Protein AF-A0A9E0JEH8-F1 (afdb_monomer_lite)

Foldseek 3Di:
DVVVQVVVCVVVVNQKHWDWAQCDDPPGIAIDIDGPFAAQVSFDADDDPDQVVCVVNLRHPVSCVVCPVPDHGHWDWDDDPNRIDTGRAQWDCPPDDPDIGGDDDDDDPPDDDDDDDDDDCPVVVVVVVVVLVVVQVLLVVLCQQQDQDPVVRDGRVCHPPVLSVVLNVVVLVLQADAFPVRDHVVQLQWDQDPVRRTDRDVVSNVVVCVVPVVVVCCQAAWDKAWDKWKDWFDQAAAAWAFADFQQKAKPNQGFTDIDHRGHSQVVLVRRQCSVVVSCPPQWHWDADPNSAIMIIRNRQAKIAIGHDQVNCVNNRHGGDIGHIDMDITGHSVVVVVVSVCLQPNDCNRPVNVVVVVVVVVVVVVVVVVVVVVVVVVVVVVVVVVVVVVVVVVVVVVVVVVVVVVVVVVVVVVVVD

Structure (mmCIF, N/CA/C/O backbone):
data_AF-A0A9E0JEH8-F1
#
_entry.id   AF-A0A9E0JEH8-F1
#
loop_
_atom_site.group_PDB
_atom_site.id
_atom_site.type_symbol
_atom_site.label_atom_id
_atom_site.label_alt_id
_atom_site.label_comp_id
_atom_site.label_asym_id
_atom_site.label_entity_id
_atom_site.label_seq_id
_atom_site.pdbx_PDB_ins_code
_atom_site.Cartn_x
_atom_site.Cartn_y
_atom_site.Cartn_z
_atom_site.occupancy
_atom_site.B_iso_or_equiv
_atom_site.auth_seq_id
_atom_site.auth_comp_id
_atom_site.auth_asym_id
_atom_site.auth_atom_id
_atom_site.pdbx_PDB_model_num
ATOM 1 N N . LEU A 1 1 ? -55.535 -27.041 -1.042 1.00 85.62 1 LEU A N 1
ATOM 2 C CA . LEU A 1 1 ? -54.185 -26.829 -0.463 1.00 85.62 1 LEU A CA 1
ATOM 3 C C . LEU A 1 1 ? -53.304 -25.965 -1.358 1.00 85.62 1 LEU A C 1
ATOM 5 O O . LEU A 1 1 ? -52.839 -24.955 -0.861 1.00 85.62 1 LEU A O 1
ATOM 9 N N . THR A 1 2 ? -53.113 -26.290 -2.645 1.00 91.38 2 THR A N 1
ATOM 10 C CA . THR A 1 2 ? -52.248 -25.511 -3.564 1.00 91.38 2 THR A CA 1
ATOM 11 C C . THR A 1 2 ? -52.595 -24.024 -3.615 1.00 91.38 2 THR A C 1
ATOM 13 O O . THR A 1 2 ? -51.758 -23.213 -3.249 1.00 91.38 2 THR A O 1
ATOM 16 N N . GLN A 1 3 ? -53.854 -23.680 -3.913 1.00 93.81 3 GLN A N 1
ATOM 17 C CA . GLN A 1 3 ? -54.315 -22.284 -3.923 1.00 93.81 3 GLN A CA 1
ATOM 18 C C . GLN A 1 3 ? -54.085 -21.571 -2.583 1.00 93.81 3 GLN A C 1
ATOM 20 O O . GLN A 1 3 ? -53.679 -20.421 -2.560 1.00 93.81 3 GLN A O 1
ATOM 25 N N . PHE A 1 4 ? -54.306 -22.255 -1.456 1.00 91.31 4 PHE A N 1
ATOM 26 C CA . PHE A 1 4 ? -54.103 -21.665 -0.130 1.00 91.31 4 PHE A CA 1
ATOM 27 C C . PHE A 1 4 ? -52.617 -21.430 0.178 1.00 91.31 4 PHE A C 1
ATOM 29 O O . PHE A 1 4 ? -52.262 -20.388 0.715 1.00 91.31 4 PHE A O 1
ATOM 36 N N . LYS A 1 5 ? -51.743 -22.365 -0.216 1.00 94.06 5 LYS A N 1
ATOM 37 C CA . LYS A 1 5 ? -50.283 -22.215 -0.153 1.00 94.06 5 LYS A CA 1
ATOM 38 C C . LYS A 1 5 ? -49.824 -21.005 -0.979 1.00 94.06 5 LYS A C 1
ATOM 40 O O . LYS A 1 5 ? -49.076 -20.187 -0.459 1.00 94.06 5 LYS A O 1
ATOM 45 N N . ASP A 1 6 ? -50.299 -20.878 -2.221 1.00 94.62 6 ASP A N 1
ATOM 46 C CA . ASP A 1 6 ? -49.973 -19.737 -3.092 1.00 94.62 6 ASP A CA 1
ATOM 47 C C . ASP A 1 6 ? -50.475 -18.419 -2.477 1.00 94.62 6 ASP A C 1
ATOM 49 O O . ASP A 1 6 ? -49.698 -17.488 -2.311 1.00 94.62 6 ASP A O 1
ATOM 53 N N . MET A 1 7 ? -51.720 -18.379 -1.985 1.00 94.69 7 MET A N 1
ATOM 54 C CA . MET A 1 7 ? -52.266 -17.200 -1.301 1.00 94.69 7 MET A CA 1
ATOM 55 C C . MET A 1 7 ? -51.449 -16.770 -0.077 1.00 94.69 7 MET A C 1
ATOM 57 O O . MET A 1 7 ? -51.281 -15.571 0.129 1.00 94.69 7 MET A O 1
ATOM 61 N N . ILE A 1 8 ? -50.964 -17.707 0.749 1.00 94.19 8 ILE A N 1
ATOM 62 C CA . ILE A 1 8 ? -50.114 -17.367 1.902 1.00 94.19 8 ILE A CA 1
ATOM 63 C C . ILE A 1 8 ? -48.812 -16.726 1.417 1.00 94.19 8 ILE A C 1
ATOM 65 O O . ILE A 1 8 ? -48.448 -15.657 1.905 1.00 94.19 8 ILE A O 1
ATOM 69 N N . ASN A 1 9 ? -48.133 -17.350 0.454 1.00 94.50 9 ASN A N 1
ATOM 70 C CA . ASN A 1 9 ? -46.861 -16.845 -0.065 1.00 94.50 9 ASN A CA 1
ATOM 71 C C . ASN A 1 9 ? -47.024 -15.455 -0.699 1.00 94.50 9 ASN A C 1
ATOM 73 O O . ASN A 1 9 ? -46.252 -14.549 -0.391 1.00 94.50 9 ASN A O 1
ATOM 77 N N . ASP A 1 10 ? -48.076 -15.264 -1.497 1.00 95.25 10 ASP A N 1
ATOM 78 C CA . ASP A 1 10 ? -48.354 -14.003 -2.186 1.00 95.25 10 ASP A CA 1
ATOM 79 C C . ASP A 1 10 ? -48.734 -12.886 -1.205 1.00 95.25 10 ASP A C 1
ATOM 81 O O . ASP A 1 10 ? -48.266 -11.757 -1.326 1.00 95.25 10 ASP A O 1
ATOM 85 N N . LYS A 1 11 ? -49.585 -13.178 -0.210 1.00 95.94 11 LYS A N 1
ATOM 86 C CA . LYS A 1 11 ? -50.087 -12.162 0.735 1.00 95.94 11 LYS A CA 1
ATOM 87 C C . LYS A 1 11 ? -49.102 -11.784 1.829 1.00 95.94 11 LYS A C 1
ATOM 89 O O . LYS A 1 11 ? -49.294 -10.755 2.468 1.00 95.94 11 LYS A O 1
ATOM 94 N N . THR A 1 12 ? -48.095 -12.612 2.075 1.00 94.31 12 THR A N 1
ATOM 95 C CA . THR A 1 12 ? -47.090 -12.357 3.115 1.00 94.31 12 THR A CA 1
ATOM 96 C C . THR A 1 12 ? -45.798 -11.778 2.550 1.00 94.31 12 THR A C 1
ATOM 98 O O . THR A 1 12 ? -44.872 -11.528 3.320 1.00 94.31 12 THR A O 1
ATOM 101 N N . GLU A 1 13 ? -45.741 -11.540 1.233 1.00 91.81 13 GLU A N 1
ATOM 102 C CA . GLU A 1 13 ? -44.604 -10.920 0.540 1.00 91.81 13 GLU A CA 1
ATOM 103 C C . GLU A 1 13 ? -43.275 -11.622 0.868 1.00 91.81 13 GLU A C 1
ATOM 105 O O . GLU A 1 13 ? -42.246 -10.992 1.098 1.00 91.81 13 GLU A O 1
ATOM 110 N N . GLY A 1 14 ? -43.310 -12.955 0.963 1.00 84.88 14 GLY A N 1
ATOM 111 C CA . GLY A 1 14 ? -42.133 -13.771 1.263 1.00 84.88 14 GLY A CA 1
ATOM 112 C C . GLY A 1 14 ? -41.699 -13.800 2.733 1.00 84.88 14 GLY A C 1
ATOM 113 O O . GLY A 1 14 ? -40.774 -14.540 3.052 1.00 84.88 14 GLY A O 1
ATOM 114 N N . LYS A 1 15 ? -42.368 -13.086 3.652 1.00 93.19 15 LYS A N 1
ATOM 115 C CA . LYS A 1 15 ? -42.083 -13.155 5.105 1.00 93.19 15 LYS A CA 1
ATOM 116 C C . LYS A 1 15 ? -42.472 -14.501 5.720 1.00 93.19 15 LYS A C 1
ATOM 118 O O . LYS A 1 15 ? -41.905 -14.919 6.732 1.00 93.19 15 LYS A O 1
ATOM 123 N N . ILE A 1 16 ? -43.443 -15.183 5.114 1.00 96.38 16 ILE A N 1
ATOM 124 C CA . ILE A 1 16 ? -43.879 -16.530 5.478 1.00 96.38 16 ILE A CA 1
ATOM 125 C C . ILE A 1 16 ? -43.748 -17.423 4.246 1.00 96.38 16 ILE A C 1
ATOM 127 O O . ILE A 1 16 ? -44.188 -17.073 3.157 1.00 96.38 16 ILE A O 1
ATOM 131 N N . ASN A 1 17 ? -43.173 -18.605 4.444 1.00 95.38 17 ASN A N 1
ATOM 132 C CA . ASN A 1 17 ? -43.035 -19.626 3.419 1.00 95.38 17 ASN A CA 1
ATOM 133 C C . ASN A 1 17 ? -43.994 -20.781 3.704 1.00 95.38 17 ASN A C 1
ATOM 135 O O . ASN A 1 17 ? -43.823 -21.528 4.672 1.00 95.38 17 ASN A O 1
ATOM 139 N N . ALA A 1 18 ? -44.982 -20.942 2.832 1.00 95.56 18 ALA A N 1
ATOM 140 C CA . ALA A 1 18 ? -45.895 -22.067 2.790 1.00 95.56 18 ALA A CA 1
ATOM 141 C C . ALA A 1 18 ? -45.485 -23.062 1.694 1.00 95.56 18 ALA A C 1
ATOM 143 O O . ALA A 1 18 ? -45.277 -22.700 0.531 1.00 95.56 18 ALA A O 1
ATOM 144 N N . SER A 1 19 ? -45.422 -24.344 2.043 1.00 95.56 19 SER A N 1
ATOM 145 C CA . SER A 1 19 ? -45.126 -25.443 1.123 1.00 95.56 19 SER A CA 1
ATOM 146 C C . SER A 1 19 ? -46.042 -26.638 1.373 1.00 95.56 19 SER A C 1
ATOM 148 O O . SER A 1 19 ? -46.677 -26.753 2.419 1.00 95.56 19 SER A O 1
ATOM 150 N N . ILE A 1 20 ? -46.152 -27.528 0.387 1.00 95.19 20 ILE A N 1
ATOM 151 C CA . ILE A 1 20 ? -46.909 -28.775 0.523 1.00 95.19 20 ILE A CA 1
ATOM 152 C C . ILE A 1 20 ? -45.918 -29.928 0.482 1.00 95.19 20 ILE A C 1
ATOM 154 O O . ILE A 1 20 ? -45.140 -30.037 -0.463 1.00 95.19 20 ILE A O 1
ATOM 158 N N . ILE A 1 21 ? -45.978 -30.795 1.487 1.00 94.38 21 ILE A N 1
ATOM 159 C CA . ILE A 1 21 ? -45.178 -32.017 1.565 1.00 94.38 21 ILE A CA 1
ATOM 160 C C . ILE A 1 21 ? -46.080 -33.243 1.410 1.00 94.38 21 ILE A C 1
ATOM 162 O O . ILE A 1 21 ? -47.222 -33.246 1.874 1.00 94.38 21 ILE A O 1
ATOM 166 N N . ASN A 1 22 ? -45.570 -34.282 0.748 1.00 93.25 22 ASN A N 1
ATOM 167 C CA . ASN A 1 22 ? -46.206 -35.594 0.680 1.00 93.25 22 ASN A CA 1
ATOM 168 C C . ASN A 1 22 ? -45.591 -36.498 1.761 1.00 93.25 22 ASN A C 1
ATOM 170 O O . ASN A 1 22 ? -44.428 -36.873 1.657 1.00 93.25 22 ASN A O 1
ATOM 174 N N . VAL A 1 23 ? -46.371 -36.825 2.789 1.00 90.25 23 VAL A N 1
ATOM 175 C CA . VAL A 1 23 ? -46.004 -37.672 3.934 1.00 90.25 23 VAL A CA 1
ATOM 176 C C . VAL A 1 23 ? -46.457 -39.135 3.789 1.00 90.25 23 VAL A C 1
ATOM 178 O O . VAL A 1 23 ? -46.230 -39.927 4.698 1.00 90.25 23 VAL A O 1
ATOM 181 N N . GLY A 1 24 ? -47.086 -39.515 2.668 1.00 87.12 24 GLY A N 1
ATOM 182 C CA . GLY A 1 24 ? -47.573 -40.880 2.416 1.00 87.12 24 GLY A CA 1
ATOM 183 C C . GLY A 1 24 ? -48.875 -41.265 3.147 1.00 87.12 24 GLY A C 1
ATOM 184 O O . GLY A 1 24 ? -49.413 -40.516 3.962 1.00 87.12 24 GLY A O 1
ATOM 185 N N . GLY A 1 25 ? -49.414 -42.450 2.830 1.00 89.94 25 GLY A N 1
ATOM 186 C CA . GLY A 1 25 ? -50.667 -42.978 3.397 1.00 89.94 25 GLY A CA 1
ATOM 187 C C . GLY A 1 25 ? -51.945 -42.519 2.675 1.00 89.94 25 GLY A C 1
ATOM 188 O O . GLY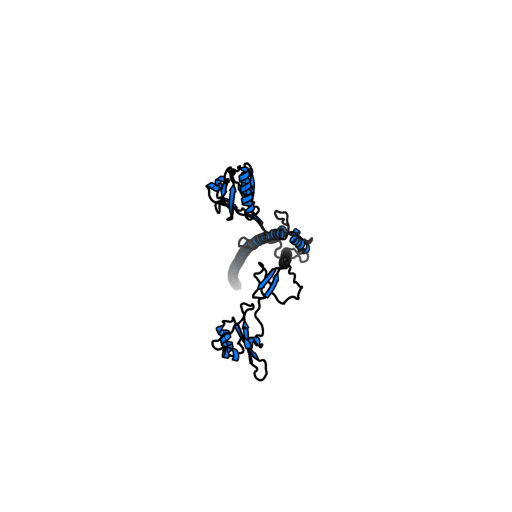 A 1 25 ? -51.890 -41.955 1.586 1.00 89.94 25 GLY A O 1
ATOM 189 N N . ALA A 1 26 ? -53.113 -42.770 3.286 1.00 85.38 26 ALA A N 1
ATOM 190 C CA . ALA A 1 26 ? -54.428 -42.493 2.683 1.00 85.38 26 ALA A CA 1
ATOM 191 C C . ALA A 1 26 ? -54.733 -40.990 2.498 1.00 85.38 26 ALA A C 1
ATOM 193 O O . ALA A 1 26 ? -55.490 -40.626 1.606 1.00 85.38 26 ALA A O 1
ATOM 194 N N . ASN A 1 27 ? -54.116 -40.119 3.308 1.00 82.44 27 ASN A N 1
ATOM 195 C CA . ASN A 1 27 ? -54.199 -38.658 3.195 1.00 82.44 27 ASN A CA 1
ATOM 196 C C . ASN A 1 27 ? -52.779 -38.067 3.174 1.00 82.44 27 ASN A C 1
ATOM 198 O O . ASN A 1 27 ? -52.298 -37.603 4.214 1.00 82.44 27 ASN A O 1
ATOM 202 N N . PRO A 1 28 ? -52.091 -38.112 2.020 1.00 88.69 28 PRO A N 1
ATOM 203 C CA . PRO A 1 28 ? -50.642 -37.948 1.956 1.00 88.69 28 PRO A CA 1
ATOM 204 C C . PRO A 1 28 ? -50.154 -36.503 2.054 1.00 88.69 28 PRO A C 1
ATOM 206 O O . PRO A 1 28 ? -48.995 -36.285 2.364 1.00 88.69 28 PRO A O 1
ATOM 209 N N . TYR A 1 29 ? -50.980 -35.490 1.800 1.00 91.38 29 TYR A N 1
ATOM 210 C CA . TYR A 1 29 ? -50.486 -34.112 1.702 1.00 91.38 29 TYR A CA 1
ATOM 211 C C . TYR A 1 29 ? -50.639 -33.332 3.015 1.00 91.38 29 TYR A C 1
ATOM 213 O O . TYR A 1 29 ? -51.670 -33.415 3.688 1.00 91.38 29 TYR A O 1
ATOM 221 N N . ARG A 1 30 ? -49.616 -32.550 3.378 1.00 90.56 30 ARG A N 1
ATOM 222 C CA . ARG A 1 30 ? -49.631 -31.600 4.506 1.00 90.56 30 ARG A CA 1
ATOM 223 C C . ARG A 1 30 ? -49.122 -30.235 4.056 1.00 90.56 30 ARG A C 1
ATOM 225 O O . ARG A 1 30 ? -48.186 -30.161 3.265 1.00 90.56 30 ARG A O 1
ATOM 232 N N . LEU A 1 31 ? -49.740 -29.172 4.567 1.00 92.69 31 LEU A N 1
ATOM 233 C CA . LEU A 1 31 ? -49.246 -27.803 4.435 1.00 92.69 31 LEU A CA 1
ATOM 234 C C . LEU A 1 31 ? -48.232 -27.541 5.550 1.00 92.69 31 LEU A C 1
ATOM 236 O O . LEU A 1 31 ? -48.542 -27.767 6.716 1.00 92.69 31 LEU A O 1
ATOM 240 N N . VAL A 1 32 ? -47.052 -27.052 5.194 1.00 94.75 32 VAL A N 1
ATOM 241 C CA . VAL A 1 32 ? -46.029 -26.591 6.134 1.00 94.75 32 VAL A CA 1
ATOM 242 C C . VAL A 1 32 ? -45.908 -25.089 5.980 1.00 94.75 32 VAL A C 1
ATOM 244 O O . VAL A 1 32 ? -45.792 -24.596 4.862 1.00 94.75 32 VAL A O 1
ATOM 247 N N . ILE A 1 33 ? -45.946 -24.372 7.098 1.00 95.56 33 ILE A N 1
ATOM 248 C CA . ILE A 1 33 ? -45.824 -22.917 7.151 1.00 95.56 33 ILE A CA 1
ATOM 249 C C . ILE A 1 33 ? -44.651 -22.603 8.078 1.00 95.56 33 ILE A C 1
ATOM 251 O O . ILE A 1 33 ? -44.633 -23.069 9.216 1.00 95.56 33 ILE A O 1
ATOM 255 N N . LYS A 1 34 ? -43.675 -21.832 7.597 1.00 95.75 34 LYS A N 1
ATOM 256 C CA . LYS A 1 34 ? -42.520 -21.378 8.384 1.00 95.75 34 LYS A CA 1
ATOM 257 C C . LYS A 1 34 ? -42.253 -19.893 8.156 1.00 95.75 34 LYS A C 1
ATOM 259 O O . LYS A 1 34 ? -42.565 -19.378 7.082 1.00 95.75 34 LYS A O 1
ATOM 264 N N . SER A 1 35 ? -41.666 -19.214 9.137 1.00 96.56 35 SER A N 1
ATOM 265 C CA . SER A 1 35 ? -41.145 -17.861 8.929 1.00 96.56 35 SER A CA 1
ATOM 266 C C . SER A 1 35 ? -39.969 -17.909 7.949 1.00 96.56 35 SER A C 1
ATOM 268 O O . SER A 1 35 ? -39.298 -18.938 7.814 1.00 96.56 35 SER A O 1
ATOM 270 N N . ALA A 1 36 ? -39.748 -16.823 7.212 1.00 94.75 36 ALA A N 1
ATOM 271 C CA . ALA A 1 36 ? -38.541 -16.668 6.403 1.00 94.75 36 ALA A CA 1
ATOM 272 C C . ALA A 1 36 ? -37.307 -16.406 7.275 1.00 94.75 36 ALA A C 1
ATOM 274 O O . ALA A 1 36 ? -36.247 -16.961 7.010 1.00 94.75 36 ALA A O 1
ATOM 275 N N . GLU A 1 37 ? -37.495 -15.639 8.349 1.00 94.38 37 GLU A N 1
ATOM 276 C CA . GLU A 1 37 ? -36.443 -15.226 9.275 1.00 94.38 37 GLU A CA 1
ATOM 277 C C . GLU A 1 37 ? -36.550 -15.946 10.627 1.00 94.38 37 GLU A C 1
ATOM 279 O O . GLU A 1 37 ? -37.633 -16.370 11.051 1.00 94.38 37 GLU A O 1
ATOM 284 N N . THR A 1 38 ? -35.416 -16.078 11.315 1.00 94.75 38 THR A N 1
ATOM 285 C CA . THR A 1 38 ? -35.325 -16.622 12.680 1.00 94.75 38 THR A CA 1
ATOM 286 C C . THR A 1 38 ? -35.615 -15.552 13.735 1.00 94.75 38 THR A C 1
ATOM 288 O O . THR A 1 38 ? -35.781 -14.378 13.415 1.00 94.75 38 THR A O 1
ATOM 291 N N . GLY A 1 39 ? -35.665 -15.944 15.008 1.00 95.38 39 GLY A N 1
ATOM 292 C CA . GLY A 1 39 ? -35.872 -15.023 16.122 1.00 95.38 39 GLY A CA 1
ATOM 293 C C . GLY A 1 39 ? -37.316 -14.980 16.610 1.00 95.38 39 GLY A C 1
ATOM 294 O O . GLY A 1 39 ? -38.264 -15.166 15.847 1.00 95.38 39 GLY A O 1
ATOM 295 N N . GLU A 1 40 ? -37.486 -14.742 17.904 1.00 95.44 40 GLU A N 1
ATOM 296 C CA . GLU A 1 40 ? -38.775 -14.790 18.598 1.00 95.44 40 GLU A CA 1
ATOM 297 C C . GLU A 1 40 ? -39.774 -13.772 18.028 1.00 95.44 40 GLU A C 1
ATOM 299 O O . GLU A 1 40 ? -40.956 -14.078 17.865 1.00 95.44 40 GLU A O 1
ATOM 304 N N . SER A 1 41 ? -39.284 -12.604 17.603 1.00 94.62 41 SER A N 1
ATOM 305 C CA . SER A 1 41 ? -40.099 -11.564 16.955 1.00 94.62 41 SER A CA 1
ATOM 306 C C . SER A 1 41 ? -40.712 -11.998 15.613 1.00 94.62 41 SER A C 1
ATOM 308 O O . SER A 1 41 ? -41.680 -11.390 15.163 1.00 94.62 41 SER A O 1
ATOM 310 N N . ASN A 1 42 ? -40.187 -13.055 14.982 1.00 95.12 42 ASN A N 1
ATOM 311 C CA . ASN A 1 42 ? -40.691 -13.606 13.721 1.00 95.12 42 ASN A CA 1
ATOM 312 C C . ASN A 1 42 ? -41.651 -14.796 13.925 1.00 95.12 42 ASN A C 1
ATOM 314 O O . ASN A 1 42 ? -41.976 -15.511 12.972 1.00 95.12 42 ASN A O 1
ATOM 318 N N . ALA A 1 43 ? -42.131 -15.023 15.154 1.00 95.06 43 ALA A N 1
ATOM 319 C CA . ALA A 1 43 ? -43.138 -16.038 15.444 1.00 95.06 43 ALA A CA 1
ATOM 320 C C . ALA A 1 43 ? -44.450 -15.785 14.673 1.00 95.06 43 ALA A C 1
ATOM 322 O O . ALA A 1 43 ? -45.020 -14.693 14.695 1.00 95.06 43 ALA A O 1
ATOM 323 N N . ILE A 1 44 ? -44.970 -16.827 14.020 1.00 94.31 44 ILE A N 1
ATOM 324 C CA . ILE A 1 44 ? -46.227 -16.751 13.265 1.00 94.31 44 ILE A CA 1
ATOM 325 C C . ILE A 1 44 ? -47.409 -16.935 14.216 1.00 94.31 44 ILE A C 1
ATOM 327 O O . ILE A 1 44 ? -47.477 -17.916 14.959 1.00 94.31 44 ILE A O 1
ATOM 331 N N . SER A 1 45 ? -48.379 -16.024 14.137 1.00 92.12 45 SER A N 1
ATOM 332 C CA . SER A 1 45 ? -49.683 -16.166 14.784 1.00 92.12 45 SER A CA 1
ATOM 333 C C . SER A 1 45 ? -50.789 -16.309 13.740 1.00 92.12 45 SER A C 1
ATOM 335 O O . SER A 1 45 ? -50.739 -15.705 12.668 1.00 92.12 45 SER A O 1
ATOM 337 N N . PHE A 1 46 ? -51.792 -17.130 14.052 1.00 92.50 46 PHE A N 1
ATOM 338 C CA . PHE A 1 46 ? -52.955 -17.345 13.197 1.00 92.50 46 PHE A CA 1
ATOM 339 C C . PHE A 1 46 ? -54.201 -16.804 13.888 1.00 92.50 46 PHE A C 1
ATOM 341 O O . PHE A 1 46 ? -54.495 -17.158 15.030 1.00 92.50 46 PHE A O 1
ATOM 348 N N . SER A 1 47 ? -54.954 -15.963 13.185 1.00 91.25 47 SER A N 1
ATOM 349 C CA . SER A 1 47 ? -56.227 -15.423 13.652 1.00 91.25 47 SER A CA 1
ATOM 350 C C . SER A 1 47 ? -57.277 -15.522 12.547 1.00 91.25 47 SER A C 1
ATOM 352 O O . SER A 1 47 ? -56.971 -15.572 11.357 1.00 91.25 47 SER A O 1
ATOM 354 N N . SER A 1 48 ? -58.538 -15.640 12.951 1.00 90.56 48 SER A N 1
ATOM 355 C CA . SER A 1 48 ? -59.683 -15.761 12.053 1.00 90.56 48 SER A CA 1
ATOM 356 C C . SER A 1 48 ? -60.924 -15.269 12.778 1.00 90.56 48 SER A C 1
ATOM 358 O O . SER A 1 48 ? -61.060 -15.469 13.985 1.00 90.56 48 SER A O 1
ATOM 360 N N . THR A 1 49 ? -61.865 -14.691 12.037 1.00 91.12 49 THR A N 1
ATOM 361 C CA . THR A 1 49 ? -63.204 -14.366 12.550 1.00 91.12 49 THR A CA 1
ATOM 362 C C . THR A 1 49 ? -64.030 -15.620 12.866 1.00 91.12 49 THR A C 1
ATOM 364 O O . THR A 1 49 ? -65.003 -15.540 13.609 1.00 91.12 49 THR A O 1
ATOM 367 N N . SER A 1 50 ? -63.632 -16.790 12.349 1.00 90.88 50 SER A N 1
ATOM 368 C CA . SER A 1 50 ? -64.211 -18.099 12.668 1.00 90.88 50 SER A CA 1
ATOM 369 C C . SER A 1 50 ? -63.146 -19.048 13.217 1.00 90.88 50 SER A C 1
ATOM 371 O O . SER A 1 50 ? -62.282 -19.534 12.478 1.00 90.88 50 SER A O 1
ATOM 373 N N . ILE A 1 51 ? -63.231 -19.356 14.515 1.00 88.19 51 ILE A N 1
ATOM 374 C CA . ILE A 1 51 ? -62.322 -20.295 15.192 1.00 88.19 51 ILE A CA 1
ATOM 375 C C . ILE A 1 51 ? -62.408 -21.707 14.587 1.00 88.19 51 ILE A C 1
ATOM 377 O O . ILE A 1 51 ? -61.404 -22.406 14.473 1.00 88.19 51 ILE A O 1
ATOM 381 N N . SER A 1 52 ? -63.595 -22.111 14.120 1.00 90.62 52 SER A N 1
ATOM 382 C CA . SER A 1 52 ? -63.826 -23.409 13.481 1.00 90.62 52 SER A CA 1
ATOM 383 C C . SER A 1 52 ? -63.031 -23.563 12.184 1.00 90.62 52 SER A C 1
ATOM 385 O O . SER A 1 52 ? -62.579 -24.664 11.883 1.00 90.62 52 SER A O 1
ATOM 387 N N . ALA A 1 53 ? -62.808 -22.472 11.441 1.00 90.62 53 ALA A N 1
ATOM 388 C CA . ALA A 1 53 ? -61.984 -22.497 10.235 1.00 90.62 53 ALA A CA 1
ATOM 389 C C . ALA A 1 53 ? -60.509 -22.787 10.560 1.00 90.62 53 ALA A C 1
ATOM 391 O O . ALA A 1 53 ? -59.906 -23.646 9.920 1.00 90.62 53 ALA A O 1
ATOM 392 N N . LEU A 1 54 ? -59.951 -22.146 11.597 1.00 91.81 54 LEU A N 1
ATOM 393 C CA . LEU A 1 54 ? -58.590 -22.444 12.064 1.00 91.81 54 LEU A CA 1
ATOM 394 C C . LEU A 1 54 ? -58.476 -23.881 12.570 1.00 91.81 54 LEU A C 1
ATOM 396 O O . LEU A 1 54 ? -57.510 -24.563 12.241 1.00 91.81 54 LEU A O 1
ATOM 400 N N . ARG A 1 55 ? -59.486 -24.366 13.300 1.00 91.88 55 ARG A N 1
ATOM 401 C CA . ARG A 1 55 ? -59.509 -25.735 13.826 1.00 91.88 55 ARG A CA 1
ATOM 402 C C . ARG A 1 55 ? -59.557 -26.790 12.721 1.00 91.88 55 ARG A C 1
ATOM 404 O O . ARG A 1 55 ? -58.844 -27.782 12.795 1.00 91.88 55 ARG A O 1
ATOM 411 N N . ASN A 1 56 ? -60.320 -26.549 11.654 1.00 89.75 56 ASN A N 1
ATOM 412 C CA . ASN A 1 56 ? -60.361 -27.433 10.483 1.00 89.75 56 ASN A CA 1
ATOM 413 C C . ASN A 1 56 ? -59.037 -27.449 9.699 1.00 89.75 56 ASN A C 1
ATOM 415 O O . ASN A 1 56 ? -58.710 -28.450 9.067 1.00 89.75 56 ASN A O 1
ATOM 419 N N . LEU A 1 57 ? -58.278 -26.349 9.739 1.00 89.94 57 LEU A N 1
ATOM 420 C CA . LEU A 1 57 ? -56.934 -26.259 9.161 1.00 89.94 57 LEU A CA 1
ATOM 421 C C . LEU A 1 57 ? -55.838 -26.762 10.115 1.00 89.94 57 LEU A C 1
ATOM 423 O O . LEU A 1 57 ? -54.685 -26.866 9.707 1.00 89.94 57 LEU A O 1
ATOM 427 N N . GLY A 1 58 ? -56.178 -27.062 11.373 1.00 91.62 58 GLY A N 1
ATOM 428 C CA . GLY A 1 58 ? -55.219 -27.441 12.407 1.00 91.62 58 GLY A CA 1
ATOM 429 C C . GLY A 1 58 ? -54.302 -26.298 12.861 1.00 91.62 58 GLY A C 1
ATOM 430 O O . GLY A 1 58 ? -53.204 -26.571 13.343 1.00 91.62 58 GLY A O 1
ATOM 431 N N . LEU A 1 59 ? -54.726 -25.042 12.685 1.00 92.62 59 LEU A N 1
ATOM 432 C CA . LEU A 1 59 ? -53.956 -23.822 12.972 1.00 92.62 59 LEU A CA 1
ATOM 433 C C . LEU A 1 59 ? -54.452 -23.065 14.217 1.00 92.62 59 LEU A C 1
ATOM 435 O O . LEU A 1 59 ? -53.919 -22.007 14.543 1.00 92.62 59 LEU A O 1
ATOM 439 N N . ASP A 1 60 ? -55.479 -23.565 14.908 1.00 93.12 60 ASP A N 1
ATOM 440 C CA . ASP A 1 60 ? -55.906 -23.014 16.197 1.00 93.12 60 ASP A CA 1
ATOM 441 C C . ASP A 1 60 ? -54.941 -23.414 17.327 1.00 93.12 60 ASP A C 1
ATOM 443 O O . ASP A 1 60 ? -54.175 -24.375 17.215 1.00 93.12 60 ASP A O 1
ATOM 447 N N . SER A 1 61 ? -54.998 -22.696 18.450 1.00 90.81 61 SER A N 1
ATOM 448 C CA . SER A 1 61 ? -54.099 -22.906 19.594 1.00 90.81 61 SER A CA 1
ATOM 449 C C . SER A 1 61 ? -54.130 -24.341 20.130 1.00 90.81 61 SER A C 1
ATOM 451 O O . SER A 1 61 ? -53.082 -24.878 20.503 1.00 90.81 61 SER A O 1
ATOM 453 N N . THR A 1 62 ? -55.300 -24.986 20.118 1.00 92.06 62 THR A N 1
ATOM 454 C CA . THR A 1 62 ? -55.479 -26.376 20.556 1.00 92.06 62 THR A CA 1
ATOM 455 C C . THR A 1 62 ? -54.725 -27.340 19.645 1.00 92.06 62 THR A C 1
ATOM 457 O O . THR A 1 62 ? -53.968 -28.174 20.135 1.00 92.06 62 THR A O 1
ATOM 460 N N . SER A 1 63 ? -54.866 -27.196 18.324 1.00 93.38 63 SER A N 1
ATOM 461 C CA . SER A 1 63 ? -54.184 -28.057 17.350 1.00 93.38 63 SER A CA 1
ATOM 462 C C . SER A 1 63 ? -52.670 -27.845 17.342 1.00 93.38 63 SER A C 1
ATOM 464 O O . SER A 1 63 ? -51.907 -28.809 17.273 1.00 93.38 63 SER A O 1
ATOM 466 N N . LEU A 1 64 ? -52.213 -26.594 17.469 1.00 92.69 64 LEU A N 1
ATOM 467 C CA . LEU A 1 64 ? -50.786 -26.276 17.575 1.00 92.69 64 LEU A CA 1
ATOM 468 C C . LEU A 1 64 ? -50.158 -26.907 18.825 1.00 92.69 64 LEU A C 1
ATOM 470 O O . LEU A 1 64 ? -49.057 -27.451 18.743 1.00 92.69 64 LEU A O 1
ATOM 474 N N . SER A 1 65 ? -50.878 -26.896 19.951 1.00 91.88 65 SER A N 1
ATOM 475 C CA . SER A 1 65 ? -50.450 -27.539 21.203 1.00 91.88 65 SER A CA 1
ATOM 476 C C . SER A 1 65 ? -50.517 -29.069 21.138 1.00 91.88 65 SER A C 1
ATOM 478 O O . SER A 1 65 ? -49.737 -29.742 21.803 1.00 91.88 65 SER A O 1
ATOM 480 N N . ALA A 1 66 ? -51.407 -29.622 20.309 1.00 93.38 66 ALA A N 1
ATOM 481 C CA . ALA A 1 66 ? -51.553 -31.060 20.085 1.00 93.38 66 ALA A CA 1
ATOM 482 C C . ALA A 1 66 ? -50.505 -31.656 19.118 1.00 93.38 66 ALA A C 1
ATOM 484 O O . ALA A 1 66 ? -50.604 -32.831 18.769 1.00 93.38 66 ALA A O 1
ATOM 485 N N . GLY A 1 67 ? -49.508 -30.872 18.688 1.00 89.19 67 GLY A N 1
ATOM 486 C CA . GLY A 1 67 ? -48.377 -31.347 17.881 1.00 89.19 67 GLY A CA 1
ATOM 487 C C . GLY A 1 67 ? -48.270 -30.746 16.478 1.00 89.19 67 GLY A C 1
ATOM 488 O O . GLY A 1 67 ? -47.301 -31.037 15.780 1.00 89.19 67 GLY A O 1
ATOM 489 N N . ASN A 1 68 ? -49.196 -29.873 16.057 1.00 93.12 68 ASN A N 1
ATOM 490 C CA . ASN A 1 68 ? -49.075 -29.208 14.751 1.00 93.12 68 ASN A CA 1
ATOM 491 C C . ASN A 1 68 ? -48.012 -28.094 14.732 1.00 93.12 68 ASN A C 1
ATOM 493 O O . ASN A 1 68 ? -47.588 -27.680 13.652 1.00 93.12 68 ASN A O 1
ATOM 497 N N . LYS A 1 69 ? -47.544 -27.610 15.894 1.00 94.62 69 LYS A N 1
ATOM 498 C CA . LYS A 1 69 ? -46.367 -26.733 15.973 1.00 94.62 69 LYS A CA 1
ATOM 499 C C . LYS A 1 69 ? -45.093 -27.576 16.037 1.00 94.62 69 LYS A C 1
ATOM 501 O O . LYS A 1 69 ? -44.768 -28.127 17.083 1.00 94.62 69 LYS A O 1
ATOM 506 N N . LEU A 1 70 ? -44.357 -27.625 14.927 1.00 93.31 70 LEU A N 1
ATOM 507 C CA . LEU A 1 70 ? -43.130 -28.424 14.812 1.00 93.31 70 LEU A CA 1
ATOM 508 C C . LEU A 1 70 ? -41.919 -27.784 15.510 1.00 93.31 70 LEU A C 1
ATOM 510 O O . LEU A 1 70 ? -41.087 -28.491 16.068 1.00 93.31 70 LEU A O 1
ATOM 514 N N . GLN A 1 71 ? -41.817 -26.452 15.483 1.00 94.19 71 GLN A N 1
ATOM 515 C CA . GLN A 1 71 ? -40.702 -25.701 16.060 1.00 94.19 71 GLN A CA 1
ATOM 516 C C . GLN A 1 71 ? -41.185 -24.319 16.516 1.00 94.19 71 GLN A C 1
ATOM 518 O O . GLN A 1 71 ? -41.955 -23.664 15.814 1.00 94.19 71 GLN A O 1
ATOM 523 N N . SER A 1 72 ? -40.752 -23.880 17.700 1.00 92.94 72 SER A N 1
ATOM 524 C CA . SER A 1 72 ? -40.967 -22.500 18.156 1.00 92.94 72 SER A CA 1
ATOM 525 C C . SER A 1 72 ? -39.863 -21.602 17.601 1.00 92.94 72 SER A C 1
ATOM 527 O O . SER A 1 72 ? -38.703 -22.010 17.576 1.00 92.94 72 SER A O 1
ATOM 529 N N . ALA A 1 73 ? -40.217 -20.384 17.191 1.00 94.69 73 ALA A N 1
ATOM 530 C CA . ALA A 1 73 ? -39.223 -19.356 16.920 1.00 94.69 73 ALA A CA 1
ATOM 531 C C . ALA A 1 73 ? -38.511 -18.982 18.228 1.00 94.69 73 ALA A C 1
ATOM 533 O O . ALA A 1 73 ? -39.136 -18.943 19.289 1.00 94.69 73 ALA A O 1
ATOM 534 N N . SER A 1 74 ? -37.208 -18.749 18.154 1.00 95.06 74 SER A N 1
ATOM 535 C CA . SER A 1 74 ? -36.382 -18.401 19.305 1.00 95.06 74 SER A CA 1
ATOM 536 C C . SER A 1 74 ? -35.222 -17.535 18.851 1.00 95.06 74 SER A C 1
ATOM 538 O O . SER A 1 74 ? -34.655 -17.784 17.783 1.00 95.06 74 SER A O 1
ATOM 540 N N . ASP A 1 75 ? -34.853 -16.570 19.682 1.00 96.56 75 ASP A N 1
ATOM 541 C CA . ASP A 1 75 ? -33.605 -15.836 19.521 1.00 96.56 75 ASP A CA 1
ATOM 542 C C . ASP A 1 75 ? -32.404 -16.727 19.877 1.00 96.56 75 ASP A C 1
ATOM 544 O O . ASP A 1 75 ? -32.491 -17.653 20.692 1.00 96.56 75 ASP A O 1
ATOM 548 N N . ALA A 1 76 ? -31.261 -16.437 19.266 1.00 96.25 76 ALA A N 1
ATOM 549 C CA . ALA A 1 76 ? -29.976 -16.962 19.678 1.00 96.25 76 ALA A CA 1
ATOM 550 C C . ALA A 1 76 ? -29.564 -16.330 21.014 1.00 96.25 76 ALA A C 1
ATOM 552 O O . ALA A 1 76 ? -29.573 -15.107 21.162 1.00 96.25 76 ALA A O 1
ATOM 553 N N . LEU A 1 77 ? -29.165 -17.172 21.968 1.00 95.00 77 LEU A N 1
ATOM 554 C CA . LEU A 1 77 ? -28.691 -16.769 23.289 1.00 95.00 77 LEU A CA 1
ATOM 555 C C . LEU A 1 77 ? -27.309 -17.374 23.538 1.00 95.00 77 LEU A C 1
ATOM 557 O O . LEU A 1 77 ? -27.149 -18.596 23.521 1.00 95.00 77 LEU A O 1
ATOM 561 N N . PHE A 1 78 ? -26.317 -16.525 23.786 1.00 94.19 78 PHE A N 1
ATOM 562 C CA . PHE A 1 78 ? -24.939 -16.941 24.048 1.00 94.19 78 PHE A CA 1
ATOM 563 C C . PHE A 1 78 ? -24.239 -15.959 24.990 1.00 94.19 78 PHE A C 1
ATOM 565 O O . PHE A 1 78 ? -24.775 -14.900 25.315 1.00 94.19 78 PHE A O 1
ATOM 572 N N . THR A 1 79 ? -23.044 -16.314 25.459 1.00 93.56 79 THR A N 1
ATOM 573 C CA . THR A 1 79 ? -22.198 -15.414 26.246 1.00 93.56 79 THR A CA 1
ATOM 574 C C . THR A 1 79 ? -20.983 -14.987 25.432 1.00 93.56 79 THR A C 1
ATOM 576 O O . THR A 1 79 ? -20.323 -15.803 24.793 1.00 93.56 79 THR A O 1
ATOM 579 N N . TYR A 1 80 ? -20.676 -13.694 25.461 1.00 93.56 80 TYR A N 1
ATOM 580 C CA . TYR A 1 80 ? -19.491 -13.110 24.843 1.00 93.56 80 TYR A CA 1
ATOM 581 C C . TYR A 1 80 ? -18.680 -12.405 25.927 1.00 93.56 80 TYR A C 1
ATOM 583 O O . TYR A 1 80 ? -19.158 -11.453 26.540 1.00 93.56 80 TYR A O 1
ATOM 591 N N . ASN A 1 81 ? -17.479 -12.911 26.222 1.00 91.62 81 ASN A N 1
ATOM 592 C CA . ASN A 1 81 ? -16.616 -12.407 27.301 1.00 91.62 81 ASN A CA 1
ATOM 593 C C . ASN A 1 81 ? -17.344 -12.237 28.654 1.00 91.62 81 ASN A C 1
ATOM 595 O O . ASN A 1 81 ? -17.128 -11.269 29.376 1.00 91.62 81 ASN A O 1
ATOM 599 N N . GLY A 1 82 ? -18.232 -13.180 28.989 1.00 90.88 82 GLY A N 1
ATOM 600 C CA . GLY A 1 82 ? -19.012 -13.170 30.234 1.00 90.88 82 GLY A CA 1
ATOM 601 C C . GLY A 1 82 ? -20.303 -12.344 30.192 1.00 90.88 82 GLY A C 1
ATOM 602 O O . GLY A 1 82 ? -21.085 -12.410 31.136 1.00 90.88 82 GLY A O 1
ATOM 603 N N . VAL A 1 83 ? -20.570 -11.620 29.103 1.00 93.12 83 VAL A N 1
ATOM 604 C CA . VAL A 1 83 ? -21.804 -10.845 28.915 1.00 93.12 83 VAL A CA 1
ATOM 605 C C . VAL A 1 83 ? -22.822 -11.681 28.146 1.00 93.12 83 VAL A C 1
ATOM 607 O O . VAL A 1 83 ? -22.491 -12.265 27.116 1.00 93.12 83 VAL A O 1
ATOM 610 N N . ALA A 1 84 ? -24.059 -11.752 28.637 1.00 95.75 84 ALA A N 1
ATOM 611 C CA . ALA A 1 84 ? -25.149 -12.412 27.924 1.00 95.75 84 ALA A CA 1
ATOM 612 C C . ALA A 1 84 ? -25.570 -11.583 26.702 1.00 95.75 84 ALA A C 1
ATOM 614 O O . ALA A 1 84 ? -25.780 -10.375 26.804 1.00 95.75 84 ALA A O 1
ATOM 615 N N . VAL A 1 85 ? -25.703 -12.244 25.556 1.00 95.81 85 VAL A N 1
ATOM 616 C CA . VAL A 1 85 ? -26.058 -11.634 24.275 1.00 95.81 85 VAL A CA 1
ATOM 617 C C . VAL A 1 85 ? -27.252 -12.372 23.683 1.00 95.81 85 VAL A C 1
ATOM 619 O O . VAL A 1 85 ? -27.251 -13.602 23.606 1.00 95.81 85 VAL A O 1
ATOM 622 N N . THR A 1 86 ? -28.236 -11.598 23.225 1.00 96.69 86 THR A N 1
ATOM 623 C CA . THR A 1 86 ? -29.420 -12.084 22.509 1.00 96.69 86 THR A CA 1
ATOM 624 C C . THR A 1 86 ? -29.433 -11.521 21.093 1.00 96.69 86 THR A C 1
ATOM 626 O O . THR A 1 86 ? -29.166 -10.328 20.899 1.00 96.69 86 THR A O 1
ATOM 629 N N . ARG A 1 87 ? -29.724 -12.364 20.098 1.00 96.44 87 ARG A N 1
ATOM 630 C CA . ARG A 1 87 ? -29.824 -11.974 18.683 1.00 96.44 87 ARG A CA 1
ATOM 631 C C . ARG A 1 87 ? -30.937 -12.732 17.974 1.00 96.44 87 ARG A C 1
ATOM 633 O O . ARG A 1 87 ? -31.141 -13.910 18.225 1.00 96.44 87 ARG A O 1
ATOM 640 N N . SER A 1 88 ? -31.621 -12.071 17.047 1.00 95.75 88 SER A N 1
ATOM 641 C CA . SER A 1 88 ? -32.675 -12.693 16.236 1.00 95.75 88 SER A CA 1
ATOM 642 C C . SER A 1 88 ? -32.129 -13.668 15.185 1.00 95.75 88 SER A C 1
ATOM 644 O O . SER A 1 88 ? -32.857 -14.550 14.728 1.00 95.75 88 SER A O 1
ATOM 646 N N . THR A 1 89 ? -30.853 -13.545 14.806 1.00 95.56 89 THR A N 1
ATOM 647 C CA . THR A 1 89 ? -30.186 -14.364 13.784 1.00 95.56 89 THR A CA 1
ATOM 648 C C . THR A 1 89 ? -28.951 -15.074 14.342 1.00 95.56 89 THR A C 1
ATOM 650 O O . THR A 1 89 ? -28.388 -14.695 15.370 1.00 95.56 89 THR A O 1
ATOM 653 N N . ASN A 1 90 ? -28.501 -16.102 13.619 1.00 95.88 90 ASN A N 1
ATOM 654 C CA . ASN A 1 90 ? -27.245 -16.800 13.903 1.00 95.88 90 ASN A CA 1
ATOM 655 C C . ASN A 1 90 ? -26.021 -16.144 13.246 1.00 95.88 90 ASN A C 1
ATOM 657 O O . ASN A 1 90 ? -24.917 -16.647 13.418 1.00 95.88 90 ASN A O 1
ATOM 661 N N . THR A 1 91 ? -26.190 -15.044 12.511 1.00 96.75 91 THR A N 1
ATOM 662 C CA . THR A 1 91 ? -25.096 -14.279 11.898 1.00 96.75 91 THR A CA 1
ATOM 663 C C . THR A 1 91 ? -25.110 -12.874 12.479 1.00 96.75 91 THR A C 1
ATOM 665 O O . THR A 1 91 ? -26.054 -12.123 12.258 1.00 96.75 91 THR A O 1
ATOM 668 N N . ILE A 1 92 ? -24.074 -12.548 13.245 1.00 95.69 92 ILE A N 1
ATOM 669 C CA . ILE A 1 92 ? -23.968 -11.341 14.055 1.00 95.69 92 ILE A CA 1
ATOM 670 C C . ILE A 1 92 ? -22.774 -10.532 13.556 1.00 95.69 92 ILE A C 1
ATOM 672 O O . ILE A 1 92 ? -21.636 -10.957 13.731 1.00 95.69 92 ILE A O 1
ATOM 676 N N . ASP A 1 93 ? -23.012 -9.374 12.961 1.00 95.56 93 ASP A N 1
ATOM 677 C CA . ASP A 1 93 ? -21.989 -8.473 12.409 1.00 95.56 93 ASP A CA 1
ATOM 678 C C . ASP A 1 93 ? -21.869 -7.140 13.171 1.00 95.56 93 ASP A C 1
ATOM 680 O O . ASP A 1 93 ? -21.043 -6.293 12.836 1.00 95.56 93 ASP A O 1
ATOM 684 N N . ASP A 1 94 ? -22.664 -6.973 14.230 1.00 93.00 94 ASP A N 1
ATOM 685 C CA . ASP A 1 94 ? -22.793 -5.730 14.994 1.00 93.00 94 ASP A CA 1
ATOM 686 C C . ASP A 1 94 ? -22.217 -5.808 16.416 1.00 93.00 94 ASP A C 1
ATOM 688 O O . ASP A 1 94 ? -22.193 -4.812 17.140 1.00 93.00 94 ASP A O 1
ATOM 692 N N . LEU A 1 95 ? -21.768 -6.989 16.852 1.00 91.69 95 LEU A N 1
ATOM 693 C CA . LEU A 1 95 ? -21.348 -7.204 18.240 1.00 91.69 95 LEU A CA 1
ATOM 694 C C . LEU A 1 95 ? -20.033 -6.489 18.567 1.00 91.69 95 LEU A C 1
ATOM 696 O O . LEU A 1 95 ? -19.815 -6.050 19.694 1.00 91.69 95 LEU A O 1
ATOM 700 N N . SER A 1 96 ? -19.143 -6.403 17.584 1.00 87.38 96 SER A N 1
ATOM 701 C CA . SER A 1 96 ? -17.865 -5.713 17.678 1.00 87.38 96 SER A CA 1
ATOM 702 C C . SER A 1 96 ? -17.475 -5.225 16.294 1.00 87.38 96 SER A C 1
ATOM 704 O O . SER A 1 96 ? -17.644 -5.942 15.310 1.00 87.38 96 SER A O 1
ATOM 706 N N . SER A 1 97 ? -16.908 -4.022 16.229 1.00 89.56 97 SER A N 1
ATOM 707 C CA . SER A 1 97 ? -16.475 -3.427 14.966 1.00 89.56 97 SER A CA 1
ATOM 708 C C . SER A 1 97 ? -15.532 -4.365 14.207 1.00 89.56 97 SER A C 1
ATOM 710 O O . SER A 1 97 ? -14.569 -4.881 14.779 1.00 89.56 97 SER A O 1
ATOM 712 N N . GLY A 1 98 ? -15.832 -4.590 12.927 1.00 87.25 98 GLY A N 1
ATOM 713 C CA . GLY A 1 98 ? -15.019 -5.406 12.025 1.00 87.25 98 GLY A CA 1
ATOM 714 C C . GLY A 1 98 ? -15.123 -6.921 12.224 1.00 87.25 98 GLY A C 1
ATOM 715 O O . GLY A 1 98 ? -14.334 -7.641 11.615 1.00 87.25 98 GLY A O 1
ATOM 716 N N . LEU A 1 99 ? -16.056 -7.420 13.046 1.00 92.38 99 LEU A N 1
ATOM 717 C CA . LEU A 1 99 ? -16.250 -8.856 13.269 1.00 92.38 99 LEU A CA 1
ATOM 718 C C . LEU A 1 99 ? -17.629 -9.324 12.815 1.00 92.38 99 LEU A C 1
ATOM 720 O O . LEU A 1 99 ? -18.643 -8.736 13.172 1.00 92.38 99 LEU A O 1
ATOM 724 N N . THR A 1 100 ? -17.654 -10.462 12.123 1.00 96.00 100 THR A N 1
ATOM 725 C CA . THR A 1 100 ? -18.874 -11.230 11.865 1.00 96.00 100 THR A CA 1
ATOM 726 C C . THR A 1 100 ? -18.755 -12.592 12.534 1.00 96.00 100 THR A C 1
ATOM 728 O O . THR A 1 100 ? -17.832 -13.359 12.259 1.00 96.00 100 THR A O 1
ATOM 731 N N . ILE A 1 101 ? -19.691 -12.902 13.423 1.00 94.69 101 ILE A N 1
ATOM 732 C CA . ILE A 1 101 ? -19.766 -14.153 14.174 1.00 94.69 101 ILE A CA 1
ATOM 733 C C . ILE A 1 101 ? -20.926 -14.968 13.616 1.00 94.69 101 ILE A C 1
ATOM 735 O O . ILE A 1 101 ? -22.045 -14.475 13.524 1.00 94.69 101 ILE A O 1
ATOM 739 N N . THR A 1 102 ? -20.667 -16.228 13.269 1.00 96.06 102 THR A N 1
ATOM 740 C CA . THR A 1 102 ? -21.717 -17.173 12.867 1.00 96.06 102 THR A CA 1
ATOM 741 C C . THR A 1 102 ? -21.845 -18.283 13.904 1.00 96.06 102 THR A C 1
ATOM 743 O O . THR A 1 102 ? -20.871 -18.970 14.214 1.00 96.06 102 THR A O 1
ATOM 746 N N . LEU A 1 103 ? -23.048 -18.448 14.451 1.00 95.50 103 LEU A N 1
ATOM 747 C CA . LEU A 1 103 ? -23.399 -19.486 15.413 1.00 95.50 103 LEU A CA 1
ATOM 748 C C . LEU A 1 103 ? -23.866 -20.731 14.659 1.00 95.50 103 LEU A C 1
ATOM 750 O O . LEU A 1 103 ? -24.900 -20.712 13.997 1.00 95.50 103 LEU A O 1
ATOM 754 N N . ASN A 1 104 ? -23.101 -21.815 14.767 1.00 94.31 104 ASN A N 1
ATOM 755 C CA . ASN A 1 104 ? -23.406 -23.058 14.055 1.00 94.31 104 ASN A CA 1
ATOM 756 C C . ASN A 1 104 ? -24.181 -24.036 14.939 1.00 94.31 104 ASN A C 1
ATOM 758 O O . ASN A 1 104 ? -25.249 -24.513 14.568 1.00 94.31 104 ASN A O 1
ATOM 762 N N . GLU A 1 105 ? -23.652 -24.312 16.131 1.00 93.31 105 GLU A N 1
ATOM 763 C CA . GLU A 1 105 ? -24.212 -25.294 17.051 1.00 93.31 105 GLU A CA 1
ATOM 764 C C . GLU A 1 105 ? -24.124 -24.810 18.495 1.00 93.31 105 GLU A C 1
ATOM 766 O O . GLU A 1 105 ? -23.247 -24.029 18.873 1.00 93.31 105 GLU A O 1
ATOM 771 N N . LYS A 1 106 ? -25.045 -25.307 19.322 1.00 91.62 106 LYS A N 1
ATOM 772 C CA . LYS A 1 106 ? -25.040 -25.040 20.755 1.00 91.62 106 LYS A CA 1
ATOM 773 C C . LYS A 1 106 ? -23.891 -25.801 21.418 1.00 91.62 106 LYS A C 1
ATOM 775 O O . LYS A 1 106 ? -23.804 -27.021 21.313 1.00 91.62 106 LYS A O 1
ATOM 780 N N . GLN A 1 107 ? -23.065 -25.085 22.172 1.00 91.94 107 GLN A N 1
ATOM 781 C CA . GLN A 1 107 ? -22.003 -25.685 22.978 1.00 91.94 107 GLN A CA 1
ATOM 782 C C . GLN A 1 107 ? -22.575 -26.510 24.141 1.00 91.94 107 GLN A C 1
ATOM 784 O O . GLN A 1 107 ? -23.613 -26.175 24.723 1.00 91.94 107 GLN A O 1
ATOM 789 N N . ALA A 1 108 ? -21.875 -27.587 24.504 1.00 92.94 108 ALA A N 1
ATOM 790 C CA . ALA A 1 108 ? -22.171 -28.338 25.718 1.00 92.94 108 ALA A CA 1
ATOM 791 C C . ALA A 1 108 ? -21.944 -27.470 26.968 1.00 92.94 108 ALA A C 1
ATOM 793 O O . ALA A 1 108 ? -21.136 -26.542 26.969 1.00 92.94 108 ALA A O 1
ATOM 794 N N . SER A 1 109 ? -22.655 -27.783 28.053 1.00 89.62 109 SER A N 1
ATOM 795 C CA . SER A 1 109 ? -22.551 -27.021 29.301 1.00 89.62 109 SER A CA 1
ATOM 796 C C . SER A 1 109 ? -21.109 -26.984 29.818 1.00 89.62 109 SER A C 1
ATOM 798 O O . SER A 1 109 ? -20.475 -28.027 29.955 1.00 89.62 109 SER A O 1
ATOM 800 N N . GLY A 1 110 ? -20.607 -25.786 30.126 1.00 87.31 110 GLY A N 1
ATOM 801 C CA . GLY A 1 110 ? -19.245 -25.569 30.628 1.00 87.31 110 GLY A CA 1
ATOM 802 C C . GLY A 1 110 ? -18.146 -25.563 29.558 1.00 87.31 110 GLY A C 1
ATOM 803 O O . GLY A 1 110 ? -16.990 -25.327 29.897 1.00 87.31 110 GLY A O 1
ATOM 804 N N . VAL A 1 111 ? -18.481 -25.786 28.284 1.00 92.31 111 VAL A N 1
ATOM 805 C CA . VAL A 1 111 ? -17.536 -25.673 27.166 1.00 92.31 111 VAL A CA 1
ATOM 806 C C . VAL A 1 111 ? -17.585 -24.258 26.603 1.00 92.31 111 VAL A C 1
ATOM 808 O O . VAL A 1 111 ? -18.663 -23.717 26.374 1.00 92.31 111 VAL A O 1
ATOM 811 N N . THR A 1 112 ? -16.417 -23.673 26.348 1.00 91.19 112 THR A N 1
ATOM 812 C CA . THR A 1 112 ? -16.278 -22.374 25.682 1.00 91.19 112 THR A CA 1
ATOM 813 C C . THR A 1 112 ? -15.382 -22.500 24.454 1.00 91.19 112 THR A C 1
ATOM 815 O O . THR A 1 112 ? -14.486 -23.344 24.392 1.00 91.19 112 THR A O 1
ATOM 818 N N . THR A 1 113 ? -15.615 -21.645 23.459 1.00 92.12 113 THR A N 1
ATOM 819 C CA . THR A 1 113 ? -14.729 -21.498 22.299 1.00 92.12 113 THR A CA 1
ATOM 820 C C . THR A 1 113 ? -13.933 -20.215 22.461 1.00 92.12 113 THR A C 1
ATOM 822 O O . THR A 1 113 ? -14.511 -19.142 22.611 1.00 92.12 113 THR A O 1
ATOM 825 N N . ASN A 1 114 ? -12.608 -20.327 22.399 1.00 91.88 114 ASN A N 1
ATOM 826 C CA . ASN A 1 114 ? -11.719 -19.174 22.375 1.00 91.88 114 ASN A CA 1
ATOM 827 C C . ASN A 1 114 ? -11.412 -18.796 20.929 1.00 91.88 114 ASN A C 1
ATOM 829 O O . ASN A 1 114 ? -10.945 -19.626 20.149 1.00 91.88 114 ASN A O 1
ATOM 833 N N . VAL A 1 115 ? -11.643 -17.531 20.594 1.00 89.94 115 VAL A N 1
ATOM 834 C CA . VAL A 1 115 ? -11.302 -16.953 19.294 1.00 89.94 115 VAL A CA 1
ATOM 835 C C . VAL A 1 115 ? -10.165 -1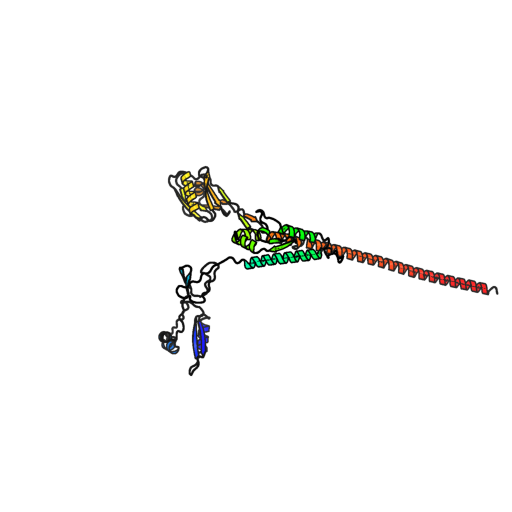5.963 19.505 1.00 89.94 115 VAL A C 1
ATOM 837 O O . VAL A 1 115 ? -10.226 -15.117 20.393 1.00 89.94 115 VAL A O 1
ATOM 840 N N . SER A 1 116 ? -9.113 -16.076 18.697 1.00 89.56 116 SER A N 1
ATOM 841 C CA . SER A 1 116 ? -7.983 -15.148 18.704 1.00 89.56 116 SER A CA 1
ATOM 842 C C . SER A 1 116 ? -7.886 -14.488 17.340 1.00 89.56 116 SER A C 1
ATOM 844 O O . SER A 1 116 ? -7.782 -15.169 16.322 1.00 89.56 116 SER A O 1
ATOM 846 N N . ILE A 1 117 ? -7.916 -13.159 17.335 1.00 87.94 117 ILE A N 1
ATOM 847 C CA . ILE A 1 117 ? -7.682 -12.354 16.142 1.00 87.94 117 ILE A CA 1
ATOM 848 C C . ILE A 1 117 ? -6.193 -12.036 16.107 1.00 87.94 117 ILE A C 1
ATOM 850 O O . ILE A 1 117 ? -5.633 -11.538 17.084 1.00 87.94 117 ILE A O 1
ATOM 854 N N . LYS A 1 118 ? -5.548 -12.358 14.989 1.00 83.88 118 LYS A N 1
ATOM 855 C CA . LYS A 1 118 ? -4.129 -12.093 14.752 1.00 83.88 118 LYS A CA 1
ATOM 856 C C . LYS A 1 118 ? -3.973 -11.395 13.415 1.00 83.88 118 LYS A C 1
ATOM 858 O O . LYS A 1 118 ? -4.777 -11.600 12.508 1.00 83.88 118 LYS A O 1
ATOM 863 N N . GLN A 1 119 ? -2.920 -10.598 13.294 1.00 82.44 119 GLN A N 1
ATOM 864 C CA . GLN A 1 119 ? -2.555 -9.999 12.021 1.00 82.44 119 GLN A CA 1
ATOM 865 C C . GLN A 1 119 ? -2.228 -11.108 11.011 1.00 82.44 119 GLN A C 1
ATOM 867 O O . GLN A 1 119 ? -1.424 -11.998 11.298 1.00 82.44 119 GLN A O 1
ATOM 872 N N . ASN A 1 120 ? -2.864 -11.068 9.840 1.00 85.06 120 ASN A N 1
ATOM 873 C CA . ASN A 1 120 ? -2.542 -11.975 8.747 1.00 85.06 120 ASN A CA 1
ATOM 874 C C . ASN A 1 120 ? -1.396 -11.379 7.923 1.00 85.06 120 ASN A C 1
ATOM 876 O O . ASN A 1 120 ? -1.551 -10.321 7.319 1.00 85.06 120 ASN A O 1
ATOM 880 N N . LEU A 1 121 ? -0.252 -12.062 7.908 1.00 88.19 121 LEU A N 1
ATOM 881 C CA . LEU A 1 121 ? 0.924 -11.661 7.133 1.00 88.19 121 LEU A CA 1
ATOM 882 C C . LEU A 1 121 ? 1.065 -12.442 5.819 1.00 88.19 121 LEU A C 1
ATOM 884 O O . LEU A 1 121 ? 2.014 -12.190 5.087 1.00 88.19 121 LEU A O 1
ATOM 888 N N . GLY A 1 122 ? 0.164 -13.389 5.524 1.00 90.94 122 GLY A N 1
ATOM 889 C CA . GLY A 1 122 ? 0.233 -14.250 4.336 1.00 90.94 122 GLY A CA 1
ATOM 890 C C . GLY A 1 122 ? 0.338 -13.442 3.046 1.00 90.94 122 GLY A C 1
ATOM 891 O O . GLY A 1 122 ? 1.371 -13.482 2.385 1.00 90.94 122 GLY A O 1
ATOM 892 N N . ASP A 1 123 ? -0.662 -12.604 2.779 1.00 90.62 123 ASP A N 1
ATOM 893 C CA . ASP A 1 123 ? -0.734 -11.802 1.550 1.00 90.62 123 ASP A CA 1
ATOM 894 C C . ASP A 1 123 ? 0.463 -10.850 1.383 1.00 90.62 123 ASP A C 1
ATOM 896 O O . ASP A 1 123 ? 0.929 -10.596 0.269 1.00 90.62 123 ASP A O 1
ATOM 900 N N . ILE A 1 124 ? 0.997 -10.329 2.496 1.00 91.81 124 ILE A N 1
ATOM 901 C CA . ILE A 1 124 ? 2.180 -9.461 2.483 1.00 91.81 124 ILE A CA 1
ATOM 902 C C . ILE A 1 124 ? 3.414 -10.270 2.075 1.00 91.81 124 ILE A C 1
ATOM 904 O O . ILE A 1 124 ? 4.153 -9.849 1.188 1.00 91.81 124 ILE A O 1
ATOM 908 N N . LYS A 1 125 ? 3.630 -11.444 2.676 1.00 93.94 125 LYS A N 1
ATOM 909 C CA . LYS A 1 125 ? 4.765 -12.319 2.345 1.00 93.94 125 LYS A CA 1
ATOM 910 C C . LYS A 1 125 ? 4.695 -12.831 0.908 1.00 93.94 125 LYS A C 1
ATOM 912 O O . LYS A 1 125 ? 5.723 -12.860 0.230 1.00 93.94 125 LYS A O 1
ATOM 917 N N . ASP A 1 126 ? 3.501 -13.152 0.423 1.00 95.94 126 ASP A N 1
ATOM 918 C CA . ASP A 1 126 ? 3.284 -13.549 -0.969 1.00 95.94 126 ASP A CA 1
ATOM 919 C C . ASP A 1 126 ? 3.620 -12.392 -1.921 1.00 95.94 126 ASP A C 1
ATOM 921 O O . ASP A 1 126 ? 4.316 -12.578 -2.922 1.00 95.94 126 ASP A O 1
ATOM 925 N N . SER A 1 127 ? 3.217 -11.167 -1.569 1.00 95.62 127 SER A N 1
ATOM 926 C CA . SER A 1 127 ? 3.543 -9.960 -2.337 1.00 95.62 127 SER A CA 1
ATOM 927 C C . SER A 1 127 ? 5.048 -9.671 -2.361 1.00 95.62 127 SER A C 1
ATOM 929 O O . SER A 1 127 ? 5.595 -9.369 -3.422 1.00 95.62 127 SER A O 1
ATOM 931 N N . LEU A 1 128 ? 5.742 -9.809 -1.225 1.00 95.75 128 LEU A N 1
ATOM 932 C CA . LEU A 1 128 ? 7.199 -9.647 -1.148 1.00 95.75 128 LEU A CA 1
ATOM 933 C C . LEU A 1 128 ? 7.934 -10.730 -1.948 1.00 95.75 128 LEU A C 1
ATOM 935 O O . LEU A 1 128 ? 8.860 -10.422 -2.696 1.00 95.75 128 LEU A O 1
ATOM 939 N N . THR A 1 129 ? 7.488 -11.983 -1.867 1.00 97.44 129 THR A N 1
ATOM 940 C CA . THR A 1 129 ? 8.042 -13.095 -2.657 1.00 97.44 129 THR A CA 1
ATOM 941 C C . THR A 1 129 ? 7.852 -12.862 -4.157 1.00 97.44 129 THR A C 1
ATOM 943 O O . THR A 1 129 ? 8.772 -13.071 -4.956 1.00 97.44 129 THR A O 1
ATOM 946 N N . SER A 1 130 ? 6.678 -12.367 -4.553 1.00 97.81 130 SER A N 1
ATOM 947 C CA . SER A 1 130 ? 6.384 -11.986 -5.935 1.00 97.81 130 SER A CA 1
ATOM 948 C C . SER A 1 130 ? 7.280 -10.840 -6.413 1.00 97.81 130 SER A C 1
ATOM 950 O O . SER A 1 130 ? 7.855 -10.925 -7.498 1.00 97.81 130 SER A O 1
ATOM 952 N N . LEU A 1 131 ? 7.487 -9.808 -5.585 1.00 95.38 131 LEU A N 1
ATOM 953 C CA . LEU A 1 131 ? 8.416 -8.714 -5.875 1.00 95.38 131 LEU A CA 1
ATOM 954 C C . LEU A 1 131 ? 9.836 -9.235 -6.118 1.00 95.38 131 LEU A C 1
ATOM 956 O O . LEU A 1 131 ? 10.439 -8.893 -7.136 1.00 95.38 131 LEU A O 1
ATOM 960 N N . VAL A 1 132 ? 10.353 -10.087 -5.227 1.00 97.50 132 VAL A N 1
ATOM 961 C CA . VAL A 1 132 ? 11.680 -10.704 -5.382 1.00 97.50 132 VAL A CA 1
ATOM 962 C C . VAL A 1 132 ? 11.776 -11.481 -6.692 1.00 97.50 132 VAL A C 1
ATOM 964 O O . VAL A 1 132 ? 12.729 -11.309 -7.453 1.00 97.50 132 VAL A O 1
ATOM 967 N N . THR A 1 133 ? 10.757 -12.284 -6.996 1.00 98.25 133 THR A N 1
ATOM 968 C CA . THR A 1 133 ? 10.688 -13.068 -8.233 1.00 98.25 133 THR A CA 1
ATOM 969 C C . THR A 1 133 ? 10.729 -12.159 -9.460 1.00 98.25 133 THR A C 1
ATOM 971 O O . THR A 1 133 ? 11.569 -12.348 -10.338 1.00 98.25 133 THR A O 1
ATOM 974 N N . LYS A 1 134 ? 9.887 -11.120 -9.511 1.00 97.44 134 LYS A N 1
ATOM 975 C CA . LYS A 1 134 ? 9.817 -10.199 -10.654 1.00 97.44 134 LYS A CA 1
ATOM 976 C C . LYS A 1 134 ? 11.066 -9.346 -10.811 1.00 97.44 134 LYS A C 1
ATOM 978 O O . LYS A 1 134 ? 11.502 -9.119 -11.939 1.00 97.44 134 LYS A O 1
ATOM 983 N N . TYR A 1 135 ? 11.676 -8.926 -9.707 1.00 95.69 135 TYR A N 1
ATOM 984 C CA . TYR A 1 135 ? 12.968 -8.253 -9.733 1.00 95.69 135 TYR A CA 1
ATOM 985 C C . TYR A 1 135 ? 14.042 -9.155 -10.351 1.00 95.69 135 TYR A C 1
ATOM 987 O O . TYR A 1 135 ? 14.725 -8.747 -11.290 1.00 95.69 135 TYR A O 1
ATOM 995 N N . ASN A 1 136 ? 14.160 -10.398 -9.879 1.00 96.88 136 ASN A N 1
ATOM 996 C CA . ASN A 1 136 ? 15.163 -11.339 -10.374 1.00 96.88 136 ASN A CA 1
ATOM 997 C C . ASN A 1 136 ? 14.926 -11.725 -11.844 1.00 96.88 136 ASN A C 1
ATOM 999 O O . ASN A 1 136 ? 15.879 -11.766 -12.622 1.00 96.88 136 ASN A O 1
ATOM 1003 N N . GLU A 1 137 ? 13.670 -11.940 -12.253 1.00 97.62 137 GLU A N 1
ATOM 1004 C CA . GLU A 1 137 ? 13.294 -12.154 -13.658 1.00 97.62 137 GLU A CA 1
ATOM 1005 C C . GLU A 1 137 ? 13.732 -10.973 -14.537 1.00 97.62 137 GLU A C 1
ATOM 1007 O O . GLU A 1 137 ? 14.370 -11.170 -15.575 1.00 97.62 137 GLU A O 1
ATOM 1012 N N . LEU A 1 138 ? 13.437 -9.739 -14.115 1.00 94.94 138 LEU A N 1
ATOM 1013 C CA . LEU A 1 138 ? 13.847 -8.533 -14.831 1.00 94.94 138 LEU A CA 1
ATOM 1014 C C . LEU A 1 138 ? 15.372 -8.448 -14.940 1.00 94.94 138 LEU A C 1
ATOM 1016 O O . LEU A 1 138 ? 15.898 -8.288 -16.040 1.00 94.94 138 LEU A O 1
ATOM 1020 N N . MET A 1 139 ? 16.089 -8.571 -13.823 1.00 93.94 139 MET A N 1
ATOM 1021 C CA . MET A 1 139 ? 17.547 -8.442 -13.799 1.00 93.94 139 MET A CA 1
ATOM 1022 C C . MET A 1 139 ? 18.233 -9.518 -14.647 1.00 93.94 139 MET A C 1
ATOM 1024 O O . MET A 1 139 ? 19.174 -9.196 -15.377 1.00 93.94 139 MET A O 1
ATOM 1028 N N . SER A 1 140 ? 17.717 -10.751 -14.629 1.00 94.56 140 SER A N 1
ATOM 1029 C CA . SER A 1 140 ? 18.169 -11.848 -15.490 1.00 94.56 140 SER A CA 1
ATOM 1030 C C . SER A 1 140 ? 17.954 -11.531 -16.973 1.00 94.56 140 SER A C 1
ATOM 1032 O O . SER A 1 140 ? 18.900 -11.566 -17.764 1.00 94.56 140 SER A O 1
ATOM 1034 N N . ASN A 1 141 ? 16.747 -11.103 -17.357 1.00 94.56 141 ASN A N 1
ATOM 1035 C CA . ASN A 1 141 ? 16.444 -10.722 -18.740 1.00 94.56 141 ASN A CA 1
ATOM 1036 C C . ASN A 1 141 ? 17.327 -9.563 -19.224 1.00 94.56 141 ASN A C 1
ATOM 1038 O O . ASN A 1 141 ? 17.881 -9.606 -20.324 1.00 94.56 141 ASN A O 1
ATOM 1042 N N . LEU A 1 142 ? 17.519 -8.542 -18.385 1.00 93.62 142 LEU A N 1
ATOM 1043 C CA . LEU A 1 142 ? 18.406 -7.423 -18.688 1.00 93.62 142 LEU A CA 1
ATOM 1044 C C . LEU A 1 142 ? 19.870 -7.866 -18.777 1.00 93.62 142 LEU A C 1
ATOM 1046 O O . LEU A 1 142 ? 20.627 -7.312 -19.571 1.00 93.62 142 LEU A O 1
ATOM 1050 N N . GLN A 1 143 ? 20.305 -8.848 -17.987 1.00 91.44 143 GLN A N 1
ATOM 1051 C CA . GLN A 1 143 ? 21.643 -9.427 -18.094 1.00 91.44 143 GLN A CA 1
ATOM 1052 C C . GLN A 1 143 ? 21.829 -10.150 -19.426 1.00 91.44 143 GLN A C 1
ATOM 1054 O O . GLN A 1 143 ? 22.779 -9.827 -20.135 1.00 91.44 143 GLN A O 1
ATOM 1059 N N . VAL A 1 144 ? 20.909 -11.038 -19.808 1.00 92.44 144 VAL A N 1
ATOM 1060 C CA . VAL A 1 144 ? 20.952 -11.739 -21.102 1.00 92.44 144 VAL A CA 1
ATOM 1061 C C . VAL A 1 144 ? 20.974 -10.744 -22.262 1.00 92.44 144 VAL A C 1
ATOM 1063 O O . VAL A 1 144 ? 21.790 -10.870 -23.171 1.00 92.44 144 VAL A O 1
ATOM 1066 N N . ALA A 1 145 ? 20.145 -9.701 -22.209 1.00 93.81 145 ALA A N 1
ATOM 1067 C CA . ALA A 1 145 ? 20.047 -8.734 -23.295 1.00 93.81 145 ALA A CA 1
ATOM 1068 C C . ALA A 1 145 ? 21.259 -7.789 -23.421 1.00 93.81 145 ALA A C 1
ATOM 1070 O O . ALA A 1 145 ? 21.448 -7.198 -24.482 1.00 93.81 145 ALA A O 1
ATOM 1071 N N . THR A 1 146 ? 22.079 -7.635 -22.374 1.00 94.31 146 THR A N 1
ATOM 1072 C CA . THR A 1 146 ? 23.232 -6.704 -22.358 1.00 94.31 146 THR A CA 1
ATOM 1073 C C . THR A 1 146 ? 24.599 -7.387 -22.337 1.00 94.31 146 THR A C 1
ATOM 1075 O O . THR A 1 146 ? 25.608 -6.722 -22.577 1.00 94.31 146 THR A O 1
ATOM 1078 N N . LYS A 1 147 ? 24.657 -8.691 -22.039 1.00 92.94 147 LYS A N 1
ATOM 1079 C CA . LYS A 1 147 ? 25.901 -9.464 -21.939 1.00 92.94 147 LYS A CA 1
ATOM 1080 C C . LYS A 1 147 ? 26.539 -9.659 -23.320 1.00 92.94 147 LYS A C 1
ATOM 1082 O O . LYS A 1 147 ? 25.855 -9.939 -24.300 1.00 92.94 147 LYS A O 1
ATOM 1087 N N . TYR A 1 148 ? 27.868 -9.588 -23.358 1.00 93.31 148 TYR A N 1
ATOM 1088 C CA . TYR A 1 148 ? 28.660 -10.187 -24.429 1.00 93.31 148 TYR A CA 1
ATOM 1089 C C . TYR A 1 148 ? 28.997 -11.629 -24.060 1.00 93.31 148 TYR A C 1
ATOM 1091 O O . TYR A 1 148 ? 29.563 -11.876 -22.989 1.00 93.31 148 TYR A O 1
ATOM 1099 N N . ASP A 1 149 ? 28.653 -12.578 -24.921 1.00 90.56 149 ASP A N 1
ATOM 1100 C CA . ASP A 1 149 ? 29.014 -13.970 -24.711 1.00 90.56 149 ASP A CA 1
ATOM 1101 C C . ASP A 1 149 ? 30.344 -14.293 -25.401 1.00 90.56 149 ASP A C 1
ATOM 1103 O O . ASP A 1 149 ? 30.488 -14.190 -26.621 1.00 90.56 149 ASP A O 1
ATOM 1107 N N . ASN A 1 150 ? 31.348 -14.645 -24.594 1.00 89.19 150 ASN A N 1
ATOM 1108 C CA . ASN A 1 150 ? 32.694 -14.918 -25.082 1.00 89.19 150 ASN A CA 1
ATOM 1109 C C . ASN A 1 150 ? 32.810 -16.259 -25.810 1.00 89.19 150 ASN A C 1
ATOM 1111 O O . ASN A 1 150 ? 33.752 -16.406 -26.590 1.00 89.19 150 ASN A O 1
ATOM 1115 N N . ASP A 1 151 ? 31.892 -17.198 -25.589 1.00 91.25 151 ASP A N 1
ATOM 1116 C CA . ASP A 1 151 ? 31.953 -18.530 -26.186 1.00 91.25 151 ASP A CA 1
ATOM 1117 C C . ASP A 1 151 ? 31.320 -18.504 -27.574 1.00 91.25 151 ASP A C 1
ATOM 1119 O O . ASP A 1 151 ? 31.923 -18.938 -28.555 1.00 91.25 151 ASP A O 1
ATOM 1123 N N . THR A 1 152 ? 30.138 -17.894 -27.687 1.00 92.12 152 THR A N 1
ATOM 1124 C CA . THR A 1 152 ? 29.436 -17.750 -28.971 1.00 92.12 152 THR A CA 1
ATOM 1125 C C . THR A 1 152 ? 29.893 -16.529 -29.773 1.00 92.12 152 THR A C 1
ATOM 1127 O O . THR A 1 152 ? 29.507 -16.378 -30.931 1.00 92.12 152 THR A O 1
ATOM 1130 N N . LYS A 1 153 ? 30.703 -15.640 -29.175 1.00 92.75 153 LYS A N 1
ATOM 1131 C CA . LYS A 1 153 ? 31.112 -14.336 -29.735 1.00 92.75 153 LYS A CA 1
ATOM 1132 C C . LYS A 1 153 ? 29.932 -13.433 -30.105 1.00 92.75 153 LYS A C 1
ATOM 1134 O O . LYS A 1 153 ? 30.083 -12.520 -30.920 1.00 92.75 153 LYS A O 1
ATOM 1139 N N . THR A 1 154 ? 28.766 -13.659 -29.498 1.00 90.94 154 THR A N 1
ATOM 1140 C CA . THR A 1 154 ? 27.548 -12.890 -29.768 1.00 90.94 154 THR A CA 1
ATOM 1141 C C . THR A 1 154 ? 27.298 -11.841 -28.696 1.00 90.94 154 THR A C 1
ATOM 1143 O O . THR A 1 154 ? 27.342 -12.124 -27.498 1.00 90.94 154 THR A O 1
ATOM 1146 N N . ALA A 1 155 ? 26.964 -10.638 -29.147 1.00 92.25 155 ALA A N 1
ATOM 1147 C CA . ALA A 1 155 ? 26.456 -9.567 -28.309 1.00 92.25 155 ALA A CA 1
ATOM 1148 C C . ALA A 1 155 ? 24.953 -9.736 -28.055 1.00 92.25 155 ALA A C 1
ATOM 1150 O O . ALA A 1 155 ? 24.198 -10.026 -28.987 1.00 92.25 155 ALA A O 1
ATOM 1151 N N . GLY A 1 156 ? 24.506 -9.500 -26.821 1.00 92.88 156 GLY A N 1
ATOM 1152 C CA . GLY A 1 156 ? 23.092 -9.270 -26.541 1.00 92.88 156 GLY A CA 1
ATOM 1153 C C . GLY A 1 156 ? 22.573 -8.047 -27.307 1.00 92.88 156 GLY A C 1
ATOM 1154 O O . GLY A 1 156 ? 23.313 -7.093 -27.554 1.00 92.88 156 GLY A O 1
ATOM 1155 N N . ILE A 1 157 ? 21.288 -8.061 -27.674 1.00 93.88 157 ILE A N 1
ATOM 1156 C CA . ILE A 1 157 ? 20.666 -7.036 -28.537 1.00 93.88 157 ILE A CA 1
ATOM 1157 C C . ILE A 1 157 ? 20.779 -5.600 -28.000 1.00 93.88 157 ILE A C 1
ATOM 1159 O O . ILE A 1 157 ? 20.686 -4.647 -28.767 1.00 93.88 157 ILE A O 1
ATOM 1163 N N . PHE A 1 158 ? 20.979 -5.443 -26.692 1.00 94.75 158 PHE A N 1
ATOM 1164 C CA . PHE A 1 158 ? 21.101 -4.162 -26.005 1.00 94.75 158 PHE A CA 1
ATOM 1165 C C . PHE A 1 158 ? 22.489 -3.944 -25.395 1.00 94.75 158 PHE A C 1
ATOM 1167 O O . PHE A 1 158 ? 22.665 -3.092 -24.519 1.00 94.75 158 PHE A O 1
ATOM 1174 N N . GLN A 1 159 ? 23.499 -4.693 -25.841 1.00 93.75 159 GLN A N 1
ATOM 1175 C CA . GLN A 1 159 ? 24.872 -4.447 -25.424 1.00 93.75 159 GLN A CA 1
ATOM 1176 C C . GLN A 1 159 ? 25.280 -3.002 -25.756 1.00 93.75 159 GLN A C 1
ATOM 1178 O O . GLN A 1 159 ? 25.119 -2.528 -26.876 1.00 93.75 159 GLN A O 1
ATOM 1183 N N . GLY A 1 160 ? 25.810 -2.293 -24.756 1.00 91.75 160 GLY A N 1
ATOM 1184 C CA . GLY A 1 160 ? 26.234 -0.895 -24.890 1.00 91.75 160 GLY A CA 1
ATOM 1185 C C . GLY A 1 160 ? 25.111 0.146 -24.803 1.00 91.75 160 GLY A C 1
ATOM 1186 O O . GLY A 1 160 ? 25.414 1.335 -24.768 1.00 91.75 160 GLY A O 1
ATOM 1187 N N . VAL A 1 161 ? 23.838 -0.255 -24.696 1.00 95.38 161 VAL A N 1
ATOM 1188 C CA . VAL A 1 161 ? 22.722 0.693 -24.550 1.00 95.38 161 VAL A CA 1
ATOM 1189 C C . VAL A 1 161 ? 22.727 1.294 -23.144 1.00 95.38 161 VAL A C 1
ATOM 1191 O O . VAL A 1 161 ? 22.389 0.638 -22.154 1.00 95.38 161 VAL A O 1
ATOM 1194 N N . THR A 1 162 ? 23.114 2.567 -23.047 1.00 95.31 162 THR A N 1
ATOM 1195 C CA . THR A 1 162 ? 23.305 3.270 -21.772 1.00 95.31 162 THR A CA 1
ATOM 1196 C C . THR A 1 162 ? 22.033 3.307 -20.933 1.00 95.31 162 THR A C 1
ATOM 1198 O O . THR A 1 162 ? 22.100 3.029 -19.745 1.00 95.31 162 THR A O 1
ATOM 1201 N N . GLN A 1 163 ? 20.873 3.559 -21.540 1.00 95.19 163 GLN A N 1
ATOM 1202 C CA . GLN A 1 163 ? 19.581 3.663 -20.853 1.00 95.19 163 GLN A CA 1
ATOM 1203 C C . GLN A 1 163 ? 19.240 2.381 -20.083 1.00 95.19 163 GLN A C 1
ATOM 1205 O O . GLN A 1 163 ? 18.734 2.439 -18.965 1.00 95.19 163 GLN A O 1
ATOM 1210 N N . ILE A 1 164 ? 19.562 1.216 -20.649 1.00 95.12 164 ILE A N 1
ATOM 1211 C CA . ILE A 1 164 ? 19.306 -0.077 -20.009 1.00 95.12 164 ILE A CA 1
ATOM 1212 C C . ILE A 1 164 ? 20.306 -0.329 -18.878 1.00 95.12 164 ILE A C 1
ATOM 1214 O O . ILE A 1 164 ? 19.916 -0.756 -17.792 1.00 95.12 164 ILE A O 1
ATOM 1218 N N . ASN A 1 165 ? 21.586 -0.016 -19.087 1.00 93.31 165 ASN A N 1
ATOM 1219 C CA . ASN A 1 165 ? 22.592 -0.130 -18.029 1.00 93.31 165 ASN A CA 1
ATOM 1220 C C . ASN A 1 165 ? 22.309 0.827 -16.858 1.00 93.31 165 ASN A C 1
ATOM 1222 O O . ASN A 1 165 ? 22.483 0.451 -15.697 1.00 93.31 165 ASN A O 1
ATOM 1226 N N . SER A 1 166 ? 21.816 2.032 -17.150 1.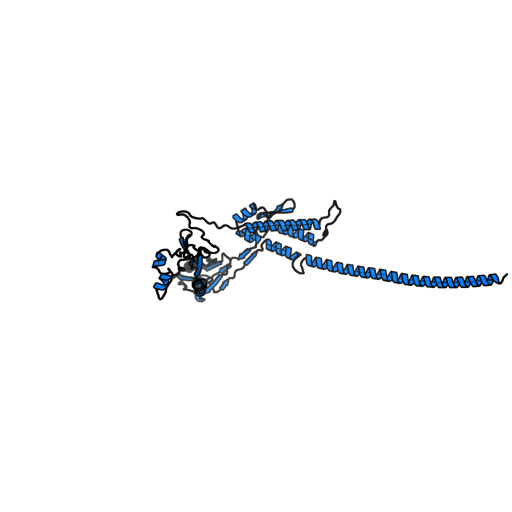00 95.31 166 SER A N 1
ATOM 1227 C CA . SER A 1 166 ? 21.361 2.999 -16.152 1.00 95.31 166 SER A CA 1
ATOM 1228 C C . SER A 1 166 ? 20.170 2.474 -15.356 1.00 95.31 166 SER A C 1
ATOM 1230 O O . SER A 1 166 ? 20.194 2.601 -14.135 1.00 95.31 166 SER A O 1
ATOM 1232 N N . LEU A 1 167 ? 19.190 1.817 -15.996 1.00 96.00 167 LEU A N 1
ATOM 1233 C CA . LEU A 1 167 ? 18.074 1.186 -15.281 1.00 96.00 167 LEU A CA 1
ATOM 1234 C C . LEU A 1 167 ? 18.575 0.122 -14.299 1.00 96.00 167 LEU A C 1
ATOM 1236 O O . LEU A 1 167 ? 18.202 0.157 -13.130 1.00 96.00 167 LEU A O 1
ATOM 1240 N N . LYS A 1 168 ? 19.452 -0.791 -14.747 1.00 92.88 168 LYS A N 1
ATOM 1241 C CA . LYS A 1 168 ? 20.026 -1.843 -13.885 1.00 92.88 168 LYS A CA 1
ATOM 1242 C C . LYS A 1 168 ? 20.711 -1.235 -12.660 1.00 92.88 168 LYS A C 1
ATOM 1244 O O . LYS A 1 168 ? 20.435 -1.638 -11.536 1.00 92.88 168 LYS A O 1
ATOM 1249 N N . SER A 1 169 ? 21.562 -0.232 -12.885 1.00 93.62 169 SER A N 1
ATOM 1250 C CA . SER A 1 169 ? 22.285 0.467 -11.817 1.00 93.62 169 SER A CA 1
ATOM 1251 C C . SER A 1 169 ? 21.339 1.195 -10.857 1.00 93.62 169 SER A C 1
ATOM 1253 O O . SER A 1 169 ? 21.478 1.068 -9.642 1.00 93.62 169 SER A O 1
ATOM 1255 N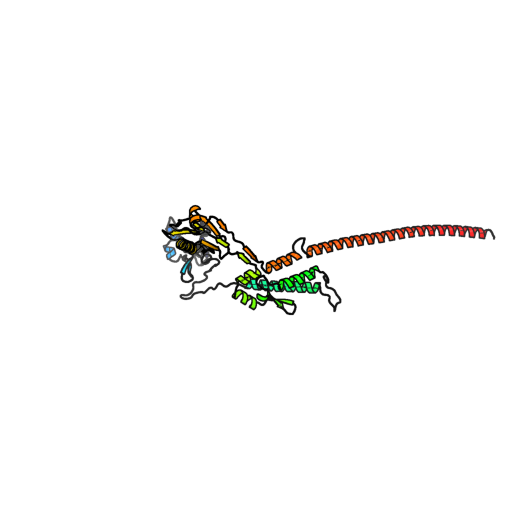 N . ALA A 1 170 ? 20.335 1.904 -11.379 1.00 95.56 170 ALA A N 1
ATOM 1256 C CA . ALA A 1 170 ? 19.367 2.624 -10.560 1.00 95.56 170 ALA A CA 1
ATOM 1257 C C . ALA A 1 170 ? 18.512 1.668 -9.715 1.00 95.56 170 ALA A C 1
ATOM 1259 O O . ALA A 1 170 ? 18.299 1.930 -8.536 1.00 95.56 170 ALA A O 1
ATOM 1260 N N . MET A 1 171 ? 18.099 0.531 -10.281 1.00 93.69 171 MET A N 1
ATOM 1261 C CA . MET A 1 171 ? 17.351 -0.506 -9.567 1.00 93.69 171 MET A CA 1
ATOM 1262 C C . MET A 1 171 ? 18.169 -1.142 -8.444 1.00 93.69 171 MET A C 1
ATOM 1264 O O . MET A 1 171 ? 17.679 -1.273 -7.325 1.00 93.69 171 MET A O 1
ATOM 1268 N N . SER A 1 172 ? 19.425 -1.509 -8.714 1.00 91.06 172 SER A N 1
ATOM 1269 C CA . SER A 1 172 ? 20.323 -2.037 -7.681 1.00 91.06 172 SER A CA 1
ATOM 1270 C C . SER A 1 172 ? 20.639 -0.995 -6.609 1.00 91.06 172 SER A C 1
ATOM 1272 O O . SER A 1 172 ? 20.688 -1.336 -5.433 1.00 91.06 172 SER A O 1
ATOM 1274 N N . LYS A 1 173 ? 20.809 0.279 -6.983 1.00 92.94 173 LYS A N 1
ATOM 1275 C CA . LYS A 1 173 ? 21.021 1.365 -6.021 1.00 92.94 173 LYS A CA 1
ATOM 1276 C C . LYS A 1 173 ? 19.810 1.537 -5.107 1.00 92.94 173 LYS A C 1
ATOM 1278 O O . LYS A 1 173 ? 20.000 1.606 -3.902 1.00 92.94 173 LYS A O 1
ATOM 1283 N N . GLN A 1 174 ? 18.601 1.559 -5.667 1.00 93.75 174 GLN A N 1
ATOM 1284 C CA . GLN A 1 174 ? 17.356 1.722 -4.910 1.00 93.75 174 GLN A CA 1
ATOM 1285 C C . GLN A 1 174 ? 17.112 0.585 -3.907 1.00 93.75 174 GLN A C 1
ATOM 1287 O O . GLN A 1 174 ? 16.525 0.788 -2.854 1.00 93.75 174 GLN A O 1
ATOM 1292 N N . LEU A 1 175 ? 17.598 -0.620 -4.199 1.00 92.44 175 LEU A N 1
ATOM 1293 C CA . LEU A 1 175 ? 17.535 -1.745 -3.267 1.00 92.44 175 LEU A CA 1
ATOM 1294 C C . LEU A 1 175 ? 18.455 -1.565 -2.043 1.00 92.44 175 LEU A C 1
ATOM 1296 O O . LEU A 1 175 ? 18.193 -2.122 -0.981 1.00 92.44 175 LEU A O 1
ATOM 1300 N N . LEU A 1 176 ? 19.531 -0.789 -2.198 1.00 91.56 176 LEU A N 1
ATOM 1301 C CA . LEU A 1 176 ? 20.571 -0.571 -1.190 1.00 91.56 176 LEU A CA 1
ATOM 1302 C C . LEU A 1 176 ? 20.445 0.779 -0.470 1.00 91.56 176 LEU A C 1
ATOM 1304 O O . LEU A 1 176 ? 21.284 1.098 0.373 1.00 91.56 176 LEU A O 1
ATOM 1308 N N . THR A 1 177 ? 19.447 1.599 -0.807 1.00 92.31 177 THR A N 1
ATOM 1309 C CA . THR A 1 177 ? 19.239 2.885 -0.136 1.00 92.31 177 THR A CA 1
ATOM 1310 C C . THR A 1 177 ? 18.761 2.685 1.294 1.00 92.31 177 THR A C 1
ATOM 1312 O O . THR A 1 177 ? 17.937 1.815 1.577 1.00 92.31 177 THR A O 1
ATOM 1315 N N . THR A 1 178 ? 19.249 3.547 2.181 1.00 93.50 178 THR A N 1
ATOM 1316 C CA . THR A 1 178 ? 18.706 3.719 3.525 1.00 93.50 178 THR A CA 1
ATOM 1317 C C . THR A 1 178 ? 17.778 4.920 3.554 1.00 93.50 178 THR A C 1
ATOM 1319 O O . THR A 1 178 ? 18.067 5.936 2.916 1.00 93.50 178 THR A O 1
ATOM 1322 N N . ASP A 1 179 ? 16.704 4.832 4.326 1.00 90.56 179 ASP A N 1
ATOM 1323 C CA . ASP A 1 179 ? 15.854 5.985 4.595 1.00 90.56 179 ASP A CA 1
ATOM 1324 C C . ASP A 1 179 ? 16.497 6.955 5.608 1.00 90.56 179 ASP A C 1
ATOM 1326 O O . ASP A 1 179 ? 17.609 6.748 6.101 1.00 90.56 179 ASP A O 1
ATOM 1330 N N . GLU A 1 180 ? 15.784 8.032 5.947 1.00 85.62 180 GLU A N 1
ATOM 1331 C CA . GLU A 1 180 ? 16.245 9.045 6.910 1.00 85.62 180 GLU A CA 1
ATOM 1332 C C . GLU A 1 180 ? 16.463 8.512 8.336 1.00 85.62 180 GLU A C 1
ATOM 1334 O O . GLU A 1 180 ? 17.092 9.183 9.153 1.00 85.62 180 GLU A O 1
ATOM 1339 N N . LEU A 1 181 ? 15.911 7.341 8.662 1.00 87.38 181 LEU A N 1
ATOM 1340 C CA . LEU A 1 181 ? 16.078 6.670 9.952 1.00 87.38 181 LEU A CA 1
ATOM 1341 C C . LEU A 1 181 ? 17.196 5.619 9.908 1.00 87.38 181 LEU A C 1
ATOM 1343 O O . LEU A 1 181 ? 17.439 4.944 10.906 1.00 87.38 181 LEU A O 1
ATOM 1347 N N . GLY A 1 182 ? 17.886 5.486 8.770 1.00 91.62 182 GLY A N 1
ATOM 1348 C CA . GLY A 1 182 ? 18.939 4.499 8.559 1.00 91.62 182 GLY A CA 1
ATOM 1349 C C . GLY A 1 182 ? 18.416 3.088 8.286 1.00 91.62 182 GLY A C 1
ATOM 1350 O O . GLY A 1 182 ? 19.200 2.145 8.341 1.00 91.62 182 GLY A O 1
ATOM 1351 N N . ARG A 1 183 ? 17.118 2.927 8.003 1.00 94.44 183 ARG A N 1
ATOM 1352 C CA . ARG A 1 183 ? 16.478 1.634 7.723 1.00 94.44 183 ARG A CA 1
ATOM 1353 C C . ARG A 1 183 ? 16.676 1.268 6.257 1.00 94.44 183 ARG A C 1
ATOM 1355 O O . ARG A 1 183 ? 16.626 2.133 5.385 1.00 94.44 183 ARG A O 1
ATOM 1362 N N . SER A 1 184 ? 16.868 -0.013 5.975 1.00 95.38 184 SER A N 1
ATOM 1363 C CA . SER A 1 184 ? 17.095 -0.563 4.636 1.00 95.38 184 SER A CA 1
ATOM 1364 C C . SER A 1 184 ? 16.198 -1.769 4.377 1.00 95.38 184 SER A C 1
ATOM 1366 O O . SER A 1 184 ? 15.723 -2.411 5.309 1.00 95.38 184 SER A O 1
ATOM 1368 N N . LEU A 1 185 ? 16.021 -2.154 3.109 1.00 96.00 185 LEU A N 1
ATOM 1369 C CA . LEU A 1 185 ? 15.274 -3.371 2.760 1.00 96.00 185 LEU A CA 1
ATOM 1370 C C . LEU A 1 185 ? 15.857 -4.633 3.421 1.00 96.00 185 LEU A C 1
ATOM 1372 O O . LEU A 1 185 ? 15.106 -5.544 3.781 1.00 96.00 185 LEU A O 1
ATOM 1376 N N . SER A 1 186 ? 17.171 -4.650 3.668 1.00 95.75 186 SER A N 1
ATOM 1377 C CA . SER A 1 186 ? 17.841 -5.767 4.335 1.00 95.75 186 SER A CA 1
ATOM 1378 C C . SER A 1 186 ? 17.381 -5.963 5.783 1.00 95.75 186 SER A C 1
ATOM 1380 O O . SER A 1 186 ? 17.242 -7.106 6.222 1.00 95.75 186 SER A O 1
ATOM 1382 N N . ASP A 1 187 ? 17.026 -4.880 6.487 1.00 96.25 187 ASP A N 1
ATOM 1383 C CA . ASP A 1 187 ? 16.485 -4.945 7.849 1.00 96.25 187 ASP A CA 1
ATOM 1384 C C . ASP A 1 187 ? 15.158 -5.708 7.900 1.00 96.25 187 ASP A C 1
ATOM 1386 O O . ASP A 1 187 ? 14.850 -6.334 8.912 1.00 96.25 187 ASP A O 1
ATOM 1390 N N . TYR A 1 188 ? 14.402 -5.692 6.800 1.00 96.56 188 TYR A N 1
ATOM 1391 C CA . TYR A 1 188 ? 13.108 -6.360 6.638 1.00 96.56 188 TYR A CA 1
ATOM 1392 C C . TYR A 1 188 ? 13.218 -7.692 5.884 1.00 96.56 188 TYR A C 1
ATOM 1394 O O . TYR A 1 188 ? 12.209 -8.255 5.463 1.00 96.56 188 TYR A O 1
ATOM 1402 N N . GLY A 1 189 ? 14.436 -8.217 5.726 1.00 96.38 189 GLY A N 1
ATOM 1403 C CA . GLY A 1 189 ? 14.688 -9.525 5.126 1.00 96.38 189 GLY A CA 1
ATOM 1404 C C . GLY A 1 189 ? 14.768 -9.536 3.601 1.00 96.38 189 GLY A C 1
ATOM 1405 O O . GLY A 1 189 ? 14.749 -10.620 3.033 1.00 96.38 189 GLY A O 1
ATOM 1406 N N . LEU A 1 190 ? 14.862 -8.384 2.933 1.00 97.50 190 LEU A N 1
ATOM 1407 C CA . LEU A 1 190 ? 15.035 -8.281 1.480 1.00 97.50 190 LEU A CA 1
ATOM 1408 C C . LEU A 1 190 ? 16.469 -7.848 1.164 1.00 97.50 190 LEU A C 1
ATOM 1410 O O . LEU A 1 190 ? 16.812 -6.675 1.305 1.00 97.50 190 LEU A O 1
ATOM 1414 N N . ALA A 1 191 ? 17.320 -8.784 0.750 1.00 96.06 191 ALA A N 1
ATOM 1415 C CA . ALA A 1 191 ? 18.744 -8.516 0.544 1.00 96.06 191 ALA A CA 1
ATOM 1416 C C . ALA A 1 191 ? 19.303 -9.209 -0.703 1.00 96.06 191 ALA A C 1
ATOM 1418 O O . ALA A 1 191 ? 18.834 -10.270 -1.107 1.00 96.06 191 ALA A O 1
ATOM 1419 N N . LEU A 1 192 ? 20.333 -8.607 -1.303 1.00 94.38 192 LEU A N 1
ATOM 1420 C CA . LEU A 1 192 ? 21.112 -9.250 -2.359 1.00 94.38 192 LEU A CA 1
ATOM 1421 C C . LEU A 1 192 ? 22.061 -10.280 -1.745 1.00 94.38 192 LEU A C 1
ATOM 1423 O O . LEU A 1 192 ? 22.817 -9.961 -0.826 1.00 94.38 192 LEU A O 1
ATOM 1427 N N . ASN A 1 193 ? 22.066 -11.493 -2.288 1.00 92.44 193 ASN A N 1
ATOM 1428 C CA . ASN A 1 193 ? 23.073 -12.491 -1.955 1.00 92.44 193 ASN A CA 1
ATOM 1429 C C . ASN A 1 193 ? 24.423 -12.174 -2.631 1.00 92.44 193 ASN A C 1
ATOM 1431 O O . ASN A 1 193 ? 24.559 -11.232 -3.417 1.00 92.44 193 ASN A O 1
ATOM 1435 N N . SER A 1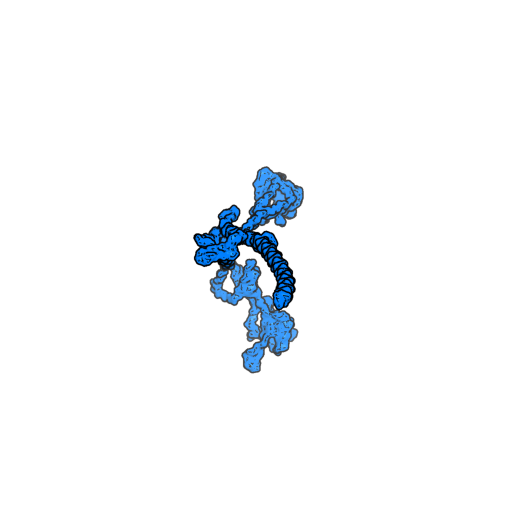 194 ? 25.441 -12.995 -2.362 1.00 88.44 194 SER A N 1
ATOM 1436 C CA . SER A 1 194 ? 26.790 -12.834 -2.932 1.00 88.44 194 SER A CA 1
ATOM 1437 C C . SER A 1 194 ? 26.844 -12.906 -4.464 1.00 88.44 194 SER A C 1
ATOM 1439 O O . SER A 1 194 ? 27.810 -12.439 -5.062 1.00 88.44 194 SER A O 1
ATOM 1441 N N . SER A 1 195 ? 25.813 -13.466 -5.102 1.00 86.62 195 SER A N 1
ATOM 1442 C CA . SER A 1 195 ? 25.672 -13.550 -6.560 1.00 86.62 195 SER A CA 1
ATOM 1443 C C . SER A 1 195 ? 24.873 -12.383 -7.157 1.00 86.62 195 SER A C 1
ATOM 1445 O O . SER A 1 195 ? 24.666 -12.347 -8.368 1.00 86.62 195 SER A O 1
ATOM 1447 N N . GLY A 1 196 ? 24.419 -11.429 -6.336 1.00 87.50 196 GLY A N 1
ATOM 1448 C CA . GLY A 1 196 ? 23.609 -10.291 -6.776 1.00 87.50 196 GLY A CA 1
ATOM 1449 C C . GLY A 1 196 ? 22.148 -10.641 -7.073 1.00 87.50 196 GLY A C 1
ATOM 1450 O O . GLY A 1 196 ? 21.476 -9.879 -7.765 1.00 87.50 196 GLY A O 1
ATOM 1451 N N . VAL A 1 197 ? 21.658 -11.776 -6.566 1.00 93.69 197 VAL A N 1
ATOM 1452 C CA . VAL A 1 197 ? 20.246 -12.179 -6.644 1.00 93.69 197 VAL A CA 1
ATOM 1453 C C . VAL A 1 197 ? 19.536 -11.697 -5.384 1.00 93.69 197 VAL A C 1
ATOM 1455 O O . VAL A 1 197 ? 20.057 -11.864 -4.283 1.00 93.69 197 VAL A O 1
ATOM 1458 N N . LEU A 1 198 ? 18.363 -11.085 -5.538 1.00 97.31 198 LEU A N 1
ATOM 1459 C CA . LEU A 1 198 ? 17.548 -10.652 -4.407 1.00 97.31 198 LEU A CA 1
ATOM 1460 C C . LEU A 1 198 ? 16.891 -11.869 -3.750 1.00 97.31 198 LEU A C 1
ATOM 1462 O O . LEU A 1 198 ? 16.327 -12.717 -4.439 1.00 97.31 198 LEU A O 1
ATOM 1466 N N . GLU A 1 199 ? 16.938 -11.937 -2.426 1.00 97.62 199 GLU A N 1
ATOM 1467 C CA . GLU A 1 199 ? 16.327 -12.987 -1.617 1.00 97.62 199 GLU A CA 1
ATOM 1468 C C . GLU A 1 199 ? 15.401 -12.383 -0.560 1.00 97.62 199 GLU A C 1
ATOM 1470 O O . GLU A 1 199 ? 15.635 -11.278 -0.064 1.00 97.62 199 GLU A O 1
ATOM 1475 N N . PHE A 1 200 ? 14.353 -13.133 -0.211 1.00 98.06 200 PHE A N 1
ATOM 1476 C CA . PHE A 1 200 ? 13.445 -12.807 0.882 1.00 98.06 200 PHE A CA 1
ATOM 1477 C C . PHE A 1 200 ? 13.619 -13.803 2.030 1.00 98.06 200 PHE A C 1
ATOM 1479 O O . PHE A 1 200 ? 13.399 -15.002 1.871 1.00 98.06 200 PHE A O 1
ATOM 1486 N N . THR A 1 201 ? 13.998 -13.297 3.200 1.00 97.94 201 THR A N 1
ATOM 1487 C CA . THR A 1 201 ? 14.152 -14.075 4.431 1.00 97.94 201 THR A CA 1
ATOM 1488 C C . THR A 1 201 ? 12.932 -13.868 5.327 1.00 97.94 201 THR A C 1
ATOM 1490 O O . THR A 1 201 ? 12.872 -12.916 6.110 1.00 97.94 201 THR A O 1
ATOM 1493 N N . GLU A 1 202 ? 11.960 -14.783 5.237 1.00 95.62 202 GLU A N 1
ATOM 1494 C CA . GLU A 1 202 ? 10.696 -14.713 5.990 1.00 95.62 202 GLU A CA 1
ATOM 1495 C C . GLU A 1 202 ? 10.890 -14.573 7.505 1.00 95.62 202 GLU A C 1
ATOM 1497 O O . GLU A 1 202 ? 10.135 -13.857 8.160 1.00 95.62 202 GLU A O 1
ATOM 1502 N N . SER A 1 203 ? 11.891 -15.240 8.085 1.00 96.19 203 SER A N 1
ATOM 1503 C CA . SER A 1 203 ? 12.147 -15.176 9.528 1.00 96.19 203 SER A CA 1
ATOM 1504 C C . SER A 1 203 ? 12.526 -13.764 9.981 1.00 96.19 203 SER A C 1
ATOM 1506 O O . SER A 1 203 ? 11.950 -13.274 10.950 1.00 96.19 203 SER A O 1
ATOM 1508 N N . THR A 1 204 ? 13.414 -13.082 9.252 1.00 97.00 204 THR A N 1
ATOM 1509 C CA . THR A 1 204 ? 13.804 -11.688 9.521 1.00 97.00 204 THR A CA 1
ATOM 1510 C C . THR A 1 204 ? 12.599 -10.756 9.450 1.00 97.00 204 THR A C 1
ATOM 1512 O O . THR A 1 204 ? 12.380 -9.955 10.360 1.00 97.00 204 THR A O 1
ATOM 1515 N N . PHE A 1 205 ? 11.774 -10.907 8.410 1.00 96.69 205 PHE A N 1
ATOM 1516 C CA . PHE A 1 205 ? 10.550 -10.125 8.253 1.00 96.69 205 PHE A CA 1
ATOM 1517 C C . PHE A 1 205 ? 9.571 -10.353 9.412 1.00 96.69 205 PHE A C 1
ATOM 1519 O O . PHE A 1 205 ? 9.111 -9.397 10.034 1.00 96.69 205 PHE A O 1
ATOM 1526 N N . ASN A 1 206 ? 9.310 -11.614 9.767 1.00 94.38 206 ASN A N 1
ATOM 1527 C CA . ASN A 1 206 ? 8.410 -11.965 10.867 1.00 94.38 206 ASN A CA 1
ATOM 1528 C C . ASN A 1 206 ? 8.898 -11.400 12.208 1.00 94.38 206 ASN A C 1
ATOM 1530 O O . ASN A 1 206 ? 8.087 -10.914 12.998 1.00 94.38 206 ASN A O 1
ATOM 1534 N N . THR A 1 207 ? 10.209 -11.429 12.466 1.00 95.62 207 THR A N 1
ATOM 1535 C CA . THR A 1 207 ? 10.796 -10.819 13.664 1.00 95.62 207 THR A CA 1
ATOM 1536 C C . THR A 1 207 ? 10.589 -9.307 13.677 1.00 95.62 207 THR A C 1
ATOM 1538 O O . THR A 1 207 ? 10.179 -8.771 14.704 1.00 95.62 207 THR A O 1
ATOM 1541 N N . LYS A 1 208 ? 10.807 -8.610 12.554 1.00 95.38 208 LYS A N 1
ATOM 1542 C CA . LYS A 1 208 ? 10.561 -7.162 12.474 1.00 95.38 208 LYS A CA 1
ATOM 1543 C C . LYS A 1 208 ? 9.102 -6.802 12.717 1.00 95.38 208 LYS A C 1
ATOM 1545 O O . LYS A 1 208 ? 8.842 -5.956 13.564 1.00 95.38 208 LYS A O 1
ATOM 1550 N N . VAL A 1 209 ? 8.167 -7.483 12.054 1.00 94.12 209 VAL A N 1
ATOM 1551 C CA . VAL A 1 209 ? 6.727 -7.241 12.237 1.00 94.12 209 VAL A CA 1
ATOM 1552 C C . VAL A 1 209 ? 6.290 -7.515 13.676 1.00 94.12 209 VAL A C 1
ATOM 1554 O O . VAL A 1 209 ? 5.508 -6.753 14.234 1.00 94.12 209 VAL A O 1
ATOM 1557 N N . SER A 1 210 ? 6.811 -8.577 14.296 1.00 92.88 210 SER A N 1
ATOM 1558 C CA . SER A 1 210 ? 6.473 -8.913 15.685 1.00 92.88 210 SER A CA 1
ATOM 1559 C C . SER A 1 210 ? 6.997 -7.882 16.687 1.00 92.88 210 SER A C 1
ATOM 1561 O O . SER A 1 210 ? 6.384 -7.695 17.735 1.00 92.88 210 SER A O 1
ATOM 1563 N N . ASN A 1 211 ? 8.121 -7.228 16.378 1.00 94.75 211 ASN A N 1
ATOM 1564 C CA . ASN A 1 211 ? 8.707 -6.197 17.230 1.00 94.75 211 ASN A CA 1
ATOM 1565 C C . ASN A 1 211 ? 8.004 -4.845 17.057 1.00 94.75 211 ASN A C 1
ATOM 1567 O O . ASN A 1 211 ? 7.707 -4.192 18.053 1.00 94.75 211 ASN A O 1
ATOM 1571 N N . ASP A 1 212 ? 7.754 -4.428 15.813 1.00 93.56 212 ASP A N 1
ATOM 1572 C CA . ASP A 1 212 ? 7.079 -3.169 15.499 1.00 93.56 212 ASP A CA 1
ATOM 1573 C C . ASP A 1 212 ? 6.409 -3.226 14.115 1.00 93.56 212 ASP A C 1
ATOM 1575 O O . ASP A 1 212 ? 6.994 -2.899 13.080 1.00 93.56 212 ASP A O 1
ATOM 1579 N N . ALA A 1 213 ? 5.144 -3.648 14.086 1.00 91.44 213 ALA A N 1
ATOM 1580 C CA . ALA A 1 213 ? 4.365 -3.709 12.852 1.00 91.44 213 ALA A CA 1
ATOM 1581 C C . ALA A 1 213 ? 4.132 -2.322 12.224 1.00 91.44 213 ALA A C 1
ATOM 1583 O O . ALA A 1 213 ? 3.968 -2.227 11.006 1.00 91.44 213 ALA A O 1
ATOM 1584 N N . LYS A 1 214 ? 4.123 -1.254 13.034 1.00 90.69 214 LYS A N 1
ATOM 1585 C CA . LYS A 1 214 ? 3.890 0.107 12.549 1.00 90.69 214 LYS A CA 1
ATOM 1586 C C . LYS A 1 214 ? 5.126 0.654 11.846 1.00 90.69 214 LYS A C 1
ATOM 1588 O O . LYS A 1 214 ? 4.987 1.276 10.798 1.00 90.69 214 LYS A O 1
ATOM 1593 N N . ASP A 1 215 ? 6.316 0.361 12.365 1.00 92.62 215 ASP A N 1
ATOM 1594 C CA . ASP A 1 215 ? 7.584 0.672 11.700 1.00 92.62 215 ASP A CA 1
ATOM 1595 C C . ASP A 1 215 ? 7.678 0.006 10.319 1.00 92.62 215 ASP A C 1
ATOM 1597 O O . ASP A 1 215 ? 8.044 0.669 9.346 1.00 92.62 215 ASP A O 1
ATOM 1601 N N . VAL A 1 216 ? 7.275 -1.269 10.217 1.00 93.88 216 VAL A N 1
ATOM 1602 C CA . VAL A 1 216 ? 7.207 -2.000 8.939 1.00 93.88 216 VAL A CA 1
ATOM 1603 C C . VAL A 1 216 ? 6.239 -1.317 7.974 1.00 93.88 216 VAL A C 1
ATOM 1605 O O . VAL A 1 216 ? 6.592 -1.080 6.817 1.00 93.88 216 VAL A O 1
ATOM 1608 N N . GLU A 1 217 ? 5.031 -0.974 8.431 1.00 92.56 217 GLU A N 1
ATOM 1609 C CA . GLU A 1 217 ? 4.062 -0.249 7.604 1.00 92.56 217 GLU A CA 1
ATOM 1610 C C . GLU A 1 217 ? 4.641 1.083 7.107 1.00 92.56 217 GLU A C 1
ATOM 1612 O O . GLU A 1 217 ? 4.604 1.359 5.907 1.00 92.56 217 GLU A O 1
ATOM 1617 N N . ASP A 1 218 ? 5.231 1.867 8.009 1.00 93.19 218 ASP A N 1
ATOM 1618 C CA . ASP A 1 218 ? 5.792 3.185 7.713 1.00 93.19 218 ASP A CA 1
ATOM 1619 C C . ASP A 1 218 ? 6.982 3.118 6.761 1.00 93.19 218 ASP A C 1
ATOM 1621 O O . ASP A 1 218 ? 7.162 4.010 5.936 1.00 93.19 218 ASP A O 1
ATOM 1625 N N . PHE A 1 219 ? 7.801 2.071 6.850 1.00 94.88 219 PHE A N 1
ATOM 1626 C CA . PHE A 1 219 ? 8.917 1.865 5.934 1.00 94.88 219 PHE A CA 1
ATOM 1627 C C . PHE A 1 219 ? 8.446 1.558 4.509 1.00 94.88 219 PHE A C 1
ATOM 1629 O O . PHE A 1 219 ? 8.933 2.144 3.541 1.00 94.88 219 PHE A O 1
ATOM 1636 N N . PHE A 1 220 ? 7.477 0.654 4.360 1.00 94.38 220 PHE A N 1
ATOM 1637 C CA . PHE A 1 220 ? 7.042 0.205 3.038 1.00 94.38 220 PHE A CA 1
ATOM 1638 C C . PHE A 1 220 ? 6.038 1.149 2.374 1.00 94.38 220 PHE A C 1
ATOM 1640 O O . PHE A 1 220 ? 6.162 1.431 1.179 1.00 94.38 220 PHE A O 1
ATOM 1647 N N . ARG A 1 221 ? 5.039 1.632 3.123 1.00 92.00 221 ARG A N 1
ATOM 1648 C CA . ARG A 1 221 ? 3.974 2.508 2.604 1.00 92.00 221 ARG A CA 1
ATOM 1649 C C . ARG A 1 221 ? 4.313 3.990 2.705 1.00 92.00 221 ARG A C 1
ATOM 1651 O O . ARG A 1 221 ? 3.740 4.781 1.958 1.00 92.00 221 ARG A O 1
ATOM 1658 N N . GLY A 1 222 ? 5.239 4.351 3.585 1.00 92.56 222 GLY A N 1
ATOM 1659 C CA . GLY A 1 222 ? 5.480 5.733 3.966 1.00 92.56 222 GLY A CA 1
ATOM 1660 C C . GLY A 1 222 ? 4.604 6.135 5.143 1.00 92.56 222 GLY A C 1
ATOM 1661 O O . GLY A 1 222 ? 3.660 5.438 5.521 1.00 92.56 222 GLY A O 1
ATOM 1662 N N . SER A 1 223 ? 4.917 7.282 5.727 1.00 89.44 223 SER A N 1
ATOM 1663 C CA . SER A 1 223 ? 4.233 7.781 6.911 1.00 89.44 223 SER A CA 1
ATOM 1664 C C . SER A 1 223 ? 3.980 9.272 6.816 1.00 89.44 223 SER A C 1
ATOM 1666 O O . SER A 1 223 ? 4.686 10.018 6.142 1.00 89.44 223 SER A O 1
ATOM 1668 N N . THR A 1 224 ? 2.943 9.733 7.502 1.00 85.19 224 THR A N 1
ATOM 1669 C CA . THR A 1 224 ? 2.729 11.157 7.732 1.00 85.19 224 THR A CA 1
ATOM 1670 C C . THR A 1 224 ? 2.796 11.376 9.227 1.00 85.19 224 THR A C 1
ATOM 1672 O O . THR A 1 224 ? 1.949 10.890 9.972 1.00 85.19 224 THR A O 1
ATOM 1675 N N . SER A 1 225 ? 3.833 12.075 9.669 1.00 78.44 225 SER A N 1
ATOM 1676 C CA . SER A 1 225 ? 3.908 12.573 11.036 1.00 78.44 225 SER A CA 1
ATOM 1677 C C . SER A 1 225 ? 3.510 14.038 11.049 1.00 78.44 225 SER A C 1
ATOM 1679 O O . SER A 1 225 ? 3.613 14.735 10.043 1.00 78.44 225 SER A O 1
ATOM 1681 N N . TYR A 1 226 ? 3.041 14.523 12.187 1.00 77.06 226 TYR A N 1
ATOM 1682 C CA . TYR A 1 226 ? 2.739 15.933 12.361 1.00 77.06 226 TYR A CA 1
ATOM 1683 C C . TYR A 1 226 ? 3.732 16.524 13.346 1.00 77.06 226 TYR A C 1
ATOM 1685 O O . TYR A 1 226 ? 4.046 15.924 14.376 1.00 77.06 226 TYR A O 1
ATOM 1693 N N . LYS A 1 227 ? 4.248 17.707 13.024 1.00 77.94 227 LYS A N 1
ATOM 1694 C CA . LYS A 1 227 ? 5.051 18.473 13.968 1.00 77.94 227 LYS A CA 1
ATOM 1695 C C . LYS A 1 227 ? 4.171 18.862 15.149 1.00 77.94 227 LYS A C 1
ATOM 1697 O O . LYS A 1 227 ? 2.995 19.176 14.989 1.00 77.94 227 LYS A O 1
ATOM 1702 N N . THR A 1 228 ? 4.763 18.872 16.334 1.00 79.19 228 THR A N 1
ATOM 1703 C CA . THR A 1 228 ? 4.098 19.349 17.541 1.00 79.19 228 THR A CA 1
ATOM 1704 C C . THR A 1 228 ? 3.649 20.797 17.355 1.00 79.19 228 THR A C 1
ATOM 1706 O O . THR A 1 228 ? 4.480 21.688 17.169 1.00 79.19 228 THR A O 1
ATOM 1709 N N . ASN A 1 229 ? 2.343 21.035 17.448 1.00 84.88 229 ASN A N 1
ATOM 1710 C CA . ASN A 1 229 ? 1.791 22.384 17.483 1.00 84.88 229 ASN A CA 1
ATOM 1711 C C . ASN A 1 229 ? 1.831 22.921 18.907 1.00 84.88 229 ASN A C 1
ATOM 1713 O O . ASN A 1 229 ? 1.507 22.202 19.855 1.00 84.88 229 ASN A O 1
ATOM 1717 N N . LYS A 1 230 ? 2.203 24.194 19.049 1.00 89.56 230 LYS A N 1
ATOM 1718 C CA . LYS A 1 230 ? 2.200 24.892 20.332 1.00 89.56 230 LYS A CA 1
ATOM 1719 C C . LYS A 1 230 ? 1.427 26.191 20.210 1.00 89.56 230 LYS A C 1
ATOM 1721 O O . LYS A 1 230 ? 1.752 27.022 19.366 1.00 89.56 230 LYS A O 1
ATOM 1726 N N . PHE A 1 231 ? 0.443 26.370 21.078 1.00 93.06 231 PHE A N 1
ATOM 1727 C CA . PHE A 1 231 ? -0.146 27.670 21.355 1.00 93.06 231 PHE A CA 1
ATOM 1728 C C . PHE A 1 231 ? 0.466 28.223 22.641 1.00 93.06 231 PHE A C 1
ATOM 1730 O O . PHE A 1 231 ? 0.589 27.508 23.636 1.00 93.06 231 PHE A O 1
ATOM 1737 N N . ALA A 1 232 ? 0.841 29.497 22.612 1.00 92.62 232 ALA A N 1
ATOM 1738 C CA . ALA A 1 232 ? 1.408 30.199 23.747 1.00 92.62 232 ALA A CA 1
ATOM 1739 C C . ALA A 1 232 ? 0.437 31.253 24.264 1.00 92.62 232 ALA A C 1
ATOM 1741 O O . ALA A 1 232 ? 0.220 32.266 23.601 1.00 92.62 232 ALA A O 1
ATOM 1742 N N . GLY A 1 233 ? -0.110 31.015 25.456 1.00 92.81 233 GLY A N 1
ATOM 1743 C CA . GLY A 1 233 ? -0.855 32.025 26.185 1.00 92.81 233 GLY A CA 1
ATOM 1744 C C . GLY A 1 233 ? 0.057 33.075 26.821 1.00 92.81 233 GLY A C 1
ATOM 1745 O O . GLY A 1 233 ? 1.263 32.883 27.011 1.00 92.81 233 GLY A O 1
ATOM 1746 N N . SER A 1 234 ? -0.559 34.191 27.179 1.00 95.81 234 SER A N 1
ATOM 1747 C CA . SER A 1 234 ? -0.009 35.222 28.058 1.00 95.81 234 SER A CA 1
ATOM 1748 C C . SER A 1 234 ? -0.249 34.847 29.528 1.00 95.81 234 SER A C 1
ATOM 1750 O O . SER A 1 234 ? -0.801 33.789 29.825 1.00 95.81 234 SER A O 1
ATOM 1752 N N . THR A 1 235 ? 0.170 35.702 30.461 1.00 96.56 235 THR A N 1
ATOM 1753 C CA . THR A 1 235 ? -0.094 35.521 31.897 1.00 96.56 235 THR A CA 1
ATOM 1754 C C . THR A 1 235 ? -1.593 35.414 32.183 1.00 96.56 235 THR A C 1
ATOM 1756 O O . THR A 1 235 ? -2.371 36.251 31.727 1.00 96.56 235 THR A O 1
ATOM 1759 N N . VAL A 1 236 ? -1.981 34.409 32.970 1.00 97.19 236 VAL A N 1
ATOM 1760 C CA . VAL A 1 236 ? -3.345 34.263 33.493 1.00 97.19 236 VAL A CA 1
ATOM 1761 C C . VAL A 1 236 ? -3.593 35.323 34.571 1.00 97.19 236 VAL A C 1
ATOM 1763 O O . VAL A 1 236 ? -2.734 35.573 35.418 1.00 97.19 236 VAL A O 1
ATOM 1766 N N . ALA A 1 237 ? -4.758 35.968 34.545 1.00 96.88 237 ALA A N 1
ATOM 1767 C CA . ALA A 1 237 ? -5.122 36.993 35.515 1.00 96.88 237 ALA A CA 1
ATOM 1768 C C . ALA A 1 237 ? -5.323 36.410 36.925 1.00 96.88 237 ALA A C 1
ATOM 1770 O O . ALA A 1 237 ? -5.783 35.280 37.094 1.00 96.88 237 ALA A O 1
ATOM 1771 N N . ALA A 1 238 ? -5.007 37.209 37.947 1.00 95.56 238 ALA A N 1
ATOM 1772 C CA . ALA A 1 238 ? -5.403 36.945 39.330 1.00 95.56 238 ALA A CA 1
ATOM 1773 C C . ALA A 1 238 ? -6.856 37.392 39.582 1.00 95.56 238 ALA A C 1
ATOM 1775 O O . ALA A 1 238 ? -7.418 38.166 38.805 1.00 95.56 238 ALA A O 1
ATOM 1776 N N . GLY A 1 239 ? -7.435 36.953 40.698 1.00 95.12 239 GLY A N 1
ATOM 1777 C CA . GLY A 1 239 ? -8.819 37.225 41.073 1.00 95.12 239 GLY A CA 1
ATOM 1778 C C . GLY A 1 239 ? -9.786 36.156 40.567 1.00 95.12 239 GLY A C 1
ATOM 1779 O O . GLY A 1 239 ? -9.394 35.015 40.305 1.00 95.12 239 GLY A O 1
ATOM 1780 N N . ASP A 1 240 ? -11.058 36.528 40.474 1.00 96.31 240 ASP A N 1
ATOM 1781 C CA . ASP A 1 240 ? -12.143 35.608 40.137 1.00 96.31 240 ASP A CA 1
ATOM 1782 C C . ASP A 1 240 ? -12.151 35.287 38.638 1.00 96.31 240 ASP A C 1
ATOM 1784 O O . ASP A 1 240 ? -12.174 36.188 37.796 1.00 96.31 240 ASP A O 1
ATOM 1788 N N . LEU A 1 241 ? -12.196 33.997 38.300 1.00 96.31 241 LEU A N 1
ATOM 1789 C CA . LEU A 1 241 ? -12.440 33.513 36.942 1.00 96.31 241 LEU A CA 1
ATOM 1790 C C . LEU A 1 241 ? -13.677 32.619 36.945 1.00 96.31 241 LEU A C 1
ATOM 1792 O O . LEU A 1 241 ? -13.864 31.806 37.846 1.00 96.31 241 LEU A O 1
ATOM 1796 N N . SER A 1 242 ? -14.525 32.744 35.928 1.00 95.81 242 SER A N 1
ATOM 1797 C CA . SER A 1 242 ? -15.703 31.890 35.766 1.00 95.81 242 SER A CA 1
ATOM 1798 C C . SER A 1 242 ? -15.970 31.650 34.287 1.00 95.81 242 SER A C 1
ATOM 1800 O O . SER A 1 242 ? -16.255 32.594 33.545 1.00 95.81 242 SER A O 1
ATOM 1802 N N . PHE A 1 243 ? -15.848 30.389 33.879 1.00 97.00 243 PHE A N 1
ATOM 1803 C CA . PHE A 1 243 ? -16.082 29.897 32.527 1.00 97.00 243 PHE A CA 1
ATOM 1804 C C . PHE A 1 243 ? -17.202 28.858 32.569 1.00 97.00 243 PHE A C 1
ATOM 1806 O O . PHE A 1 243 ? -17.046 27.769 33.125 1.00 97.00 243 PHE A O 1
ATOM 1813 N N . ALA A 1 244 ? -18.339 29.227 31.997 1.00 93.94 244 ALA A N 1
ATOM 1814 C CA . ALA A 1 244 ? -19.485 28.379 31.736 1.00 93.94 244 ALA A CA 1
ATOM 1815 C C . ALA A 1 244 ? -19.337 27.679 30.374 1.00 93.94 244 ALA A C 1
ATOM 1817 O O . ALA A 1 244 ? -18.283 27.715 29.732 1.00 93.94 244 ALA A O 1
ATOM 1818 N N . ASP A 1 245 ? -20.395 26.998 29.945 1.00 93.00 245 ASP A N 1
ATOM 1819 C CA . ASP A 1 245 ? -20.398 26.276 28.680 1.00 93.00 245 ASP A CA 1
ATOM 1820 C C . ASP A 1 245 ? -20.169 27.217 27.481 1.00 93.00 245 ASP A C 1
ATOM 1822 O O . ASP A 1 245 ? -20.734 28.306 27.415 1.00 93.00 245 ASP A O 1
ATOM 1826 N N . GLN A 1 246 ? -19.333 26.786 26.534 1.00 92.69 246 GLN A N 1
ATOM 1827 C CA . GLN A 1 246 ? -18.952 27.480 25.298 1.00 92.69 246 GLN A CA 1
ATOM 1828 C C . GLN A 1 246 ? -18.155 28.787 25.455 1.00 92.69 246 GLN A C 1
ATOM 1830 O O . GLN A 1 246 ? -17.783 29.402 24.455 1.00 92.69 246 GLN A O 1
ATOM 1835 N N . GLU A 1 247 ? -17.818 29.199 26.677 1.00 96.06 247 GLU A N 1
ATOM 1836 C CA . GLU A 1 247 ? -17.030 30.418 26.910 1.00 96.06 247 GLU A CA 1
ATOM 1837 C C . GLU A 1 247 ? -15.520 30.214 26.725 1.00 96.06 247 GLU A C 1
ATOM 1839 O O . GLU A 1 247 ? -14.803 31.169 26.430 1.00 96.06 247 GLU A O 1
ATOM 1844 N N . LEU A 1 248 ? -15.054 28.970 26.845 1.00 97.44 248 LEU A N 1
ATOM 1845 C CA . LEU A 1 248 ? -13.760 28.489 26.369 1.00 97.44 248 LEU A CA 1
ATOM 1846 C C . LEU A 1 248 ? -14.000 27.143 25.690 1.00 97.44 248 LEU A C 1
ATOM 1848 O O . LEU A 1 248 ? -14.433 26.186 26.325 1.00 97.44 248 LEU A O 1
ATOM 1852 N N . VAL A 1 249 ? -13.706 27.068 24.400 1.00 97.12 249 VAL A N 1
ATOM 1853 C CA . VAL A 1 249 ? -13.822 25.854 23.597 1.00 97.12 249 VAL A CA 1
ATOM 1854 C C . VAL A 1 249 ? -12.473 25.583 22.959 1.00 97.12 249 VAL A C 1
ATOM 1856 O O . VAL A 1 249 ? -11.935 26.441 22.261 1.00 97.12 249 VAL A O 1
ATOM 1859 N N . ILE A 1 250 ? -11.935 24.387 23.184 1.00 96.25 250 ILE A N 1
ATOM 1860 C CA . ILE A 1 250 ? -10.687 23.933 22.571 1.00 96.25 250 ILE A CA 1
ATOM 1861 C C . ILE A 1 250 ? -10.997 22.683 21.749 1.00 96.25 250 ILE A C 1
ATOM 1863 O O . ILE A 1 250 ? -11.481 21.690 22.290 1.00 96.25 250 ILE A O 1
ATOM 1867 N N . ASN A 1 251 ? -10.750 22.731 20.438 1.00 94.19 251 ASN A N 1
ATOM 1868 C CA . ASN A 1 251 ? -11.053 21.645 19.492 1.00 94.19 251 ASN A CA 1
ATOM 1869 C C . ASN A 1 251 ? -12.494 21.110 19.613 1.00 94.19 251 ASN A C 1
ATOM 1871 O O . ASN A 1 251 ? -12.734 19.904 19.588 1.00 94.19 251 ASN A O 1
ATOM 1875 N N . GLY A 1 252 ? -13.462 22.015 19.787 1.00 94.38 252 GLY A N 1
ATOM 1876 C CA . GLY A 1 252 ? -14.881 21.673 19.925 1.00 94.38 252 GLY A CA 1
ATOM 1877 C C . GLY A 1 252 ? -15.304 21.176 21.312 1.00 94.38 252 GLY A C 1
ATOM 1878 O O . GLY A 1 252 ? -16.493 20.961 21.527 1.00 94.38 252 GLY A O 1
ATOM 1879 N N . ILE A 1 253 ? -14.375 21.032 22.264 1.00 96.56 253 ILE A N 1
ATOM 1880 C CA . ILE A 1 253 ? -14.681 20.646 23.646 1.00 96.56 253 ILE A CA 1
ATOM 1881 C C . ILE A 1 253 ? -14.752 21.895 24.520 1.00 96.56 253 ILE A C 1
ATOM 1883 O O . ILE A 1 253 ? -13.798 22.668 24.609 1.00 96.56 253 ILE A O 1
ATOM 1887 N N . SER A 1 254 ? -15.899 22.074 25.166 1.00 96.69 254 SER A N 1
ATOM 1888 C CA . SER A 1 254 ? -16.159 23.144 26.126 1.00 96.69 254 SER A CA 1
ATOM 1889 C C . SER A 1 254 ? -15.418 22.892 27.441 1.00 96.69 254 SER A C 1
ATOM 1891 O O . SER A 1 254 ? -15.456 21.785 27.984 1.00 96.69 254 SER A O 1
ATOM 1893 N N . ILE A 1 255 ? -14.732 23.913 27.950 1.00 97.56 255 ILE A N 1
ATOM 1894 C CA . ILE A 1 255 ? -13.933 23.861 29.174 1.00 97.56 255 ILE A CA 1
ATOM 1895 C C . ILE A 1 255 ? -14.568 24.783 30.203 1.00 97.56 255 ILE A C 1
ATOM 1897 O O . ILE A 1 255 ? -14.429 26.004 30.138 1.00 97.56 255 ILE A O 1
ATOM 1901 N N . SER A 1 256 ? -15.240 24.188 31.183 1.00 95.12 256 SER A N 1
ATOM 1902 C CA . SER A 1 256 ? -15.862 24.934 32.274 1.00 95.12 256 SER A CA 1
ATOM 1903 C C . SER A 1 256 ? -15.051 24.812 33.558 1.00 95.12 256 SER A C 1
ATOM 1905 O O . SER A 1 256 ? -14.693 23.709 33.981 1.00 95.12 256 SER A O 1
ATOM 1907 N N . PHE A 1 257 ? -14.769 25.948 34.192 1.00 95.94 257 PHE A N 1
ATOM 1908 C CA . PHE A 1 257 ? -14.097 26.021 35.488 1.00 95.94 257 PHE A CA 1
ATOM 1909 C C . PHE A 1 257 ? -14.354 27.375 36.159 1.00 95.94 257 PHE A C 1
ATOM 1911 O O . PHE A 1 257 ? -14.719 28.351 35.504 1.00 95.94 257 PHE A O 1
ATOM 1918 N N . SER A 1 258 ? -14.135 27.445 37.469 1.00 95.69 258 SER A N 1
ATOM 1919 C CA . SER A 1 258 ? -14.241 28.691 38.226 1.00 95.69 258 SER A CA 1
ATOM 1920 C C . SER A 1 258 ? -13.228 28.750 39.363 1.00 95.69 258 SER A C 1
ATOM 1922 O O . SER A 1 258 ? -12.928 27.726 39.978 1.00 95.69 258 SER A O 1
ATOM 1924 N N . THR A 1 259 ? -12.760 29.950 39.680 1.00 95.38 259 THR A N 1
ATOM 1925 C CA . THR A 1 259 ? -11.875 30.258 40.808 1.00 95.38 259 THR A CA 1
ATOM 1926 C C . THR A 1 259 ? -12.332 31.547 41.499 1.00 95.38 259 THR A C 1
ATOM 1928 O O . THR A 1 259 ? -13.021 32.367 40.891 1.00 95.38 259 THR A O 1
ATOM 1931 N N . THR A 1 260 ? -11.986 31.734 42.777 1.00 93.19 260 THR A N 1
ATOM 1932 C CA . THR A 1 260 ? -12.435 32.894 43.571 1.00 93.19 260 THR A CA 1
ATOM 1933 C C . THR A 1 260 ? -11.304 33.410 44.456 1.00 93.19 260 THR A C 1
ATOM 1935 O O . THR A 1 260 ? -10.780 32.661 45.271 1.00 93.19 260 THR A O 1
ATOM 1938 N N . GLY A 1 261 ? -10.923 34.680 44.305 1.00 84.31 261 GLY A N 1
ATOM 1939 C CA . GLY A 1 261 ? -9.890 35.351 45.099 1.00 84.31 261 GLY A CA 1
ATOM 1940 C C . GLY A 1 261 ? -8.466 34.822 44.894 1.00 84.31 261 GLY A C 1
ATOM 1941 O O . GLY A 1 261 ? -7.587 35.110 45.703 1.00 84.31 261 GLY A O 1
ATOM 1942 N N . ASN A 1 262 ? -8.235 34.041 43.838 1.00 91.62 262 ASN A N 1
ATOM 1943 C CA . ASN A 1 262 ? -6.999 33.296 43.622 1.00 91.62 262 ASN A CA 1
ATOM 1944 C C . ASN A 1 262 ? -5.856 34.160 43.073 1.00 91.62 262 ASN A C 1
ATOM 1946 O O . ASN A 1 262 ? -6.070 35.172 42.398 1.00 91.62 262 ASN A O 1
ATOM 1950 N N . THR A 1 263 ? -4.616 33.727 43.307 1.00 96.88 263 THR A N 1
ATOM 1951 C CA . THR A 1 263 ? -3.454 34.311 42.630 1.00 96.88 263 THR A CA 1
ATOM 1952 C C . THR A 1 263 ? -3.421 33.904 41.150 1.00 96.88 263 THR A C 1
ATOM 1954 O O . THR A 1 263 ? -4.094 32.966 40.723 1.00 96.88 263 THR A O 1
ATOM 1957 N N . ALA A 1 264 ? -2.607 34.594 40.346 1.00 96.19 264 ALA A N 1
ATOM 1958 C CA . ALA A 1 264 ? -2.386 34.219 38.947 1.00 96.19 264 ALA A CA 1
ATOM 1959 C C . ALA A 1 264 ? -1.810 32.794 38.798 1.00 96.19 264 ALA A C 1
ATOM 1961 O O . ALA A 1 264 ? -2.127 32.102 37.835 1.00 96.19 264 ALA A O 1
ATOM 1962 N N . GLU A 1 265 ? -0.983 32.347 39.749 1.00 96.75 265 GLU A N 1
ATOM 1963 C CA . GLU A 1 265 ? -0.397 31.000 39.763 1.00 96.75 265 GLU A CA 1
ATOM 1964 C C . GLU A 1 265 ? -1.464 29.929 40.024 1.00 96.75 265 GLU A C 1
ATOM 1966 O O . GLU A 1 265 ? -1.588 28.977 39.249 1.00 96.75 265 GLU A O 1
ATOM 1971 N N . ASP A 1 266 ? -2.305 30.136 41.042 1.00 96.81 266 ASP A N 1
ATOM 1972 C CA . ASP A 1 266 ? -3.419 29.232 41.355 1.00 96.81 266 ASP A CA 1
ATOM 1973 C C . ASP A 1 266 ? -4.417 29.149 40.192 1.00 96.81 266 ASP A C 1
ATOM 1975 O O . ASP A 1 266 ? -4.917 28.072 39.858 1.00 96.81 266 ASP A O 1
ATOM 1979 N N . ASN A 1 267 ? -4.684 30.282 39.533 1.00 97.50 267 ASN A N 1
ATOM 1980 C CA . ASN A 1 267 ? -5.549 30.335 38.357 1.00 97.50 267 ASN A CA 1
ATOM 1981 C C . ASN A 1 267 ? -4.943 29.604 37.151 1.00 97.50 267 ASN A C 1
ATOM 1983 O O . ASN A 1 267 ? -5.660 28.874 36.465 1.00 97.50 267 ASN A O 1
ATOM 1987 N N . ALA A 1 268 ? -3.636 29.735 36.907 1.00 97.50 268 ALA A N 1
ATOM 1988 C CA . ALA A 1 268 ? -2.954 28.995 35.846 1.00 97.50 268 ALA A CA 1
ATOM 1989 C C . ALA A 1 268 ? -2.993 27.476 36.088 1.00 97.50 268 ALA A C 1
ATOM 1991 O O . ALA A 1 268 ? -3.246 26.710 35.155 1.00 97.50 268 ALA A O 1
ATOM 1992 N N . LEU A 1 269 ? -2.817 27.037 37.339 1.00 97.31 269 LEU A N 1
ATOM 1993 C CA . LEU A 1 269 ? -2.928 25.628 37.718 1.00 97.31 269 LEU A CA 1
ATOM 1994 C C . LEU A 1 269 ? -4.359 25.097 37.571 1.00 97.31 269 LEU A C 1
ATOM 1996 O O . LEU A 1 269 ? -4.562 24.006 37.034 1.00 97.31 269 LEU A O 1
ATOM 2000 N N . ALA A 1 270 ? -5.362 25.869 37.995 1.00 97.25 270 ALA A N 1
ATOM 2001 C CA . ALA A 1 270 ? -6.767 25.510 37.821 1.00 97.25 270 ALA A CA 1
ATOM 2002 C C . ALA A 1 270 ? -7.136 25.365 36.335 1.00 97.25 270 ALA A C 1
ATOM 2004 O O . ALA A 1 270 ? -7.748 24.365 35.953 1.00 97.25 270 ALA A O 1
ATOM 2005 N N . LEU A 1 271 ? -6.701 26.307 35.491 1.00 97.56 271 LEU A N 1
ATOM 2006 C CA . LEU A 1 271 ? -6.911 26.268 34.043 1.00 97.56 271 LEU A CA 1
ATOM 2007 C C . LEU A 1 271 ? -6.226 25.056 33.400 1.00 97.56 271 LEU A C 1
ATOM 2009 O O . LEU A 1 271 ? -6.855 24.322 32.638 1.00 97.56 271 LEU A O 1
ATOM 2013 N N . GLN A 1 272 ? -4.955 24.809 33.729 1.00 97.50 272 GLN A N 1
ATOM 2014 C CA . GLN A 1 272 ? -4.215 23.648 33.235 1.00 97.50 272 GLN A CA 1
ATOM 2015 C C . GLN A 1 272 ? -4.953 22.342 33.559 1.00 97.50 272 GLN A C 1
ATOM 2017 O O . GLN A 1 272 ? -5.136 21.488 32.688 1.00 97.50 272 GLN A O 1
ATOM 2022 N N . ASN A 1 273 ? -5.385 22.192 34.812 1.00 97.06 273 ASN A N 1
ATOM 2023 C CA . ASN A 1 273 ? -6.097 21.007 35.270 1.00 97.06 273 ASN A CA 1
ATOM 2024 C C . ASN A 1 273 ? -7.457 20.861 34.586 1.00 97.06 273 ASN A C 1
ATOM 2026 O O . ASN A 1 273 ? -7.804 19.751 34.190 1.00 97.06 273 ASN A O 1
ATOM 2030 N N . ALA A 1 274 ? -8.205 21.952 34.405 1.00 97.25 274 ALA A N 1
ATOM 2031 C CA . ALA A 1 274 ? -9.484 21.932 33.702 1.00 97.25 274 ALA A CA 1
ATOM 2032 C C . ALA A 1 274 ? -9.324 21.449 32.252 1.00 97.25 274 ALA A C 1
ATOM 2034 O O . ALA A 1 274 ? -10.034 20.538 31.827 1.00 97.25 274 ALA A O 1
ATOM 2035 N N . ILE A 1 275 ? -8.338 21.984 31.524 1.00 96.81 275 ILE A N 1
ATOM 2036 C CA . ILE A 1 275 ? -8.067 21.604 30.131 1.00 96.81 275 ILE A CA 1
ATOM 2037 C C . ILE A 1 275 ? -7.608 20.144 30.037 1.00 96.81 275 ILE A C 1
ATOM 2039 O O . ILE A 1 275 ? -8.142 19.378 29.237 1.00 96.81 275 ILE A O 1
ATOM 2043 N N . ASN A 1 276 ? -6.660 19.725 30.880 1.00 96.12 276 ASN A N 1
ATOM 2044 C CA . ASN A 1 276 ? -6.152 18.350 30.862 1.00 96.12 276 ASN A CA 1
ATOM 2045 C C . ASN A 1 276 ? -7.216 17.328 31.293 1.00 96.12 276 ASN A C 1
ATOM 2047 O O . ASN A 1 276 ? -7.241 16.209 30.782 1.00 96.12 276 ASN A O 1
ATOM 2051 N N . LYS A 1 277 ? -8.121 17.705 32.205 1.00 96.12 277 LYS A N 1
ATOM 2052 C CA . LYS A 1 277 ? -9.240 16.861 32.646 1.00 96.12 277 LYS A CA 1
ATOM 2053 C C . LYS A 1 277 ? -10.342 16.744 31.594 1.00 96.12 277 LYS A C 1
ATOM 2055 O O . LYS A 1 277 ? -11.023 15.723 31.566 1.00 96.12 277 LYS A O 1
ATOM 2060 N N . ALA A 1 278 ? -10.504 17.742 30.726 1.00 94.25 278 ALA A N 1
ATOM 2061 C CA . ALA A 1 278 ? -11.488 17.706 29.646 1.00 94.25 278 ALA A CA 1
ATOM 2062 C C . ALA A 1 278 ? -11.201 16.620 28.592 1.00 94.25 278 ALA A C 1
ATOM 2064 O O . ALA A 1 278 ? -12.065 16.326 27.771 1.00 94.25 278 ALA A O 1
ATOM 2065 N N . GLY A 1 279 ? -10.013 16.000 28.622 1.00 89.06 279 GLY A N 1
ATOM 2066 C CA . GLY A 1 279 ? -9.709 14.828 27.800 1.00 89.06 279 GLY A CA 1
ATOM 2067 C C . GLY A 1 279 ? -9.631 15.141 26.308 1.00 89.06 279 GLY A C 1
ATOM 2068 O O . GLY A 1 279 ? -9.972 14.296 25.482 1.00 89.06 279 GLY A O 1
ATOM 2069 N N . ILE A 1 280 ? -9.195 16.354 25.957 1.00 91.81 280 ILE A N 1
ATOM 2070 C CA . ILE A 1 280 ? -9.041 16.769 24.564 1.00 91.81 280 ILE A CA 1
ATOM 2071 C C . ILE A 1 280 ? -7.991 15.879 23.905 1.00 91.81 280 ILE A C 1
ATOM 2073 O O . ILE A 1 280 ? -6.819 15.890 24.284 1.00 91.81 280 ILE A O 1
ATOM 2077 N N . SER A 1 281 ? -8.417 15.097 22.913 1.00 88.25 281 SER A N 1
ATOM 2078 C CA . SER A 1 281 ? -7.534 14.156 22.228 1.00 88.25 281 SER A CA 1
ATOM 2079 C C . SER A 1 281 ? -6.293 14.876 21.698 1.00 88.25 281 SER A C 1
ATOM 2081 O O . SER A 1 281 ? -6.396 15.895 21.019 1.00 88.25 281 SER A O 1
ATOM 2083 N N . GLY A 1 282 ? -5.113 14.367 22.050 1.00 85.75 282 GLY A N 1
ATOM 2084 C CA . GLY A 1 282 ? -3.824 14.874 21.583 1.00 85.75 282 GLY A CA 1
ATOM 2085 C C . GLY A 1 282 ? -3.382 16.238 22.124 1.00 85.75 282 GLY A C 1
ATOM 2086 O O . GLY A 1 282 ? -2.229 16.580 21.890 1.00 85.75 282 GLY A O 1
ATOM 2087 N N . VAL A 1 283 ? -4.206 16.986 22.867 1.00 92.12 283 VAL A N 1
ATOM 2088 C CA . VAL A 1 283 ? -3.848 18.312 23.406 1.00 92.12 283 VAL A CA 1
ATOM 2089 C C . VAL A 1 283 ? -3.533 18.219 24.897 1.00 92.12 283 VAL A C 1
ATOM 2091 O O . VAL A 1 283 ? -4.288 17.642 25.673 1.00 92.12 283 VAL A O 1
ATOM 2094 N N . GLN A 1 284 ? -2.419 18.819 25.311 1.00 93.50 284 GLN A N 1
ATOM 2095 C CA . GLN A 1 284 ? -2.034 18.966 26.711 1.00 93.50 284 GLN A CA 1
ATOM 2096 C C . GLN A 1 284 ? -1.803 20.440 27.050 1.00 93.50 284 GLN A C 1
ATOM 2098 O O . GLN A 1 284 ? -1.114 21.147 26.321 1.00 93.50 284 GLN A O 1
ATOM 2103 N N . ALA A 1 285 ? -2.320 20.884 28.193 1.00 96.25 285 ALA A N 1
ATOM 2104 C CA . ALA A 1 285 ? -1.983 22.168 28.788 1.00 96.25 285 ALA A CA 1
ATOM 2105 C C . ALA A 1 285 ? -0.761 22.052 29.716 1.00 96.25 285 ALA A C 1
ATOM 2107 O O . ALA A 1 285 ? -0.690 21.166 30.581 1.00 96.25 285 ALA A O 1
ATOM 2108 N N . LEU A 1 286 ? 0.183 22.981 29.574 1.00 96.12 286 LEU A N 1
ATOM 2109 C CA . LEU A 1 286 ? 1.379 23.120 30.408 1.00 96.12 286 LEU A CA 1
ATOM 2110 C C . LEU A 1 286 ? 1.488 24.544 30.959 1.00 96.12 286 LEU A C 1
ATOM 2112 O O . LEU A 1 286 ? 1.168 25.502 30.259 1.00 96.12 286 LEU A O 1
ATOM 2116 N N . ILE A 1 287 ? 1.976 24.689 32.191 1.00 96.81 287 ILE A N 1
ATOM 2117 C CA . ILE A 1 287 ? 2.320 25.996 32.765 1.00 96.81 287 ILE A CA 1
ATOM 2118 C C . ILE A 1 287 ? 3.732 26.368 32.311 1.00 96.81 287 ILE A C 1
ATOM 2120 O O . ILE A 1 287 ? 4.649 25.548 32.395 1.00 96.81 287 ILE A O 1
ATOM 2124 N N . GLY A 1 288 ? 3.921 27.597 31.836 1.00 94.00 288 GLY A N 1
ATOM 2125 C CA . GLY A 1 288 ? 5.252 28.148 31.588 1.00 94.00 288 GLY A CA 1
ATOM 2126 C C . GLY A 1 288 ? 5.562 29.351 32.472 1.00 94.00 288 GLY A C 1
ATOM 2127 O O . GLY A 1 288 ? 5.050 29.493 33.579 1.00 94.00 288 GLY A O 1
ATOM 2128 N N . LYS A 1 289 ? 6.480 30.203 32.012 1.00 93.38 289 LYS A N 1
ATOM 2129 C CA . LYS A 1 289 ? 6.977 31.331 32.812 1.00 93.38 289 LYS A CA 1
ATOM 2130 C C . LYS A 1 289 ? 5.894 32.398 32.983 1.00 93.38 289 LYS A C 1
ATOM 2132 O O . LYS A 1 289 ? 5.102 32.616 32.078 1.00 93.38 289 LYS A O 1
ATOM 2137 N N . ASN A 1 290 ? 5.923 33.122 34.100 1.00 93.81 290 ASN A N 1
ATOM 2138 C CA . ASN A 1 290 ? 4.978 34.206 34.401 1.00 93.81 290 ASN A CA 1
ATOM 2139 C C . ASN A 1 290 ? 3.507 33.749 34.414 1.00 93.81 290 ASN A C 1
ATOM 2141 O O . ASN A 1 290 ? 2.637 34.482 33.943 1.00 93.81 290 ASN A O 1
ATOM 2145 N N . ASN A 1 291 ? 3.231 32.551 34.939 1.00 95.62 291 ASN A N 1
ATOM 2146 C CA . ASN A 1 291 ? 1.875 32.014 35.117 1.00 95.62 291 ASN A CA 1
ATOM 2147 C C . ASN A 1 291 ? 1.057 31.971 33.814 1.00 95.62 291 ASN A C 1
ATOM 2149 O O . ASN A 1 291 ? -0.155 32.174 33.827 1.00 95.62 291 ASN A O 1
ATOM 2153 N N . SER A 1 292 ? 1.716 31.770 32.673 1.00 96.75 292 SER A N 1
ATOM 2154 C CA . SER A 1 292 ? 1.045 31.533 31.398 1.00 96.75 292 SER A CA 1
ATOM 2155 C C . SER A 1 292 ? 0.772 30.048 31.192 1.00 96.75 292 SER A C 1
ATOM 2157 O O . SER A 1 292 ? 1.495 29.182 31.695 1.00 96.75 292 SER A O 1
ATOM 2159 N N . VAL A 1 293 ? -0.270 29.754 30.417 1.00 97.31 293 VAL A N 1
ATOM 2160 C CA . VAL A 1 293 ? -0.626 28.391 30.016 1.00 97.31 293 VAL A CA 1
ATOM 2161 C C . VAL A 1 293 ? -0.394 28.231 28.514 1.00 97.31 293 VAL A C 1
ATOM 2163 O O . VAL A 1 293 ? -0.795 29.071 27.711 1.00 97.31 293 VAL A O 1
ATOM 2166 N N . TYR A 1 294 ? 0.274 27.146 28.134 1.00 95.00 294 TYR A N 1
ATOM 2167 C CA . TYR A 1 294 ? 0.550 26.766 26.751 1.00 95.00 294 TYR A CA 1
ATOM 2168 C C . TYR A 1 294 ? -0.218 25.494 26.429 1.00 95.00 294 TYR A C 1
ATOM 2170 O O . TYR A 1 294 ? -0.330 24.611 27.279 1.00 95.00 294 TYR A O 1
ATOM 2178 N N . LEU A 1 295 ? -0.699 25.382 25.195 1.00 94.94 295 LEU A N 1
ATOM 2179 C CA . LEU A 1 295 ? -1.294 24.151 24.686 1.00 94.94 295 LEU A CA 1
ATOM 2180 C C . LEU A 1 295 ? -0.305 23.487 23.739 1.00 94.94 295 LEU A C 1
ATOM 2182 O O . LEU A 1 295 ? 0.191 24.128 22.816 1.00 94.94 295 LEU A O 1
ATOM 2186 N N . GLU A 1 296 ? -0.025 22.212 23.959 1.00 92.25 296 GLU A N 1
ATOM 2187 C CA . GLU A 1 296 ? 0.844 21.395 23.123 1.00 92.25 296 GLU A CA 1
ATOM 2188 C C . GLU A 1 296 ? 0.043 20.237 22.530 1.00 92.25 296 GLU A C 1
ATOM 2190 O O . GLU A 1 296 ? -0.577 19.459 23.254 1.00 92.25 296 GLU A O 1
ATOM 2195 N N . SER A 1 297 ? 0.068 20.111 21.205 1.00 88.88 297 SER A N 1
ATOM 2196 C CA . SER A 1 297 ? -0.538 18.987 20.498 1.00 88.88 297 SER A CA 1
ATOM 2197 C C . SER A 1 297 ? 0.493 17.871 20.325 1.00 88.88 297 SER A C 1
ATOM 2199 O O . SER A 1 297 ? 1.368 17.952 19.459 1.00 88.88 297 SER A O 1
ATOM 2201 N N . LYS A 1 298 ? 0.408 16.816 21.142 1.00 77.44 298 LYS A N 1
ATOM 2202 C CA . LYS A 1 298 ? 1.308 15.646 21.099 1.00 77.44 298 LYS A CA 1
ATOM 2203 C C . LYS A 1 298 ? 1.209 14.860 19.800 1.00 77.44 298 LYS A C 1
ATOM 2205 O O . LYS A 1 298 ? 2.169 14.214 19.401 1.00 77.44 298 LYS A O 1
ATOM 2210 N N . THR A 1 299 ? 0.050 14.913 19.158 1.00 72.62 299 THR A N 1
ATOM 2211 C CA . THR A 1 299 ? -0.220 14.249 17.879 1.00 72.62 299 THR A CA 1
ATOM 2212 C C . THR A 1 299 ? -0.056 15.194 16.690 1.00 72.62 299 THR A C 1
ATOM 2214 O O . THR A 1 299 ? -0.261 14.769 15.559 1.00 72.62 299 THR A O 1
ATOM 2217 N N . GLY A 1 300 ? 0.287 16.468 16.939 1.00 73.81 300 GLY A N 1
ATOM 2218 C CA . GLY A 1 300 ? 0.417 17.517 15.927 1.00 73.81 300 GLY A CA 1
ATOM 2219 C C . GLY A 1 300 ? -0.893 17.901 15.231 1.00 73.81 300 GLY A C 1
ATOM 2220 O O . GLY A 1 300 ? -0.853 18.554 14.197 1.00 73.81 300 GLY A O 1
ATOM 2221 N N . MET A 1 301 ? -2.043 17.524 15.802 1.00 81.31 301 MET A N 1
ATOM 2222 C CA . MET A 1 301 ? -3.366 18.001 15.387 1.00 81.31 301 MET A CA 1
ATOM 2223 C C . MET A 1 301 ? -3.517 19.511 15.590 1.00 81.31 301 MET A C 1
ATOM 2225 O O . MET A 1 301 ? -2.801 20.116 16.400 1.00 81.31 301 MET A O 1
ATOM 2229 N N . ASP A 1 302 ? -4.484 20.091 14.881 1.00 89.62 302 ASP A N 1
ATOM 2230 C CA . ASP A 1 302 ? -4.875 21.489 15.026 1.00 89.62 302 ASP A CA 1
ATOM 2231 C C . ASP A 1 302 ? -5.217 21.820 16.484 1.00 89.62 302 ASP A C 1
ATOM 2233 O O . ASP A 1 302 ? -5.729 20.982 17.233 1.00 89.62 302 ASP A O 1
ATOM 2237 N N . ILE A 1 303 ? -4.926 23.052 16.888 1.00 92.88 303 ILE A N 1
ATOM 2238 C CA . ILE A 1 303 ? -5.409 23.628 18.142 1.00 92.88 303 ILE A CA 1
ATOM 2239 C C . ILE A 1 303 ? -6.292 24.808 17.766 1.00 92.88 303 ILE A C 1
ATOM 2241 O O . ILE A 1 303 ? -5.798 25.857 17.359 1.00 92.88 303 ILE A O 1
ATOM 2245 N N . GLU A 1 304 ? -7.596 24.629 17.894 1.00 95.19 304 GLU A N 1
ATOM 2246 C CA . GLU A 1 304 ? -8.595 25.665 17.700 1.00 95.19 304 GLU A CA 1
ATOM 2247 C C . GLU A 1 304 ? -9.106 26.133 19.058 1.00 95.19 304 GLU A C 1
ATOM 2249 O O . GLU A 1 304 ? -9.657 25.343 19.821 1.00 95.19 304 GLU A O 1
ATOM 2254 N N . ILE A 1 305 ? -8.937 27.421 19.343 1.00 96.94 305 ILE A N 1
ATOM 2255 C CA . ILE A 1 305 ? -9.437 28.086 20.544 1.00 96.94 305 ILE A CA 1
ATOM 2256 C C . ILE A 1 305 ? -10.564 29.024 20.121 1.00 96.94 305 ILE A C 1
ATOM 2258 O O . ILE A 1 305 ? -10.366 29.932 19.312 1.00 96.94 305 ILE A O 1
ATOM 2262 N N . LYS A 1 306 ? -11.746 28.819 20.696 1.00 97.38 306 LYS A N 1
ATOM 2263 C CA . LYS A 1 306 ? -12.941 29.656 20.541 1.00 97.38 306 LYS A CA 1
ATOM 2264 C C . LYS A 1 306 ? -13.488 30.012 21.921 1.00 97.38 306 LYS A C 1
ATOM 2266 O O . LYS A 1 306 ? -13.153 29.364 22.908 1.00 97.38 306 LYS A O 1
ATOM 2271 N N . GLY A 1 307 ? -14.321 31.042 22.000 1.00 96.19 307 GLY A N 1
ATOM 2272 C CA . GLY A 1 307 ? -14.918 31.467 23.262 1.00 96.19 307 GLY A CA 1
ATOM 2273 C C . GLY A 1 307 ? -15.198 32.960 23.307 1.00 96.19 307 GLY A C 1
ATOM 2274 O O . GLY A 1 307 ? -15.034 33.668 22.310 1.00 96.19 307 GLY A O 1
ATOM 2275 N N . ASP A 1 308 ? -15.601 33.435 24.480 1.00 96.19 308 ASP A N 1
ATOM 2276 C CA . ASP A 1 308 ? -15.811 34.860 24.718 1.00 96.19 308 ASP A CA 1
ATOM 2277 C C . ASP A 1 308 ? -14.465 35.600 24.745 1.00 96.19 308 ASP A C 1
ATOM 2279 O O . ASP A 1 308 ? -13.556 35.242 25.493 1.00 96.19 308 ASP A O 1
ATOM 2283 N N . ALA A 1 309 ? -14.319 36.649 23.935 1.00 96.19 309 ALA A N 1
ATOM 2284 C CA . ALA A 1 309 ? -13.034 37.323 23.750 1.00 96.19 309 ALA A CA 1
ATOM 2285 C C . ALA A 1 309 ? -12.484 37.961 25.041 1.00 96.19 309 ALA A C 1
ATOM 2287 O O . ALA A 1 309 ? -11.271 37.929 25.277 1.00 96.19 309 ALA A O 1
ATOM 2288 N N . ALA A 1 310 ? -13.353 38.526 25.885 1.00 95.75 310 ALA A N 1
ATOM 2289 C CA . ALA A 1 310 ? -12.937 39.152 27.136 1.00 95.75 310 ALA A CA 1
ATOM 2290 C C . ALA A 1 310 ? -12.498 38.092 28.154 1.00 95.75 310 ALA A C 1
ATOM 2292 O O . ALA A 1 310 ? -11.472 38.260 28.817 1.00 95.75 310 ALA A O 1
ATOM 2293 N N . LYS A 1 311 ? -13.219 36.968 28.219 1.00 96.44 311 LYS A N 1
ATOM 2294 C CA . LYS A 1 311 ? -12.842 35.830 29.062 1.00 96.44 311 LYS A CA 1
ATOM 2295 C C . LYS A 1 311 ? -11.565 35.148 28.580 1.00 96.44 311 LYS A C 1
ATOM 2297 O O . LYS A 1 311 ? -10.678 34.904 29.385 1.00 96.44 311 LYS A O 1
ATOM 2302 N N . LEU A 1 312 ? -11.392 34.913 27.280 1.00 97.38 312 LEU A N 1
ATOM 2303 C CA . LEU A 1 312 ? -10.132 34.377 26.749 1.00 97.38 312 LEU A CA 1
ATOM 2304 C C . LEU A 1 312 ? -8.944 35.276 27.124 1.00 97.38 312 LEU A C 1
ATOM 2306 O O . LEU A 1 312 ? -7.913 34.777 27.569 1.00 97.38 312 LEU A O 1
ATOM 2310 N N . THR A 1 313 ? -9.118 36.598 27.054 1.00 97.06 313 THR A N 1
ATOM 2311 C CA . THR A 1 313 ? -8.070 37.553 27.443 1.00 97.06 313 THR A CA 1
ATOM 2312 C C . THR A 1 313 ? -7.686 37.424 28.923 1.00 97.06 313 THR A C 1
ATOM 2314 O O . THR A 1 313 ? -6.502 37.523 29.247 1.00 97.06 313 THR A O 1
ATOM 2317 N N . SER A 1 314 ? -8.635 37.149 29.830 1.00 96.50 314 SER A N 1
ATOM 2318 C CA . SER A 1 314 ? -8.337 37.005 31.267 1.00 96.50 314 SER A CA 1
ATOM 2319 C C . SER A 1 314 ? -7.509 35.760 31.599 1.00 96.50 314 SER A C 1
ATOM 2321 O O . SER A 1 314 ? -6.804 35.744 32.605 1.00 96.50 314 SER A O 1
ATOM 2323 N N . ILE A 1 315 ? -7.516 34.746 30.734 1.00 97.25 315 ILE A N 1
ATOM 2324 C CA . ILE A 1 315 ? -6.647 33.563 30.837 1.00 97.25 315 ILE A CA 1
ATOM 2325 C C . ILE A 1 315 ? -5.424 33.634 29.914 1.00 97.25 315 ILE A C 1
ATOM 2327 O O . ILE A 1 315 ? -4.733 32.639 29.705 1.00 97.25 315 ILE A O 1
ATOM 2331 N N . GLY A 1 316 ? -5.152 34.809 29.343 1.00 96.19 316 GLY A N 1
ATOM 2332 C CA . GLY A 1 316 ? -4.029 35.029 28.438 1.00 96.19 316 GLY A CA 1
ATOM 2333 C C . GLY A 1 316 ? -4.187 34.360 27.070 1.00 96.19 316 GLY A C 1
ATOM 2334 O O . GLY A 1 316 ? -3.201 34.227 26.347 1.00 96.19 316 GLY A O 1
ATOM 2335 N N . PHE A 1 317 ? -5.387 33.914 26.705 1.00 97.50 317 PHE A N 1
ATOM 2336 C CA . PHE A 1 317 ? -5.682 33.286 25.420 1.00 97.50 317 PHE A CA 1
ATOM 2337 C C . PHE A 1 317 ? -6.279 34.300 24.438 1.00 97.50 317 PHE A C 1
ATOM 2339 O O . PHE A 1 317 ? -6.748 35.377 24.805 1.00 97.50 317 PHE A O 1
ATOM 2346 N N . SER A 1 318 ? -6.297 33.928 23.164 1.00 96.00 318 SER A N 1
ATOM 2347 C CA . SER A 1 318 ? -7.058 34.607 22.120 1.00 96.00 318 SER A CA 1
ATOM 2348 C C . SER A 1 318 ? -7.709 33.565 21.218 1.00 96.00 318 SER A C 1
ATOM 2350 O O . SER A 1 318 ? -7.211 32.444 21.097 1.00 96.00 318 SER A O 1
ATOM 2352 N N . ALA A 1 319 ? -8.841 33.917 20.603 1.00 96.25 319 ALA A N 1
ATOM 2353 C CA . ALA A 1 319 ? -9.478 33.035 19.634 1.00 96.25 319 ALA A CA 1
ATOM 2354 C C . ALA A 1 319 ? -8.556 32.881 18.415 1.00 96.25 319 ALA A C 1
ATOM 2356 O O . ALA A 1 319 ? -8.178 33.873 17.789 1.00 96.25 319 ALA A O 1
ATOM 2357 N N . THR A 1 320 ? -8.151 31.650 18.115 1.00 95.62 320 THR A N 1
ATOM 2358 C CA . THR A 1 320 ? -7.163 31.363 17.071 1.00 95.62 320 THR A CA 1
ATOM 2359 C C . THR A 1 320 ? -7.206 29.899 16.648 1.00 95.62 320 THR A C 1
ATOM 2361 O O . THR A 1 320 ? -7.701 29.047 17.385 1.00 95.62 320 THR A O 1
ATOM 2364 N N . SER A 1 321 ? -6.624 29.612 15.486 1.00 93.50 321 SER A N 1
ATOM 2365 C CA . SER A 1 321 ? -6.410 28.258 14.980 1.00 93.50 321 SER A CA 1
ATOM 2366 C C . SER A 1 321 ? -4.929 28.072 14.662 1.00 93.50 321 SER A C 1
ATOM 2368 O O . SER A 1 321 ? -4.375 28.751 13.797 1.00 93.50 321 SER A O 1
ATOM 2370 N N . VAL A 1 322 ? -4.278 27.149 15.368 1.00 90.25 322 VAL A N 1
ATOM 2371 C CA . VAL A 1 322 ? -2.912 26.702 15.081 1.00 90.25 322 VAL A CA 1
ATOM 2372 C C . VAL A 1 322 ? -3.008 25.413 14.279 1.00 90.25 322 VAL A C 1
ATOM 2374 O O . VAL A 1 322 ? -3.379 24.378 14.827 1.00 90.25 322 VAL A O 1
ATOM 2377 N N . TYR A 1 323 ? -2.689 25.487 12.989 1.00 86.56 323 TYR A N 1
ATOM 2378 C CA . TYR A 1 323 ? -2.832 24.360 12.069 1.00 86.56 323 TYR A CA 1
ATOM 2379 C C . TYR A 1 323 ? -1.644 23.396 12.114 1.00 86.56 323 TYR A C 1
ATOM 2381 O O . TYR A 1 323 ? -0.486 23.803 12.223 1.00 86.56 323 TYR A O 1
ATOM 2389 N N . ALA A 1 324 ? -1.951 22.109 11.987 1.00 80.75 324 ALA A N 1
ATOM 2390 C CA . ALA A 1 324 ? -1.034 20.993 11.844 1.00 80.75 324 ALA A CA 1
ATOM 2391 C C . ALA A 1 324 ? -0.065 21.193 10.679 1.00 80.75 324 ALA A C 1
ATOM 2393 O O . ALA A 1 324 ? -0.460 21.448 9.542 1.00 80.75 324 ALA A O 1
ATOM 2394 N N . GLN A 1 325 ? 1.226 21.006 10.955 1.00 79.31 325 GLN A N 1
ATOM 2395 C CA . GLN A 1 325 ? 2.241 20.883 9.913 1.00 79.31 325 GLN A CA 1
ATOM 2396 C C . GLN A 1 325 ? 2.637 19.420 9.770 1.00 79.31 325 GLN A C 1
ATOM 2398 O O . GLN A 1 325 ? 3.337 18.873 10.622 1.00 79.31 325 GLN A O 1
ATOM 2403 N N . SER A 1 326 ? 2.204 18.788 8.684 1.00 80.50 326 SER A N 1
ATOM 2404 C CA . SER A 1 326 ? 2.590 17.418 8.363 1.00 80.50 326 SER A CA 1
ATOM 2405 C C . SER A 1 326 ? 3.986 17.348 7.746 1.00 80.50 326 SER A C 1
ATOM 2407 O O . SER A 1 326 ? 4.344 18.157 6.890 1.00 80.50 326 SER A O 1
ATOM 2409 N N . VAL A 1 327 ? 4.741 16.325 8.120 1.00 80.38 327 VAL A N 1
ATOM 2410 C CA . VAL A 1 327 ? 5.923 15.839 7.417 1.00 80.38 327 VAL A CA 1
ATOM 2411 C C . VAL A 1 327 ? 5.554 14.483 6.829 1.00 80.38 327 VAL A C 1
ATOM 2413 O O . VAL A 1 327 ? 5.335 13.519 7.562 1.00 80.38 327 VAL A O 1
ATOM 2416 N N . SER A 1 328 ? 5.450 14.427 5.503 1.00 85.62 328 SER A N 1
ATOM 2417 C CA . SER A 1 328 ? 5.274 13.165 4.788 1.00 85.62 328 SER A CA 1
ATOM 2418 C C . SER A 1 328 ? 6.635 12.551 4.511 1.00 85.62 328 SER A C 1
ATOM 2420 O O . SER A 1 328 ? 7.562 13.246 4.098 1.00 85.62 328 SER A O 1
ATOM 2422 N N . ARG A 1 329 ? 6.730 11.247 4.728 1.00 86.94 329 ARG A N 1
ATOM 2423 C CA . ARG A 1 329 ? 7.864 10.409 4.370 1.00 86.94 329 ARG A CA 1
ATOM 2424 C C . ARG A 1 329 ? 7.376 9.391 3.369 1.00 86.94 329 ARG A C 1
ATOM 2426 O O . ARG A 1 329 ? 6.401 8.685 3.628 1.00 86.94 329 ARG A O 1
ATOM 2433 N N . ASP A 1 330 ? 8.050 9.344 2.238 1.00 92.25 330 ASP A N 1
ATOM 2434 C CA . ASP A 1 330 ? 7.728 8.388 1.200 1.00 92.25 330 ASP A CA 1
ATOM 2435 C C . ASP A 1 330 ? 8.210 6.997 1.607 1.00 92.25 330 ASP A C 1
ATOM 2437 O O . ASP A 1 330 ? 9.229 6.840 2.280 1.00 92.25 330 ASP A O 1
ATOM 2441 N N . GLY A 1 331 ? 7.402 5.992 1.280 1.00 93.56 331 GLY A N 1
ATOM 2442 C CA . GLY A 1 331 ? 7.751 4.600 1.517 1.00 93.56 331 GLY A CA 1
ATOM 2443 C C . GLY A 1 331 ? 8.607 4.057 0.389 1.00 93.56 331 GLY A C 1
ATOM 2444 O O . GLY A 1 331 ? 8.504 4.509 -0.753 1.00 93.56 331 GLY A O 1
ATOM 2445 N N . VAL A 1 332 ? 9.359 2.998 0.675 1.00 94.00 332 VAL A N 1
ATOM 2446 C CA . VAL A 1 332 ? 10.257 2.382 -0.311 1.00 94.00 332 VAL A CA 1
ATOM 2447 C C . VAL A 1 332 ? 9.533 2.018 -1.608 1.00 94.00 332 VAL A C 1
ATOM 2449 O O . VAL A 1 332 ? 10.066 2.222 -2.696 1.00 94.00 332 VAL A O 1
ATOM 2452 N N . PHE A 1 333 ? 8.292 1.527 -1.543 1.00 91.44 333 PHE A N 1
ATOM 2453 C CA . PHE A 1 333 ? 7.554 1.178 -2.760 1.00 91.44 333 PHE A CA 1
ATOM 2454 C C . PHE A 1 333 ? 7.144 2.388 -3.598 1.00 91.44 333 PHE A C 1
ATOM 2456 O O . PHE A 1 333 ? 7.059 2.269 -4.822 1.00 91.44 333 PHE A O 1
ATOM 2463 N N . LYS A 1 334 ? 6.928 3.550 -2.972 1.00 94.44 334 LYS A N 1
ATOM 2464 C CA . LYS A 1 334 ? 6.706 4.793 -3.707 1.00 94.44 334 LYS A CA 1
ATOM 2465 C C . LYS A 1 334 ? 7.975 5.181 -4.459 1.00 94.44 334 LYS A C 1
ATOM 2467 O O . LYS A 1 334 ? 7.893 5.407 -5.663 1.00 94.44 334 LYS A O 1
ATOM 2472 N N . ASP A 1 335 ? 9.130 5.128 -3.805 1.00 93.94 335 ASP A N 1
ATOM 2473 C CA . ASP A 1 335 ? 10.412 5.445 -4.440 1.00 93.94 335 ASP A CA 1
ATOM 2474 C C . ASP A 1 335 ? 10.720 4.503 -5.618 1.00 93.94 335 ASP A C 1
ATOM 2476 O O . ASP A 1 335 ? 11.124 4.944 -6.696 1.00 93.94 335 ASP A O 1
ATOM 2480 N N . PHE A 1 336 ? 10.473 3.195 -5.457 1.00 93.44 336 PHE A N 1
ATOM 2481 C CA . PHE A 1 336 ? 10.588 2.219 -6.548 1.00 93.44 336 PHE A CA 1
ATOM 2482 C C . PHE A 1 336 ? 9.647 2.549 -7.713 1.00 93.44 336 PHE A C 1
ATOM 2484 O O . PHE A 1 336 ? 10.047 2.468 -8.877 1.00 93.44 336 PHE A O 1
ATOM 2491 N N . ASN A 1 337 ? 8.401 2.919 -7.415 1.00 94.62 337 ASN A N 1
ATOM 2492 C CA . ASN A 1 337 ? 7.410 3.258 -8.428 1.00 94.62 337 ASN A CA 1
ATOM 2493 C C . ASN A 1 337 ? 7.765 4.552 -9.176 1.00 94.62 337 ASN A C 1
ATOM 2495 O O . ASN A 1 337 ? 7.627 4.608 -10.395 1.00 94.62 337 ASN A O 1
ATOM 2499 N N . GLU A 1 338 ? 8.266 5.573 -8.482 1.00 95.25 338 GLU A N 1
ATOM 2500 C CA . GLU A 1 338 ? 8.741 6.814 -9.102 1.00 95.25 338 GLU A CA 1
ATOM 2501 C C . GLU A 1 338 ? 9.980 6.576 -9.968 1.00 95.25 338 GLU A C 1
ATOM 2503 O O . GLU A 1 338 ? 10.046 7.054 -11.107 1.00 95.25 338 GLU A O 1
ATOM 2508 N N . LEU A 1 339 ? 10.924 5.764 -9.480 1.00 96.00 339 LEU A N 1
ATOM 2509 C CA . LEU A 1 339 ? 12.086 5.345 -10.251 1.00 96.00 339 LEU A CA 1
ATOM 2510 C C . LEU A 1 339 ? 11.658 4.645 -11.543 1.00 96.00 339 LEU A C 1
ATOM 2512 O O . LEU A 1 339 ? 12.063 5.073 -12.622 1.00 96.00 339 LEU A O 1
ATOM 2516 N N . LEU A 1 340 ? 10.817 3.611 -11.465 1.00 95.69 340 LEU A N 1
ATOM 2517 C CA . LEU A 1 340 ? 10.314 2.920 -12.655 1.00 95.69 340 LEU A CA 1
ATOM 2518 C C . LEU A 1 340 ? 9.533 3.872 -13.565 1.00 95.69 340 LEU A C 1
ATOM 2520 O O . LEU A 1 340 ? 9.744 3.871 -14.779 1.00 95.69 340 LEU A O 1
ATOM 2524 N N . GLY A 1 341 ? 8.709 4.745 -12.984 1.00 97.25 341 GLY A N 1
ATOM 2525 C CA . GLY A 1 341 ? 7.959 5.772 -13.696 1.00 97.25 341 GLY A CA 1
ATOM 2526 C C . GLY A 1 341 ? 8.848 6.683 -14.542 1.00 97.25 341 GLY A C 1
ATOM 2527 O O . GLY A 1 341 ? 8.514 6.953 -15.693 1.00 97.25 341 GLY A O 1
ATOM 2528 N N . SER A 1 342 ? 10.026 7.072 -14.045 1.00 97.69 342 SER A N 1
ATOM 2529 C CA . SER A 1 342 ? 10.989 7.873 -14.819 1.00 97.69 342 SER A CA 1
ATOM 2530 C C . SER A 1 342 ? 11.507 7.167 -16.086 1.00 97.69 342 SER A C 1
ATOM 2532 O O . SER A 1 342 ? 11.889 7.825 -17.058 1.00 97.69 342 SER A O 1
ATOM 2534 N N . TYR A 1 343 ? 11.478 5.830 -16.116 1.00 97.44 343 TYR A N 1
ATOM 2535 C CA . TYR A 1 343 ? 11.909 5.031 -17.264 1.00 97.44 343 TYR A CA 1
ATOM 2536 C C . TYR A 1 343 ? 10.777 4.679 -18.222 1.00 97.44 343 TYR A C 1
ATOM 2538 O O . TYR A 1 343 ? 11.025 4.653 -19.429 1.00 97.44 343 TYR A O 1
ATOM 2546 N N . ILE A 1 344 ? 9.566 4.428 -17.712 1.00 96.25 344 ILE A N 1
ATOM 2547 C CA . ILE A 1 344 ? 8.481 3.821 -18.503 1.00 96.25 344 ILE A CA 1
ATOM 2548 C C . ILE A 1 344 ? 7.217 4.680 -18.628 1.00 96.25 344 ILE A C 1
ATOM 2550 O O . ILE A 1 344 ? 6.414 4.437 -19.528 1.00 96.25 344 ILE A O 1
ATOM 2554 N N . THR A 1 345 ? 7.009 5.664 -17.751 1.00 95.38 345 THR A N 1
ATOM 2555 C CA . THR A 1 345 ? 5.726 6.372 -17.641 1.00 95.38 345 THR A CA 1
ATOM 2556 C C . THR A 1 345 ? 5.797 7.773 -18.240 1.00 95.38 345 THR A C 1
ATOM 2558 O O . THR A 1 345 ? 6.548 8.637 -17.792 1.00 95.38 345 THR A O 1
ATOM 2561 N N . GLY A 1 346 ? 4.936 8.030 -19.226 1.00 95.00 346 GLY A N 1
ATOM 2562 C CA . GLY A 1 346 ? 4.781 9.338 -19.861 1.00 95.00 346 GLY A CA 1
ATOM 2563 C C . GLY A 1 346 ? 5.773 9.612 -20.996 1.00 95.00 346 GLY A C 1
ATOM 2564 O O . GLY A 1 346 ? 6.777 8.921 -21.175 1.00 95.00 346 GLY A O 1
ATOM 2565 N N . GLU A 1 347 ? 5.488 10.663 -21.768 1.00 94.50 347 GLU A N 1
ATOM 2566 C CA . GLU A 1 347 ? 6.212 10.989 -23.011 1.00 94.50 347 GLU A CA 1
ATOM 2567 C C . GLU A 1 347 ? 7.679 11.389 -22.799 1.00 94.50 347 GLU A C 1
ATOM 2569 O O . GLU A 1 347 ? 8.506 11.276 -23.700 1.00 94.50 347 GLU A O 1
ATOM 2574 N N . LYS A 1 348 ? 8.015 11.856 -21.592 1.00 94.94 348 LYS A N 1
ATOM 2575 C CA . LYS A 1 348 ? 9.377 12.268 -21.218 1.00 94.94 348 LYS A CA 1
ATOM 2576 C C . LYS A 1 348 ? 10.172 11.167 -20.515 1.00 94.94 348 LYS A C 1
ATOM 2578 O O . LYS A 1 348 ? 11.278 11.434 -20.053 1.00 94.94 348 LYS A O 1
ATOM 2583 N N . SER A 1 349 ? 9.616 9.963 -20.404 1.00 97.56 349 SER A N 1
ATOM 2584 C CA . SER A 1 349 ? 10.323 8.838 -19.801 1.00 97.56 349 SER A CA 1
ATOM 2585 C C . SER A 1 349 ? 11.528 8.417 -20.643 1.00 97.56 349 SER A C 1
ATOM 2587 O O . SER A 1 349 ? 11.548 8.576 -21.868 1.00 97.56 349 SER A O 1
ATOM 2589 N N . ILE A 1 350 ? 12.554 7.875 -19.983 1.00 97.50 350 ILE A N 1
ATOM 2590 C CA . ILE A 1 350 ? 13.844 7.568 -20.618 1.00 97.50 350 ILE A CA 1
ATOM 2591 C C . ILE A 1 350 ? 13.670 6.626 -21.815 1.00 97.50 350 ILE A C 1
ATOM 2593 O O . ILE A 1 350 ? 14.260 6.865 -22.872 1.00 97.50 350 ILE A O 1
ATOM 2597 N N . PHE A 1 351 ? 12.848 5.580 -21.688 1.00 96.88 351 PHE A N 1
ATOM 2598 C CA . PHE A 1 351 ? 12.645 4.646 -22.793 1.00 96.88 351 PHE A CA 1
ATOM 2599 C C . PHE A 1 351 ? 11.778 5.217 -23.906 1.00 96.88 351 PHE A C 1
ATOM 2601 O O . PHE A 1 351 ? 12.036 4.899 -25.065 1.00 96.88 351 PHE A O 1
ATOM 2608 N N . LYS A 1 352 ? 10.834 6.118 -23.608 1.00 97.19 352 LYS A N 1
ATOM 2609 C CA . LYS A 1 352 ? 10.055 6.781 -24.658 1.00 97.19 352 LYS A CA 1
ATOM 2610 C C . LYS A 1 352 ? 10.909 7.733 -25.492 1.00 97.19 352 LYS A C 1
ATOM 2612 O O . LYS A 1 352 ? 10.833 7.727 -26.720 1.00 97.19 352 LYS A O 1
ATOM 2617 N N . LEU A 1 353 ? 11.790 8.490 -24.840 1.00 97.56 353 LEU A N 1
ATOM 2618 C CA . LEU A 1 353 ? 12.754 9.351 -25.528 1.00 97.56 353 LEU A CA 1
ATOM 2619 C C . LEU A 1 353 ? 13.749 8.533 -26.363 1.00 97.56 353 LEU A C 1
ATOM 2621 O O . LEU A 1 353 ? 14.075 8.914 -27.489 1.00 97.56 353 LEU A O 1
ATOM 2625 N N . PHE A 1 354 ? 14.200 7.388 -25.845 1.00 97.06 354 PHE A N 1
ATOM 2626 C CA . PHE A 1 354 ? 15.065 6.479 -26.593 1.00 97.06 354 PHE A CA 1
ATOM 2627 C C . PHE A 1 354 ? 14.350 5.871 -27.812 1.00 97.06 354 PHE A C 1
ATOM 2629 O O . PHE A 1 354 ? 14.899 5.893 -28.912 1.00 97.06 354 PHE A O 1
ATOM 2636 N N . GLU A 1 355 ? 13.101 5.421 -27.664 1.00 96.75 355 GLU A N 1
ATOM 2637 C CA . GLU A 1 355 ? 12.261 4.936 -28.770 1.00 96.75 355 GLU A CA 1
ATOM 2638 C C . GLU A 1 355 ? 12.083 6.005 -29.865 1.00 96.75 355 GLU A C 1
ATOM 2640 O O . GLU A 1 355 ? 12.223 5.720 -31.061 1.00 96.75 355 GLU A O 1
ATOM 2645 N N . ALA A 1 356 ? 11.828 7.257 -29.473 1.00 97.31 356 ALA A N 1
ATOM 2646 C CA . ALA A 1 356 ? 11.698 8.376 -30.402 1.00 97.31 356 ALA A CA 1
ATOM 2647 C C . ALA A 1 356 ? 13.009 8.659 -31.160 1.00 97.31 356 ALA A C 1
ATOM 2649 O O . ALA A 1 356 ? 12.990 8.925 -32.369 1.00 97.31 356 ALA A O 1
ATOM 2650 N N . SER A 1 357 ? 14.155 8.553 -30.478 1.00 96.81 357 SER A N 1
ATOM 2651 C CA . SER A 1 357 ? 15.479 8.685 -31.095 1.00 96.81 357 SER A CA 1
ATOM 2652 C C . SER A 1 357 ? 15.723 7.594 -32.142 1.00 96.81 357 SER A C 1
ATOM 2654 O O . SER A 1 357 ? 16.046 7.919 -33.286 1.00 96.81 357 SER A O 1
ATOM 2656 N N . LEU A 1 358 ? 15.456 6.328 -31.806 1.00 96.75 358 LEU A N 1
ATOM 2657 C CA . LEU A 1 358 ? 15.578 5.202 -32.740 1.00 96.75 358 LEU A CA 1
ATOM 2658 C C . LEU A 1 358 ? 14.649 5.351 -33.953 1.00 96.75 358 LEU A C 1
ATOM 2660 O O . LEU A 1 358 ? 15.033 5.068 -35.089 1.00 96.75 358 LEU A O 1
ATOM 2664 N N . THR A 1 359 ? 13.429 5.841 -33.736 1.00 98.06 359 THR A N 1
ATOM 2665 C CA . THR A 1 359 ? 12.463 6.098 -34.815 1.00 98.06 359 THR A CA 1
ATOM 2666 C C . THR A 1 359 ? 12.953 7.197 -35.760 1.00 98.06 359 THR A C 1
ATOM 2668 O O . THR A 1 359 ? 12.837 7.080 -36.987 1.00 98.06 359 THR A O 1
ATOM 2671 N N . THR A 1 360 ? 13.552 8.249 -35.201 1.00 98.31 360 THR A N 1
ATOM 2672 C CA . THR A 1 360 ? 14.147 9.348 -35.970 1.00 98.31 360 THR A CA 1
ATOM 2673 C C . THR A 1 360 ? 15.327 8.854 -36.804 1.00 98.31 360 THR A C 1
ATOM 2675 O O . THR A 1 360 ? 15.385 9.112 -38.009 1.00 98.31 360 THR A O 1
ATOM 2678 N N . GLU A 1 361 ? 16.229 8.081 -36.199 1.00 98.12 361 GLU A N 1
ATOM 2679 C CA . GLU A 1 361 ? 17.382 7.499 -36.885 1.00 98.12 361 GLU A CA 1
ATOM 2680 C C . GLU A 1 361 ? 16.952 6.561 -38.020 1.00 98.12 361 GLU A C 1
ATOM 2682 O O . GLU A 1 361 ? 17.401 6.715 -39.159 1.00 98.12 361 GLU A O 1
ATOM 2687 N N . LYS A 1 362 ? 15.998 5.657 -37.762 1.00 98.25 362 LYS A N 1
ATOM 2688 C CA . LYS A 1 362 ? 15.419 4.770 -38.783 1.00 98.25 362 LYS A CA 1
ATOM 2689 C C . LYS A 1 362 ? 14.871 5.558 -39.972 1.00 98.25 362 LYS A C 1
ATOM 2691 O O . LYS A 1 362 ? 15.088 5.179 -41.127 1.00 98.25 362 LYS A O 1
ATOM 2696 N N . THR A 1 363 ? 14.171 6.657 -39.703 1.00 98.44 363 THR A N 1
ATOM 2697 C CA . THR A 1 363 ? 13.600 7.520 -40.744 1.00 98.44 363 THR A CA 1
ATOM 2698 C C . THR A 1 363 ? 14.701 8.177 -41.579 1.00 98.44 363 THR A C 1
ATOM 2700 O O . THR A 1 363 ? 14.652 8.136 -42.812 1.00 98.44 363 THR A O 1
ATOM 2703 N N . ALA A 1 364 ? 15.736 8.715 -40.928 1.00 98.44 364 ALA A N 1
ATOM 2704 C CA . ALA A 1 364 ? 16.881 9.322 -41.601 1.00 98.44 364 ALA A CA 1
ATOM 2705 C C . ALA A 1 364 ? 17.643 8.308 -42.472 1.00 98.44 364 ALA A C 1
ATOM 2707 O O . ALA A 1 364 ? 17.909 8.575 -43.645 1.00 98.44 364 ALA A O 1
ATOM 2708 N N . LEU A 1 365 ? 17.927 7.116 -41.940 1.00 98.50 365 LEU A N 1
ATOM 2709 C CA . LEU A 1 365 ? 18.596 6.038 -42.672 1.00 98.50 365 LEU A CA 1
ATOM 2710 C C . LEU A 1 365 ? 17.777 5.571 -43.879 1.00 98.50 365 LEU A C 1
ATOM 2712 O O . LEU A 1 365 ? 18.328 5.389 -44.965 1.00 98.50 365 LEU A O 1
ATOM 2716 N N . THR A 1 366 ? 16.458 5.443 -43.726 1.00 98.25 366 THR A N 1
ATOM 2717 C CA . THR A 1 366 ? 15.558 5.060 -44.824 1.00 98.25 366 THR A CA 1
ATOM 2718 C C . THR A 1 366 ? 15.590 6.095 -45.950 1.00 98.25 366 THR A C 1
ATOM 2720 O O . THR A 1 366 ? 15.728 5.737 -47.122 1.00 98.25 366 THR A O 1
ATOM 2723 N N . LYS A 1 367 ? 15.551 7.388 -45.605 1.00 98.25 367 LYS A N 1
ATOM 2724 C CA . LYS A 1 367 ? 15.665 8.484 -46.577 1.00 98.25 367 LYS A CA 1
ATOM 2725 C C . LYS A 1 367 ? 17.026 8.493 -47.277 1.00 98.25 367 LYS A C 1
ATOM 2727 O O . LYS A 1 367 ? 17.088 8.622 -48.503 1.00 98.25 367 LYS A O 1
ATOM 2732 N N . ASN A 1 368 ? 18.107 8.324 -46.517 1.00 98.31 368 ASN A N 1
ATOM 2733 C CA . ASN A 1 368 ? 19.467 8.287 -47.052 1.00 98.31 368 ASN A CA 1
ATOM 2734 C C . ASN A 1 368 ? 19.654 7.117 -48.020 1.00 98.31 368 ASN A C 1
ATOM 2736 O O . ASN A 1 368 ? 20.196 7.312 -49.109 1.00 98.31 368 ASN A O 1
ATOM 2740 N N . ARG A 1 369 ? 19.141 5.931 -47.670 1.00 98.12 369 ARG A N 1
ATOM 2741 C CA . ARG A 1 369 ? 19.129 4.762 -48.554 1.00 98.12 369 ARG A CA 1
ATOM 2742 C C . ARG A 1 369 ? 18.373 5.058 -49.846 1.00 98.12 369 ARG A C 1
ATOM 2744 O O . ARG A 1 369 ? 18.924 4.827 -50.916 1.00 98.12 369 ARG A O 1
ATOM 2751 N N . ALA A 1 370 ? 17.163 5.614 -49.766 1.00 98.19 370 ALA A N 1
ATOM 2752 C CA . ALA A 1 370 ? 16.368 5.945 -50.950 1.00 98.19 370 ALA A CA 1
ATOM 2753 C C . ALA A 1 370 ? 17.091 6.941 -51.878 1.00 98.19 370 ALA A C 1
ATOM 2755 O O . ALA A 1 370 ? 17.139 6.745 -53.089 1.00 98.19 370 ALA A O 1
ATOM 2756 N N . SER A 1 371 ? 17.729 7.972 -51.314 1.00 97.94 371 SER A N 1
ATOM 2757 C CA . SER A 1 371 ? 18.522 8.937 -52.092 1.00 97.94 371 SER A CA 1
ATOM 2758 C C . SER A 1 371 ? 19.800 8.331 -52.679 1.00 97.94 371 SER A C 1
ATOM 2760 O O . SER A 1 371 ? 20.235 8.726 -53.758 1.00 97.94 371 SER A O 1
ATOM 2762 N N . ALA A 1 372 ? 20.435 7.384 -51.985 1.00 97.94 372 ALA A N 1
ATOM 2763 C CA . ALA A 1 372 ? 21.583 6.656 -52.516 1.00 97.94 372 ALA A CA 1
ATOM 2764 C C . ALA A 1 372 ? 21.186 5.761 -53.698 1.00 97.94 372 ALA A C 1
ATOM 2766 O O . ALA A 1 372 ? 21.837 5.838 -54.734 1.00 97.94 372 ALA A O 1
ATOM 2767 N N . VAL A 1 373 ? 20.095 4.998 -53.566 1.00 97.94 373 VAL A N 1
ATOM 2768 C CA . VAL A 1 373 ? 19.546 4.159 -54.645 1.00 97.94 373 VAL A CA 1
ATOM 2769 C C . VAL A 1 373 ? 19.200 5.013 -55.863 1.00 97.94 373 VAL A C 1
ATOM 2771 O O . VAL A 1 373 ? 19.729 4.760 -56.936 1.00 97.94 373 VAL A O 1
ATOM 2774 N N . LYS A 1 374 ? 18.468 6.121 -55.678 1.00 98.06 374 LYS A N 1
ATOM 2775 C CA . LYS A 1 374 ? 18.131 7.034 -56.781 1.00 98.06 374 LYS A CA 1
ATOM 2776 C C . LYS A 1 374 ? 19.365 7.542 -57.542 1.00 98.06 374 LYS A C 1
ATOM 2778 O O . LYS A 1 374 ? 19.363 7.572 -58.765 1.00 98.06 374 LYS A O 1
ATOM 2783 N N . ARG A 1 375 ? 20.437 7.919 -56.833 1.00 97.44 375 ARG A N 1
ATOM 2784 C CA . ARG A 1 375 ? 21.693 8.373 -57.466 1.00 97.44 375 ARG A CA 1
ATOM 2785 C C . ARG A 1 375 ? 22.401 7.268 -58.248 1.00 97.44 375 ARG A C 1
ATOM 2787 O O . ARG A 1 375 ? 23.090 7.564 -59.223 1.00 97.44 375 ARG A O 1
ATOM 2794 N N . ILE A 1 376 ? 22.293 6.022 -57.790 1.00 97.69 376 ILE A N 1
ATOM 2795 C CA . ILE A 1 376 ? 22.820 4.859 -58.508 1.00 97.69 376 ILE A CA 1
ATOM 2796 C C . ILE A 1 376 ? 22.014 4.660 -59.795 1.00 97.69 376 ILE A C 1
ATOM 2798 O O . ILE A 1 376 ? 22.618 4.589 -60.864 1.00 97.69 376 ILE A O 1
ATOM 2802 N N . ASP A 1 377 ? 20.684 4.677 -59.707 1.00 97.19 377 ASP A N 1
ATOM 2803 C CA . ASP A 1 377 ? 19.790 4.514 -60.858 1.00 97.19 377 ASP A CA 1
ATOM 2804 C C . ASP A 1 377 ? 20.030 5.607 -61.914 1.00 97.19 377 ASP A C 1
ATOM 2806 O O . ASP A 1 377 ? 20.256 5.306 -63.082 1.00 97.19 377 ASP A O 1
ATOM 2810 N N . GLU A 1 378 ? 20.126 6.877 -61.502 1.00 97.38 378 GLU A N 1
ATOM 2811 C CA . GLU A 1 378 ? 20.443 8.002 -62.399 1.00 97.38 378 GLU A CA 1
ATOM 2812 C C . GLU A 1 378 ? 21.791 7.822 -63.124 1.00 97.38 378 GLU A C 1
ATOM 2814 O O . GLU A 1 378 ? 21.931 8.192 -64.293 1.00 97.38 378 GLU A O 1
ATOM 2819 N N . ARG A 1 379 ? 22.804 7.237 -62.466 1.00 96.56 379 ARG A N 1
ATOM 2820 C CA . ARG A 1 379 ? 24.088 6.928 -63.118 1.00 96.56 379 ARG A CA 1
ATOM 2821 C C . ARG A 1 379 ? 23.956 5.821 -64.153 1.00 96.56 379 ARG A C 1
ATOM 2823 O O . ARG A 1 379 ? 24.571 5.943 -65.213 1.00 96.56 379 ARG A O 1
ATOM 2830 N N . TYR A 1 380 ? 23.185 4.776 -63.863 1.00 95.88 380 TYR A N 1
ATOM 2831 C CA . TYR A 1 380 ? 22.923 3.708 -64.825 1.00 95.88 380 TYR A CA 1
ATOM 2832 C C . TYR A 1 380 ? 22.155 4.224 -66.041 1.00 95.88 380 TYR A C 1
ATOM 2834 O O . TYR A 1 380 ? 22.560 3.927 -67.161 1.00 95.88 380 TYR A O 1
ATOM 2842 N N . GLU A 1 381 ? 21.153 5.081 -65.849 1.00 96.06 381 GLU A N 1
ATOM 2843 C CA . GLU A 1 381 ? 20.424 5.727 -66.949 1.00 96.06 381 GLU A CA 1
ATOM 2844 C C . GLU A 1 381 ? 21.345 6.591 -67.828 1.00 96.06 381 GLU A C 1
ATOM 2846 O O . GLU A 1 381 ? 21.320 6.515 -69.061 1.00 96.06 381 GLU A O 1
ATOM 2851 N N . MET A 1 382 ? 22.245 7.368 -67.212 1.00 95.31 382 MET A N 1
ATOM 2852 C CA . MET A 1 382 ? 23.255 8.128 -67.958 1.00 95.31 382 MET A CA 1
ATOM 2853 C C . MET A 1 382 ? 24.222 7.219 -68.728 1.00 95.31 382 MET A C 1
ATOM 2855 O O . MET A 1 382 ? 24.594 7.537 -69.860 1.00 95.31 382 MET A O 1
ATOM 2859 N N . MET A 1 383 ? 24.653 6.102 -68.135 1.00 94.62 383 MET A N 1
ATOM 2860 C CA . MET A 1 383 ? 25.516 5.126 -68.806 1.00 94.62 383 MET A CA 1
ATOM 2861 C C . MET A 1 383 ? 24.797 4.448 -69.973 1.00 94.62 383 MET A C 1
ATOM 2863 O O . MET A 1 383 ? 25.379 4.365 -71.050 1.00 94.62 383 MET A O 1
ATOM 2867 N N . ALA A 1 384 ? 23.539 4.041 -69.795 1.00 95.06 384 ALA A N 1
ATOM 2868 C CA . ALA A 1 384 ? 22.711 3.457 -70.847 1.00 95.06 384 ALA A CA 1
ATOM 2869 C C . ALA A 1 384 ? 22.538 4.432 -72.021 1.00 95.06 384 ALA A C 1
ATOM 2871 O O . ALA A 1 384 ? 22.764 4.067 -73.174 1.00 95.06 384 ALA A O 1
ATOM 2872 N N . THR A 1 385 ? 22.256 5.705 -71.726 1.00 94.44 385 THR A N 1
ATOM 2873 C CA . THR A 1 385 ? 22.159 6.767 -72.740 1.00 94.44 385 THR A CA 1
ATOM 2874 C C . THR A 1 385 ? 23.474 6.944 -73.507 1.00 94.44 385 THR A C 1
ATOM 2876 O O . THR A 1 385 ? 23.476 7.047 -74.734 1.00 94.44 385 THR A O 1
ATOM 2879 N N . ARG A 1 386 ? 24.617 6.956 -72.807 1.00 92.69 386 ARG A N 1
ATOM 2880 C CA . ARG A 1 386 ? 25.942 7.044 -73.446 1.00 92.69 386 ARG A CA 1
ATOM 2881 C C . ARG A 1 386 ? 26.256 5.819 -74.299 1.00 92.69 386 ARG A C 1
ATOM 2883 O O . ARG A 1 386 ? 26.812 5.977 -75.379 1.00 92.69 386 ARG A O 1
ATOM 2890 N N . PHE A 1 387 ? 25.898 4.627 -73.832 1.00 94.12 387 PHE A N 1
ATOM 2891 C CA . PHE A 1 387 ? 26.109 3.383 -74.565 1.00 94.12 387 PHE A CA 1
ATOM 2892 C C . PHE A 1 387 ? 25.322 3.383 -75.881 1.00 94.12 387 PHE A C 1
ATOM 2894 O O . PHE A 1 387 ? 25.910 3.188 -76.939 1.00 94.12 387 PHE A O 1
ATOM 2901 N N . ALA A 1 388 ? 24.039 3.758 -75.840 1.00 93.44 388 ALA A N 1
ATOM 2902 C CA . ALA A 1 388 ? 23.219 3.919 -77.042 1.00 93.44 388 ALA A CA 1
ATOM 2903 C C . ALA A 1 388 ? 23.796 4.965 -78.022 1.00 93.44 388 ALA A C 1
ATOM 2905 O O . ALA A 1 388 ? 23.751 4.785 -79.241 1.00 93.44 388 ALA A O 1
ATOM 2906 N N . ALA A 1 389 ? 24.378 6.055 -77.508 1.00 92.19 389 ALA A N 1
ATOM 2907 C CA . ALA A 1 389 ? 25.062 7.043 -78.341 1.00 92.19 389 ALA A CA 1
ATOM 2908 C C . ALA A 1 389 ? 26.330 6.473 -79.006 1.00 92.19 389 ALA A C 1
ATOM 2910 O O . ALA A 1 389 ? 26.562 6.734 -80.189 1.00 92.19 389 ALA A O 1
ATOM 2911 N N . TYR A 1 390 ? 27.131 5.679 -78.285 1.00 93.31 390 TYR A N 1
ATOM 2912 C CA . TYR A 1 390 ? 28.289 4.990 -78.861 1.00 93.31 390 TYR A CA 1
ATOM 2913 C C . TYR A 1 390 ? 27.885 3.974 -79.928 1.00 93.31 390 TYR A C 1
ATOM 2915 O O . TYR A 1 390 ? 28.485 3.986 -81.000 1.00 93.31 390 TYR A O 1
ATOM 2923 N N . ASP A 1 391 ? 26.836 3.182 -79.699 1.00 92.75 391 ASP A N 1
ATOM 2924 C CA . ASP A 1 391 ? 26.300 2.253 -80.703 1.00 92.75 391 ASP A CA 1
ATOM 2925 C C . ASP A 1 391 ? 25.911 2.986 -81.998 1.00 92.75 391 ASP A C 1
ATOM 2927 O O . ASP A 1 391 ? 26.238 2.545 -83.103 1.00 92.75 391 ASP A O 1
ATOM 2931 N N . SER A 1 392 ? 25.287 4.165 -81.883 1.00 91.00 392 SER A N 1
ATOM 2932 C CA . SER A 1 392 ? 24.961 5.009 -83.040 1.00 91.00 392 SER A CA 1
ATOM 2933 C C . SER A 1 392 ? 26.209 5.505 -83.786 1.00 91.00 392 SER A C 1
ATOM 2935 O O . SER A 1 392 ? 26.238 5.506 -85.020 1.00 91.00 392 SER A O 1
ATOM 2937 N N . ILE A 1 393 ? 27.260 5.908 -83.063 1.00 91.62 393 ILE A N 1
ATOM 2938 C CA . ILE A 1 393 ? 28.535 6.338 -83.660 1.00 91.62 393 ILE A CA 1
ATOM 2939 C C . ILE A 1 393 ? 29.225 5.166 -84.368 1.00 91.62 393 ILE A C 1
ATOM 2941 O O . ILE A 1 393 ? 29.660 5.327 -85.507 1.00 91.62 393 ILE A O 1
ATOM 2945 N N . ILE A 1 394 ? 29.285 3.992 -83.733 1.00 90.88 394 ILE A N 1
ATOM 2946 C CA . ILE A 1 394 ? 29.857 2.770 -84.317 1.00 90.88 394 ILE A CA 1
ATOM 2947 C C . ILE A 1 394 ? 29.113 2.407 -85.604 1.00 90.88 394 ILE A C 1
ATOM 2949 O O . ILE A 1 394 ? 29.744 2.143 -86.623 1.00 90.88 394 ILE A O 1
ATOM 2953 N N . SER A 1 395 ? 27.778 2.471 -85.601 1.00 91.94 395 SER A N 1
ATOM 2954 C CA . SER A 1 395 ? 26.972 2.238 -86.804 1.00 91.94 395 SER A CA 1
ATOM 2955 C C . SER A 1 395 ? 27.326 3.208 -87.941 1.00 91.94 395 SER A C 1
ATOM 2957 O O . SER A 1 395 ? 27.522 2.781 -89.079 1.00 91.94 395 SER A O 1
ATOM 2959 N N . LYS A 1 396 ? 27.492 4.507 -87.646 1.00 91.06 396 LYS A N 1
ATOM 2960 C CA . LYS A 1 396 ? 27.928 5.503 -88.642 1.00 91.06 396 LYS A CA 1
ATOM 2961 C C . LYS A 1 396 ? 29.333 5.224 -89.176 1.00 91.06 396 LYS A C 1
ATOM 2963 O O . LYS A 1 396 ? 29.526 5.297 -90.386 1.00 91.06 396 LYS A O 1
ATOM 2968 N N . LEU A 1 397 ? 30.286 4.897 -88.302 1.00 91.12 397 LEU A N 1
ATOM 2969 C CA . LEU A 1 397 ? 31.656 4.557 -88.695 1.00 91.12 397 LEU A CA 1
ATOM 2970 C C . LEU A 1 397 ? 31.690 3.312 -89.580 1.00 91.12 397 LEU A C 1
ATOM 2972 O O . LEU A 1 397 ? 32.342 3.333 -90.617 1.00 91.12 397 LEU A O 1
ATOM 2976 N N . ASN A 1 398 ? 30.933 2.269 -89.230 1.00 90.06 398 ASN A N 1
ATOM 2977 C CA . ASN A 1 398 ? 30.809 1.067 -90.052 1.00 90.06 398 ASN A CA 1
ATOM 2978 C C . ASN A 1 398 ? 30.229 1.389 -91.435 1.00 90.06 398 ASN A C 1
ATOM 2980 O O . ASN A 1 398 ? 30.749 0.919 -92.442 1.00 90.06 398 ASN A O 1
ATOM 2984 N N . ASN A 1 399 ? 29.200 2.239 -91.513 1.00 91.00 399 ASN A N 1
ATOM 2985 C CA . ASN A 1 399 ? 28.639 2.671 -92.795 1.00 91.00 399 ASN A CA 1
ATOM 2986 C C . ASN A 1 399 ? 29.650 3.466 -93.637 1.00 91.00 399 ASN A C 1
ATOM 2988 O O . ASN A 1 399 ? 29.763 3.230 -94.837 1.00 91.00 399 ASN A O 1
ATOM 2992 N N . GLN A 1 400 ? 30.404 4.383 -93.021 1.00 90.44 400 GLN A N 1
ATOM 2993 C CA . GLN A 1 400 ? 31.463 5.136 -93.702 1.00 90.44 400 GLN A CA 1
ATOM 2994 C C . GLN A 1 400 ? 32.602 4.229 -94.174 1.00 90.44 400 GLN A C 1
ATOM 2996 O O . GLN A 1 400 ? 33.088 4.392 -95.290 1.00 90.44 400 GLN A O 1
ATOM 3001 N N . PHE A 1 401 ? 33.004 3.261 -93.350 1.00 91.75 401 PHE A N 1
ATOM 3002 C CA . PHE A 1 401 ? 34.036 2.291 -93.694 1.00 91.75 401 PHE A CA 1
ATOM 3003 C C . PHE A 1 401 ? 33.596 1.398 -94.855 1.00 91.75 401 PHE A C 1
ATOM 3005 O O . PHE A 1 401 ? 34.349 1.226 -95.806 1.00 91.75 401 PHE A O 1
ATOM 3012 N N . ASN A 1 402 ? 32.357 0.900 -94.832 1.00 89.12 402 ASN A N 1
ATOM 3013 C CA . ASN A 1 402 ? 31.791 0.128 -95.937 1.00 89.12 402 ASN A CA 1
ATOM 3014 C C . ASN A 1 402 ? 31.749 0.946 -97.234 1.00 89.12 402 ASN A C 1
ATOM 3016 O O . ASN A 1 402 ? 32.126 0.434 -98.284 1.00 89.12 402 ASN A O 1
ATOM 3020 N N . ALA A 1 403 ? 31.343 2.219 -97.167 1.00 87.88 403 ALA A N 1
ATOM 3021 C CA . ALA A 1 403 ? 31.347 3.111 -98.325 1.00 87.88 403 ALA A CA 1
ATOM 3022 C C . ALA A 1 403 ? 32.768 3.333 -98.872 1.00 87.88 403 ALA A C 1
ATOM 3024 O O . ALA A 1 403 ? 32.983 3.248 -100.078 1.00 87.88 403 ALA A O 1
ATOM 3025 N N . LEU A 1 404 ? 33.749 3.561 -97.994 1.00 86.19 404 LEU A N 1
ATOM 3026 C CA . LEU A 1 404 ? 35.153 3.694 -98.383 1.00 86.19 404 LEU A CA 1
ATOM 3027 C C . LEU A 1 404 ? 35.693 2.399 -99.006 1.00 86.19 404 LEU A C 1
ATOM 3029 O O . LEU A 1 404 ? 36.359 2.461 -100.033 1.00 86.19 404 LEU A O 1
ATOM 3033 N N . SER A 1 405 ? 35.383 1.241 -98.420 1.00 85.56 405 SER A N 1
ATOM 3034 C CA . SER A 1 405 ? 35.773 -0.068 -98.955 1.00 85.56 405 SER A CA 1
ATOM 3035 C C . SER A 1 405 ? 35.207 -0.266 -100.361 1.00 85.56 405 SER A C 1
ATOM 3037 O O . SER A 1 405 ? 35.959 -0.581 -101.272 1.00 85.56 405 SER A O 1
ATOM 3039 N N . GLN A 1 406 ? 33.922 0.036 -100.576 1.00 87.06 406 GLN A N 1
ATOM 3040 C CA . GLN A 1 406 ? 33.303 -0.017 -101.905 1.00 87.06 406 GLN A CA 1
ATOM 3041 C C . GLN A 1 406 ? 33.966 0.938 -102.906 1.00 87.06 406 GLN A C 1
ATOM 3043 O O . GLN A 1 406 ? 34.131 0.581 -104.070 1.00 87.06 406 GLN A O 1
ATOM 3048 N N . MET A 1 407 ? 34.361 2.142 -102.476 1.00 84.50 407 MET A N 1
ATOM 3049 C CA . MET A 1 407 ? 35.103 3.077 -103.329 1.00 84.50 407 MET A CA 1
ATOM 3050 C C . MET A 1 407 ? 36.496 2.549 -103.692 1.00 84.50 407 MET A C 1
ATOM 3052 O O . MET A 1 407 ? 36.911 2.692 -104.840 1.00 84.50 407 MET A O 1
ATOM 3056 N N . ILE A 1 408 ? 37.205 1.938 -102.739 1.00 81.69 408 ILE A N 1
ATOM 3057 C CA . ILE A 1 408 ? 38.512 1.309 -102.968 1.00 81.69 408 ILE A CA 1
ATOM 3058 C C . ILE A 1 408 ? 38.369 0.134 -103.940 1.00 81.69 408 ILE A C 1
ATOM 3060 O O . ILE A 1 408 ? 39.113 0.067 -104.914 1.00 81.69 408 ILE A O 1
ATOM 3064 N N . ASP A 1 409 ? 37.384 -0.741 -103.733 1.00 83.56 409 ASP A N 1
ATOM 3065 C CA . ASP A 1 409 ? 37.123 -1.892 -104.602 1.00 83.56 409 ASP A CA 1
ATOM 3066 C C . ASP A 1 409 ? 36.736 -1.454 -106.026 1.00 83.56 409 ASP A C 1
ATOM 3068 O O . ASP A 1 409 ? 37.165 -2.053 -107.012 1.00 83.56 409 ASP A O 1
ATOM 3072 N N . ALA A 1 410 ? 35.949 -0.381 -106.161 1.00 80.12 410 ALA A N 1
ATOM 3073 C CA . ALA A 1 410 ? 35.591 0.192 -107.458 1.00 80.12 410 ALA A CA 1
ATOM 3074 C C . ALA A 1 410 ? 36.795 0.820 -108.181 1.00 80.12 410 ALA A C 1
ATOM 3076 O O . ALA A 1 410 ? 36.899 0.708 -109.401 1.00 80.12 410 ALA A O 1
ATOM 3077 N N . ALA A 1 411 ? 37.708 1.464 -107.448 1.00 74.69 411 ALA A N 1
ATOM 3078 C CA . ALA A 1 411 ? 38.941 2.011 -108.009 1.00 74.69 411 ALA A CA 1
ATOM 3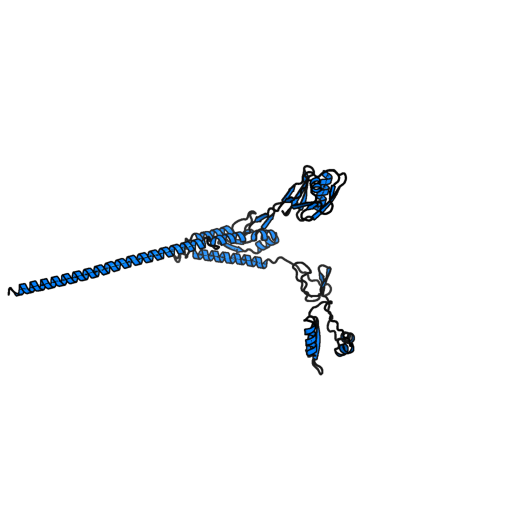079 C C . ALA A 1 411 ? 39.913 0.897 -108.437 1.00 74.69 411 ALA A C 1
ATOM 3081 O O . ALA A 1 411 ? 40.438 0.945 -109.542 1.00 74.69 411 ALA A O 1
ATOM 3082 N N . ALA A 1 412 ? 40.083 -0.140 -107.612 1.00 72.81 412 ALA A N 1
ATOM 3083 C CA . ALA A 1 412 ? 40.953 -1.278 -107.910 1.00 72.81 412 ALA A CA 1
ATOM 3084 C C . ALA A 1 412 ? 40.476 -2.109 -109.118 1.00 72.81 412 ALA A C 1
ATOM 3086 O O . ALA A 1 412 ? 41.297 -2.660 -109.845 1.00 72.81 412 ALA A O 1
ATOM 3087 N N . ASN A 1 413 ? 39.164 -2.177 -109.365 1.00 66.19 413 ASN A N 1
ATOM 3088 C CA . ASN A 1 413 ? 38.598 -2.856 -110.537 1.00 66.19 413 ASN A CA 1
ATOM 3089 C C . ASN A 1 413 ? 38.661 -2.032 -111.839 1.00 66.19 413 ASN A C 1
ATOM 3091 O O . ASN A 1 413 ? 38.378 -2.587 -112.894 1.00 66.19 413 ASN A O 1
ATOM 3095 N N . ASN A 1 414 ? 39.008 -0.740 -111.784 1.00 58.88 414 ASN A N 1
ATOM 3096 C CA . ASN A 1 414 ? 39.203 0.110 -112.970 1.00 58.88 414 ASN A CA 1
ATOM 3097 C C . ASN A 1 414 ? 40.653 0.100 -113.499 1.00 58.88 414 ASN A C 1
ATOM 3099 O O . ASN A 1 414 ? 40.894 0.635 -114.578 1.00 58.88 414 ASN A O 1
ATOM 3103 N N . ASP A 1 415 ? 41.595 -0.491 -112.755 1.00 54.06 415 ASP A N 1
ATOM 3104 C CA . ASP A 1 415 ? 43.022 -0.600 -113.111 1.00 54.06 415 ASP A CA 1
ATOM 3105 C C . ASP A 1 415 ? 43.415 -1.997 -113.665 1.00 54.06 415 ASP A C 1
ATOM 3107 O O . ASP A 1 415 ? 44.601 -2.295 -113.817 1.00 54.06 415 ASP A O 1
ATOM 3111 N N . ASN A 1 416 ? 42.432 -2.845 -113.999 1.00 45.94 416 ASN A N 1
ATOM 3112 C CA . ASN A 1 416 ? 42.566 -4.100 -114.764 1.00 45.94 416 ASN A CA 1
ATOM 3113 C C . ASN A 1 416 ? 41.752 -3.999 -116.057 1.00 45.94 416 ASN A C 1
ATOM 3115 O O . ASN A 1 416 ? 42.164 -4.630 -117.058 1.00 45.94 416 ASN A O 1
#

pLDDT: mean 92.78, std 5.76, range [45.94, 98.5]

Secondary structure (DSSP, 8-state):
-HHHHHHHHHHTTTSEEEEEEE--SSS-EEEEEEESS-SGGG------S-HHHHHHHT-SHHHIIIII-------EEEEETTEEEEESSSEESSSSTT--EE--SPPPTT-----------HHHHHHHHHHHHHHHHHHHHHHHHHPBPTTT-PBPTTTT-HHHHHHHHHHHHHHT---TTS--GGGGTEEE-TTS-EEE-HHHHHHHHHH-HHHHHHHHHEEEEEPPEEEEEEEPPSEEEEE-TTSEEETTEE--EEEEEE-HHHHHHHHHHHHHHTT-TTEEEEE-GGGEEEEEETT---EEEEE-HHHHHHTT--SEEE---EEEEE-HHHHHHHHHHHHHSSTTSHHHHHHHHHHHHHHHHHHHHHHHHHHHHHHHHHHHHHHHHHHHHHHHHHHHHHHHHHHHHHHHTT--

Sequence (416 aa):
LTQFKDMINDKTEGKINASIINVGGANPYRLVIKSAETGESNAISFSSTSISALRNLGLDSTSLSAGNKLQSASDALFTYNGVAVTRSTNTIDDLSSGLTITLNEKQASGVTTNVSIKQNLGDIKDSLTSLVTKYNELMSNLQVATKYDNDTKTAGIFQGVTQINSLKSAMSKQLLTTDELGRSLSDYGLALNSSGVLEFTESTFNTKVSNDAKDVEDFFRGSTSYKTNKFAGSTVAAGDLSFADQELVINGISISFSTTGNTAEDNALALQNAINKAGISGVQALIGKNNSVYLESKTGMDIEIKGDAAKLTSIGFSATSVYAQSVSRDGVFKDFNELLGSYITGEKSIFKLFEASLTTEKTALTKNRASAVKRIDERYEMMATRFAAYDSIISKLNNQFNALSQMIDAAANNDN

Radius of gyration: 47.32 Å; chains: 1; bounding box: 107×82×160 Å